Protein AF-A0AA38FDC4-F1 (afdb_monomer)

Radius of gyration: 71.06 Å; Cα contacts (8 Å, |Δi|>4): 362; chains: 1; bounding box: 141×96×243 Å

Nearest PDB structures (foldseek):
  4frz-assembly1_B  TM=9.409E-01  e=1.340E-15  Arabidopsis thaliana
  4frz-assembly1_A  TM=9.567E-01  e=6.946E-15  Arabidopsis thaliana
  1sdm-assembly1_A  TM=9.622E-01  e=1.491E-14  Solanum tuberosum
  3cob-assembly1_A  TM=9.645E-01  e=2.121E-14  unclassified
  3h4s-assembly1_A  TM=9.433E-01  e=2.250E-14  Arabidopsis thaliana

pLDDT: mean 81.5, std 18.33, range [23.8, 96.81]

Secondary structure (DSSP, 8-state):
-HHHHHHHHS-HHHHTTS-HHHHHHHHHHHHHHTTTS-HHHHHHHHHHHHHHSTTTT-EEEEEEEEE-TT--S-SEEEEEE-SSEEEEE-TTT--EEEEEETTTEEEEEE-SSEEEEEEEETTEEEEEEEE-S-HHHHHHHHHHHHHHHHHHHHHHHHHHHTSSS----------TTHHHHHHHHHHHHHHHHHHHHHHHHHHHHHHHHHHHHHHHHHHHHHHHHHHHHHHHHHHHHHHHHHHHHHHHHHHHHHHHHHHHHHHHTTSS--------------------------------------S--TTTHHHHHHHHHHHHHHHHHHHHHHHHHHHHHHHHHHHHHHHHHHHHHHHHHHHHHHHHHHHHHHHHHHHHHHHHHHHHHHHHHHHHHHHHHHHHHHHHHHHHHHHHHHHHHHHHHHHHHHHHHHHHHHHHHHHHHHHHHHHHHHHHHHHHHHHHT-SS--EEE-PPPPHHHHHTT-----B-SSSSEEEEE-GGG-EEEEE-SEEE-TT--HHHHHHHHHHHHHHHHTT---------STTSSHHHHHTB-SSSB-HHHHHHHHHHHHHHHTTTT------

Mean predicted aligned error: 22.99 Å

Solvent-accessible surface area (backbone atoms only — not comparable to full-atom values): 34532 Å² total; per-residue (Å²): 112,69,70,63,51,48,66,72,76,39,59,71,82,62,56,71,75,51,58,71,68,58,54,49,54,54,51,52,52,56,48,60,76,46,63,89,52,51,75,64,54,53,51,50,51,54,52,49,56,42,61,69,41,89,69,32,85,39,54,76,45,77,36,30,58,73,40,59,90,82,67,82,72,61,63,55,32,29,42,30,41,38,85,60,23,43,29,39,24,35,71,78,89,60,44,79,74,52,70,49,43,58,86,36,51,77,45,70,52,56,46,78,55,27,29,37,40,33,29,52,55,98,89,43,84,44,63,36,32,30,38,27,76,56,15,59,60,54,50,50,57,50,50,52,32,51,48,53,55,48,52,57,48,52,53,55,52,50,64,61,68,73,70,77,84,83,90,82,89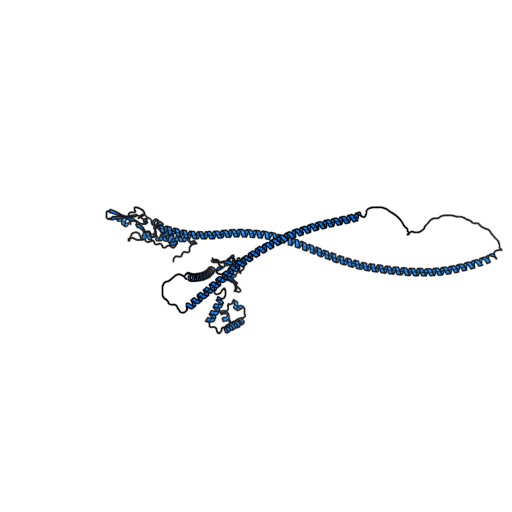,82,81,93,80,83,68,95,60,56,69,61,51,50,53,50,48,54,53,49,51,51,51,49,52,54,50,51,51,50,50,52,52,52,51,52,53,47,53,55,47,53,52,51,50,51,54,52,49,54,52,50,50,54,52,49,54,51,51,52,52,51,52,50,53,50,51,51,54,51,53,51,50,52,51,52,51,51,53,47,54,52,51,51,52,51,49,54,51,51,51,52,49,55,62,58,66,71,73,71,89,86,81,90,80,86,82,89,80,84,88,90,88,79,80,88,78,89,80,86,82,88,84,86,89,84,83,86,78,86,86,85,89,85,82,89,84,91,90,82,75,83,70,64,66,64,59,56,60,55,55,57,53,54,53,50,52,56,51,53,53,50,52,52,52,52,50,54,50,49,54,53,48,52,54,51,49,54,51,50,52,53,49,52,52,54,51,50,54,52,50,51,56,49,52,51,51,51,51,51,55,49,50,54,50,50,56,51,50,53,52,54,48,53,54,48,54,53,52,48,54,53,50,52,54,51,48,56,52,51,51,56,53,48,55,52,51,51,52,53,50,50,54,52,50,55,54,48,55,54,47,53,54,49,50,53,52,50,52,53,52,52,51,51,52,51,52,52,53,52,51,50,55,51,50,51,51,51,50,53,53,48,53,53,49,51,55,50,50,53,48,50,55,53,47,72,74,40,87,75,75,52,69,46,68,48,60,57,85,48,75,67,42,54,74,69,66,61,74,89,64,72,46,64,92,48,60,34,35,41,33,30,84,41,83,91,87,40,69,45,75,48,81,40,78,31,47,40,54,56,83,62,51,55,64,65,64,32,60,75,53,49,60,51,49,56,38,39,74,75,71,45,94,74,88,87,84,76,86,81,64,91,92,48,42,53,65,44,53,43,50,36,43,96,90,53,49,9,43,52,59,49,48,52,53,50,44,55,51,52,50,60,76,42,47,95,77,52,90,85,82,91,131

Organism: Taxus chinensis (NCBI:txid29808)

Structure (mmCIF, N/CA/C/O backbone):
data_AF-A0AA38FDC4-F1
#
_entry.id   AF-A0AA38FDC4-F1
#
loop_
_atom_site.group_PDB
_atom_site.id
_atom_site.type_symbol
_atom_site.label_atom_id
_atom_site.label_alt_id
_atom_site.label_comp_id
_atom_site.label_asym_id
_atom_site.label_entity_id
_atom_site.label_seq_id
_atom_site.pdbx_PDB_ins_code
_atom_site.Cartn_x
_atom_site.Cartn_y
_atom_site.Cartn_z
_atom_site.occupancy
_atom_site.B_iso_or_equiv
_atom_site.auth_seq_id
_atom_site.auth_comp_id
_atom_site.auth_asym_id
_atom_site.auth_atom_id
_atom_site.pdbx_PDB_model_num
ATOM 1 N N . GLU A 1 1 ? -4.555 -54.595 0.081 1.00 75.00 1 GLU A N 1
ATOM 2 C CA . GLU A 1 1 ? -5.034 -54.228 1.429 1.00 75.00 1 GLU A CA 1
ATOM 3 C C . GLU A 1 1 ? -5.756 -52.889 1.379 1.00 75.00 1 GLU A C 1
ATOM 5 O O . GLU A 1 1 ? -5.245 -51.954 0.767 1.00 75.00 1 GLU A O 1
ATOM 10 N N . TRP A 1 2 ? -6.944 -52.796 1.978 1.00 75.88 2 TRP A N 1
ATOM 11 C CA . TRP A 1 2 ? -7.767 -51.579 1.972 1.00 75.88 2 TRP A CA 1
ATOM 12 C C . TRP A 1 2 ? -7.068 -50.376 2.630 1.00 75.88 2 TRP A C 1
ATOM 14 O O . TRP A 1 2 ? -7.179 -49.240 2.174 1.00 75.88 2 TRP A O 1
ATOM 24 N N . THR A 1 3 ? -6.241 -50.648 3.637 1.00 73.12 3 THR A N 1
ATOM 25 C CA . THR A 1 3 ? -5.343 -49.693 4.302 1.00 73.12 3 THR A CA 1
ATOM 26 C C . THR A 1 3 ? -4.456 -48.923 3.323 1.00 73.12 3 THR A C 1
ATOM 28 O O . THR A 1 3 ? -4.389 -47.699 3.405 1.00 73.12 3 THR A O 1
ATOM 31 N N . ALA A 1 4 ? -3.839 -49.607 2.357 1.00 80.38 4 ALA A N 1
ATOM 32 C CA . ALA A 1 4 ? -2.974 -48.978 1.359 1.00 80.38 4 ALA A CA 1
ATOM 33 C C . ALA A 1 4 ? -3.758 -48.123 0.343 1.00 80.38 4 ALA A C 1
ATOM 35 O O . ALA A 1 4 ? -3.251 -47.118 -0.155 1.00 80.38 4 ALA A O 1
ATOM 36 N N . LEU A 1 5 ? -5.008 -48.495 0.037 1.00 82.38 5 LEU A N 1
ATOM 37 C CA . LEU A 1 5 ? -5.879 -47.721 -0.854 1.00 82.38 5 LEU A CA 1
ATOM 38 C C . LEU A 1 5 ? -6.382 -46.444 -0.173 1.00 82.38 5 LEU A C 1
ATOM 40 O O . LEU A 1 5 ? -6.359 -45.379 -0.790 1.00 82.38 5 LEU A O 1
ATOM 44 N N . LEU A 1 6 ? -6.760 -46.522 1.106 1.00 83.56 6 LEU A N 1
ATOM 45 C CA . LEU A 1 6 ? -7.146 -45.349 1.892 1.00 83.56 6 LEU A CA 1
ATOM 46 C C . LEU A 1 6 ? -6.014 -44.319 1.961 1.00 83.56 6 LEU A C 1
ATOM 48 O O . LEU A 1 6 ? -6.251 -43.137 1.736 1.00 83.56 6 LEU A O 1
ATOM 52 N N . GLU A 1 7 ? -4.776 -44.756 2.197 1.00 82.00 7 GLU A N 1
ATOM 53 C CA . GLU A 1 7 ? -3.614 -43.856 2.244 1.00 82.00 7 GLU A CA 1
ATOM 54 C C . GLU A 1 7 ? -3.258 -43.246 0.881 1.00 82.00 7 GLU A C 1
ATOM 56 O O . GLU A 1 7 ? -2.661 -42.169 0.825 1.00 82.00 7 GLU A O 1
ATOM 61 N N . ARG A 1 8 ? -3.636 -43.909 -0.220 1.00 86.06 8 ARG A N 1
ATOM 62 C CA . ARG A 1 8 ? -3.400 -43.426 -1.586 1.00 86.06 8 ARG A CA 1
ATOM 63 C C . ARG A 1 8 ? -4.414 -42.373 -2.031 1.00 86.06 8 ARG A C 1
ATOM 65 O O . ARG A 1 8 ? -4.034 -41.444 -2.740 1.00 86.06 8 ARG A O 1
ATOM 72 N N . TYR A 1 9 ? -5.690 -42.544 -1.686 1.00 86.25 9 TYR A N 1
ATOM 73 C CA . TYR A 1 9 ? -6.778 -41.708 -2.210 1.00 86.25 9 TYR A CA 1
ATOM 74 C C . TYR A 1 9 ? -7.301 -40.671 -1.214 1.00 86.25 9 TYR A C 1
ATOM 76 O O . TYR A 1 9 ? -7.862 -39.662 -1.642 1.00 86.25 9 TYR A O 1
ATOM 84 N N . LEU A 1 10 ? -7.103 -40.878 0.090 1.00 86.94 10 LEU A N 1
ATOM 85 C CA . LEU A 1 10 ? -7.534 -39.942 1.121 1.00 86.94 10 LEU A CA 1
ATOM 86 C C . LEU A 1 10 ? -6.348 -39.118 1.647 1.00 86.94 10 LEU A C 1
ATOM 88 O O . LEU A 1 10 ? -5.310 -39.680 2.005 1.00 86.94 10 LEU A O 1
ATOM 92 N N . PRO A 1 11 ? -6.483 -37.787 1.779 1.00 86.19 11 PRO A N 1
ATOM 93 C CA . PRO A 1 11 ? -5.473 -36.980 2.451 1.00 86.19 11 PRO A CA 1
ATOM 94 C C . PRO A 1 11 ? -5.250 -37.460 3.889 1.00 86.19 11 PRO A C 1
ATOM 96 O O . PRO A 1 11 ? -6.212 -37.646 4.637 1.00 86.19 11 PRO A O 1
ATOM 99 N N . ARG A 1 12 ? -3.982 -37.589 4.305 1.00 82.62 12 ARG A N 1
ATOM 100 C CA . ARG A 1 12 ? -3.609 -38.095 5.641 1.00 82.62 12 ARG A CA 1
ATOM 101 C C . ARG A 1 12 ? -4.363 -37.405 6.777 1.00 82.62 12 ARG A C 1
ATOM 103 O O . ARG A 1 12 ? -4.824 -38.084 7.679 1.00 82.62 12 ARG A O 1
ATOM 110 N N . GLN A 1 13 ? -4.536 -36.082 6.717 1.00 79.75 13 GLN A N 1
ATOM 111 C CA . GLN A 1 13 ? -5.240 -35.317 7.754 1.00 79.75 13 GLN A CA 1
ATOM 112 C C . GLN A 1 13 ? -6.730 -35.673 7.870 1.00 79.75 13 GLN A C 1
ATOM 114 O O . GLN A 1 13 ? -7.289 -35.563 8.953 1.00 79.75 13 GLN A O 1
ATOM 119 N N . ILE A 1 14 ? -7.363 -36.107 6.777 1.00 83.12 14 ILE A N 1
ATOM 120 C CA . ILE A 1 14 ? -8.768 -36.536 6.756 1.00 83.12 14 ILE A CA 1
ATOM 121 C C . ILE A 1 14 ? -8.872 -38.004 7.178 1.00 83.12 14 ILE A C 1
ATOM 123 O O . ILE A 1 14 ? -9.783 -38.370 7.916 1.00 83.12 14 ILE A O 1
ATOM 127 N N . ALA A 1 15 ? -7.905 -38.836 6.782 1.00 84.19 15 ALA A N 1
ATOM 128 C CA . ALA A 1 15 ? -7.897 -40.263 7.097 1.00 84.19 15 ALA A CA 1
ATOM 129 C C . ALA A 1 15 ? -7.945 -40.548 8.608 1.00 84.19 15 ALA A C 1
ATOM 131 O O . ALA A 1 15 ? -8.563 -41.526 9.014 1.00 84.19 15 ALA A O 1
ATOM 132 N N . VAL A 1 16 ? -7.358 -39.678 9.440 1.00 84.44 16 VAL A N 1
ATOM 133 C CA . VAL A 1 16 ? -7.347 -39.823 10.911 1.00 84.44 16 VAL A CA 1
ATOM 134 C C . VAL A 1 16 ? -8.643 -39.383 11.603 1.00 84.44 16 VAL A C 1
ATOM 136 O O . VAL A 1 16 ? -8.800 -39.632 12.792 1.00 84.44 16 VAL A O 1
ATOM 139 N N . THR A 1 17 ? -9.570 -38.729 10.896 1.00 85.25 17 THR A N 1
ATOM 140 C CA . THR A 1 17 ? -10.792 -38.164 11.511 1.00 85.25 17 THR A CA 1
ATOM 141 C C . THR A 1 17 ? -11.862 -39.203 11.847 1.00 85.25 17 THR A C 1
ATOM 143 O O . THR A 1 17 ? -12.771 -38.909 12.619 1.00 85.25 17 THR A O 1
ATOM 146 N N . ARG A 1 18 ? -11.781 -40.405 11.264 1.00 88.00 18 ARG A N 1
ATOM 147 C CA . ARG A 1 18 ? -12.740 -41.507 11.441 1.00 88.00 18 ARG A CA 1
ATOM 148 C C . ARG A 1 18 ? -12.000 -42.842 11.463 1.00 88.00 18 ARG A C 1
ATOM 150 O O . ARG A 1 18 ? -10.860 -42.924 10.998 1.00 88.00 18 ARG A O 1
ATOM 157 N N . ALA A 1 19 ? -12.637 -43.900 11.964 1.00 89.12 19 ALA A N 1
ATOM 158 C CA . ALA A 1 19 ? -12.038 -45.228 11.915 1.00 89.12 19 ALA A CA 1
ATOM 159 C C . ALA A 1 19 ? -11.904 -45.710 10.459 1.00 89.12 19 ALA A C 1
ATOM 161 O O . ALA A 1 19 ? -12.734 -45.409 9.600 1.00 89.12 19 ALA A O 1
ATOM 162 N N . LYS A 1 20 ? -10.865 -46.506 10.170 1.00 86.75 20 LYS A N 1
ATOM 163 C CA . LYS A 1 20 ? -10.601 -47.012 8.807 1.00 86.75 20 LYS A CA 1
ATOM 164 C C . LYS A 1 20 ? -11.785 -47.802 8.223 1.00 86.75 20 LYS A C 1
ATOM 166 O O . LYS A 1 20 ? -12.030 -47.706 7.025 1.00 86.75 20 LYS A O 1
ATOM 171 N N . ARG A 1 21 ? -12.525 -48.534 9.069 1.00 87.38 21 ARG A N 1
ATOM 172 C CA . ARG A 1 21 ? -13.735 -49.284 8.679 1.00 87.38 21 ARG A CA 1
ATOM 173 C C . ARG A 1 21 ? -14.899 -48.373 8.277 1.00 87.38 21 ARG A C 1
ATOM 175 O O . ARG A 1 21 ? -15.638 -48.715 7.363 1.00 87.38 21 ARG A O 1
ATOM 182 N N . ASP A 1 22 ? -15.034 -47.206 8.899 1.00 90.12 22 ASP A N 1
ATOM 183 C CA . ASP A 1 22 ? -16.101 -46.261 8.551 1.00 90.12 22 ASP A CA 1
ATOM 184 C C . ASP A 1 22 ? -15.827 -45.642 7.179 1.00 90.12 22 ASP A C 1
ATOM 186 O O . ASP A 1 22 ? -16.714 -45.584 6.330 1.00 90.12 22 ASP A O 1
ATOM 190 N N . TRP A 1 23 ? -14.567 -45.261 6.924 1.00 90.69 23 TRP A N 1
ATOM 191 C CA . TRP A 1 23 ? -14.130 -44.822 5.596 1.00 90.69 23 TRP A CA 1
ATOM 192 C C . TRP A 1 23 ? -14.341 -45.900 4.532 1.00 90.69 23 TRP A C 1
ATOM 194 O O . TRP A 1 23 ? -14.750 -45.583 3.419 1.00 90.69 23 TRP A O 1
ATOM 204 N N . GLU A 1 24 ? -14.077 -47.165 4.865 1.00 88.19 24 GLU A N 1
ATOM 205 C CA . GLU A 1 24 ? -14.340 -48.300 3.978 1.00 88.19 24 GLU A CA 1
ATOM 206 C C . GLU A 1 24 ? -15.797 -48.372 3.542 1.00 88.19 24 GLU A C 1
ATOM 208 O O . GLU A 1 24 ? -16.090 -48.385 2.345 1.00 88.19 24 GLU A O 1
ATOM 213 N N . MET A 1 25 ? -16.705 -48.368 4.516 1.00 89.31 25 MET A N 1
ATOM 214 C CA . MET A 1 25 ? -18.131 -48.504 4.261 1.00 89.31 25 MET A CA 1
ATOM 215 C C . MET A 1 25 ? -18.677 -47.332 3.437 1.00 89.31 25 MET A C 1
ATOM 217 O O . MET A 1 25 ? -19.417 -47.551 2.477 1.00 89.31 25 MET A O 1
ATOM 221 N N . ASP A 1 26 ? -18.271 -46.102 3.757 1.00 90.75 26 ASP A N 1
ATOM 222 C CA . ASP A 1 26 ? -18.752 -44.884 3.093 1.00 90.75 26 ASP A CA 1
ATOM 223 C C . ASP A 1 26 ? -18.254 -44.798 1.635 1.00 90.75 26 ASP A C 1
ATOM 225 O O . ASP A 1 26 ? -19.033 -44.579 0.702 1.00 90.75 26 ASP A O 1
ATOM 229 N N . ILE A 1 27 ? -16.963 -45.084 1.406 1.00 91.00 27 ILE A N 1
ATOM 230 C CA . ILE A 1 27 ? -16.361 -45.077 0.063 1.00 91.00 27 ILE A CA 1
ATOM 231 C C . ILE A 1 27 ? -16.978 -46.164 -0.814 1.00 91.00 27 ILE A C 1
ATOM 233 O O . ILE A 1 27 ? -17.307 -45.890 -1.966 1.00 91.00 27 ILE A O 1
ATOM 237 N N . LEU A 1 28 ? -17.155 -47.385 -0.298 1.00 90.12 28 LEU A N 1
ATOM 238 C CA . LEU A 1 28 ? -17.769 -48.473 -1.065 1.00 90.12 28 LEU A CA 1
ATOM 239 C C . LEU A 1 28 ? -19.232 -48.175 -1.397 1.00 90.12 28 LEU A C 1
ATOM 241 O O . LEU A 1 28 ? -19.682 -48.486 -2.500 1.00 90.12 28 LEU A O 1
ATOM 245 N N . THR A 1 29 ? -19.959 -47.536 -0.481 1.00 93.62 29 THR A N 1
ATOM 246 C CA . THR A 1 29 ? -21.345 -47.111 -0.715 1.00 93.62 29 THR A CA 1
ATOM 247 C C . THR A 1 29 ? -21.417 -46.060 -1.824 1.00 93.62 29 THR A C 1
ATOM 249 O O . THR A 1 29 ? -22.187 -46.221 -2.771 1.00 93.62 29 THR A O 1
ATOM 252 N N . CYS A 1 30 ? -20.558 -45.036 -1.775 1.00 90.62 30 CYS A N 1
ATOM 253 C CA . CYS A 1 30 ? -20.460 -44.017 -2.825 1.00 90.62 30 CYS A CA 1
ATOM 254 C C . CYS A 1 30 ? -19.977 -44.592 -4.163 1.00 90.62 30 CYS A C 1
ATOM 256 O O . CYS A 1 30 ? -20.426 -44.177 -5.226 1.00 90.62 30 CYS A O 1
ATOM 258 N N . TYR A 1 31 ? -19.060 -45.556 -4.133 1.00 89.88 31 TYR A N 1
ATOM 259 C CA . TYR A 1 31 ? -18.564 -46.201 -5.343 1.00 89.88 31 TYR A CA 1
ATOM 260 C C . TYR A 1 31 ? -19.672 -46.992 -6.048 1.00 89.88 31 TYR A C 1
ATOM 262 O O . TYR A 1 31 ? -19.861 -46.834 -7.251 1.00 89.88 31 TYR A O 1
ATOM 270 N N . ARG A 1 32 ? -20.454 -47.779 -5.294 1.00 92.31 32 ARG A N 1
ATOM 271 C CA . ARG A 1 32 ? -21.593 -48.544 -5.828 1.00 92.31 32 ARG A CA 1
ATOM 272 C C . ARG A 1 32 ? -22.686 -47.642 -6.397 1.00 92.31 32 ARG A C 1
ATOM 274 O O . ARG A 1 32 ? -23.240 -47.948 -7.446 1.00 92.31 32 ARG A O 1
ATOM 281 N N . SER A 1 33 ? -22.978 -46.504 -5.762 1.00 91.00 33 SER A N 1
ATOM 282 C CA . SER A 1 33 ? -23.973 -45.564 -6.305 1.00 91.00 33 SER A CA 1
ATOM 283 C C . SER A 1 33 ? -23.536 -44.930 -7.634 1.00 91.00 33 SER A C 1
ATOM 285 O O . SER A 1 33 ? -24.382 -44.519 -8.427 1.00 91.00 33 SER A O 1
ATOM 287 N N . MET A 1 34 ? -22.230 -44.908 -7.914 1.00 91.25 34 MET A N 1
ATOM 288 C CA . MET A 1 34 ? -21.624 -44.380 -9.140 1.00 91.25 34 MET A CA 1
ATOM 289 C C . MET A 1 34 ? -21.213 -45.468 -10.147 1.00 91.25 34 MET A C 1
ATOM 291 O O . MET A 1 34 ? -20.559 -45.156 -11.140 1.00 91.25 34 MET A O 1
ATOM 295 N N . GLU A 1 35 ? -21.601 -46.730 -9.940 1.00 89.81 35 GLU A N 1
ATOM 296 C CA . GLU A 1 35 ? -21.161 -47.871 -10.766 1.00 89.81 35 GLU A CA 1
ATOM 297 C C . GLU A 1 35 ? -21.597 -47.768 -12.241 1.00 89.81 35 GLU A C 1
ATOM 299 O O . GLU A 1 35 ? -20.929 -48.280 -13.136 1.00 89.81 35 GLU A O 1
ATOM 304 N N . HIS A 1 36 ? -22.678 -47.035 -12.512 1.00 90.44 36 HIS A N 1
ATOM 305 C CA . HIS A 1 36 ? -23.196 -46.777 -13.857 1.00 90.44 36 HIS A CA 1
ATOM 306 C C . HIS A 1 36 ? -22.415 -45.701 -14.638 1.00 90.44 36 HIS A C 1
ATOM 308 O O . HIS A 1 36 ? -22.678 -45.500 -15.823 1.00 90.44 36 HIS A O 1
ATOM 314 N N . LEU A 1 37 ? -21.484 -44.979 -14.000 1.00 92.31 37 LEU A N 1
ATOM 315 C CA . LEU A 1 37 ? -20.721 -43.902 -14.634 1.00 92.31 37 LEU A CA 1
ATOM 316 C C . LEU A 1 37 ? -19.441 -44.430 -15.280 1.00 92.31 37 LEU A C 1
ATOM 318 O O . LEU A 1 37 ? -18.683 -45.198 -14.683 1.00 92.31 37 LEU A O 1
ATOM 322 N N . SER A 1 38 ? -19.133 -43.947 -16.486 1.00 94.12 38 SER A N 1
ATOM 323 C CA . SER A 1 38 ? -17.839 -44.235 -17.098 1.00 94.12 38 SER A CA 1
ATOM 324 C C . SER A 1 38 ? -16.699 -43.549 -16.333 1.00 94.12 38 SER A C 1
ATOM 326 O O . SER A 1 38 ? -16.879 -42.571 -15.602 1.00 94.12 38 SER A O 1
ATOM 328 N N . LYS A 1 39 ? -15.464 -44.021 -16.540 1.00 92.56 39 LYS A N 1
ATOM 329 C CA . LYS A 1 39 ? -14.271 -43.386 -15.957 1.00 92.56 39 LYS A CA 1
ATOM 330 C C . LYS A 1 39 ? -14.123 -41.921 -16.383 1.00 92.56 39 LYS A C 1
ATOM 332 O O . LYS A 1 39 ? -13.616 -41.117 -15.598 1.00 92.56 39 LYS A O 1
ATOM 337 N N . ASP A 1 40 ? -14.519 -41.581 -17.612 1.00 93.06 40 ASP A N 1
ATOM 338 C CA . ASP A 1 40 ? -14.453 -40.195 -18.071 1.00 93.06 40 ASP A CA 1
ATOM 339 C C . ASP A 1 40 ? -15.543 -39.337 -17.427 1.00 93.06 40 ASP A C 1
ATOM 341 O O . ASP A 1 40 ? -15.239 -38.249 -16.942 1.00 93.06 40 ASP A O 1
ATOM 345 N N . ASP A 1 41 ? -16.760 -39.868 -17.281 1.00 92.62 41 ASP A N 1
ATOM 346 C CA . ASP A 1 41 ? -17.851 -39.172 -16.591 1.00 92.62 41 ASP A CA 1
ATOM 347 C C . ASP A 1 41 ? -17.493 -38.875 -15.134 1.00 92.62 41 ASP A C 1
ATOM 349 O O . ASP A 1 41 ? -17.630 -37.737 -14.682 1.00 92.62 41 ASP A O 1
ATOM 353 N N . SER A 1 42 ? -16.939 -39.857 -14.419 1.00 92.06 42 SER A N 1
ATOM 354 C CA . SER A 1 42 ? -16.472 -39.689 -13.038 1.00 92.06 42 SER A CA 1
ATOM 355 C C . SER A 1 42 ? -15.351 -38.649 -12.930 1.00 92.06 42 SER A C 1
ATOM 357 O O . SER A 1 42 ? -15.344 -37.819 -12.016 1.00 92.06 42 SER A O 1
ATOM 359 N N . ARG A 1 43 ? -14.424 -38.612 -13.901 1.00 92.62 43 ARG A N 1
ATOM 360 C CA . ARG A 1 43 ? -13.385 -37.570 -13.972 1.00 92.62 43 ARG A CA 1
ATOM 361 C C . ARG A 1 43 ? -14.001 -36.191 -14.205 1.00 92.62 43 ARG A C 1
ATOM 363 O O . ARG A 1 43 ? -13.602 -35.224 -13.555 1.00 92.62 43 ARG A O 1
ATOM 370 N N . GLN A 1 44 ? -14.963 -36.081 -15.118 1.00 91.88 44 GLN A N 1
ATOM 371 C CA . GLN A 1 44 ? -15.640 -34.820 -15.397 1.00 91.88 44 GLN A CA 1
ATOM 372 C C . GLN A 1 44 ? -16.446 -34.332 -14.193 1.00 91.88 44 GLN A C 1
ATOM 374 O O . GLN A 1 44 ? -16.393 -33.140 -13.893 1.00 91.88 44 GLN A O 1
ATOM 379 N N . GLN A 1 45 ? -17.149 -35.219 -13.483 1.00 91.81 45 GLN A N 1
ATOM 380 C CA . GLN A 1 45 ? -17.867 -34.871 -12.257 1.00 91.81 45 GLN A CA 1
ATOM 381 C C . GLN A 1 45 ? -16.915 -34.340 -11.183 1.00 91.81 45 GLN A C 1
ATOM 383 O O . GLN A 1 45 ? -17.157 -33.258 -10.650 1.00 91.81 45 GLN A O 1
ATOM 388 N N . LEU A 1 46 ? -15.781 -35.009 -10.945 1.00 90.88 46 LEU A N 1
ATOM 389 C CA . LEU A 1 46 ? -14.761 -34.516 -10.016 1.00 90.88 46 LEU A CA 1
ATOM 390 C C . LEU A 1 46 ? -14.258 -33.120 -10.415 1.00 90.88 46 LEU A C 1
ATOM 392 O O . LEU A 1 46 ? -14.184 -32.217 -9.584 1.00 90.88 46 LEU A O 1
ATOM 396 N N . LEU A 1 47 ? -13.962 -32.905 -11.700 1.00 91.25 47 LEU A N 1
ATOM 397 C CA . LEU A 1 47 ? -13.536 -31.594 -12.195 1.00 91.25 47 LEU A CA 1
ATOM 398 C C . LEU A 1 47 ? -14.634 -30.527 -12.069 1.00 91.25 47 LEU A C 1
ATOM 400 O O . LEU A 1 47 ? -14.308 -29.358 -11.865 1.00 91.25 47 LEU A O 1
ATOM 404 N N . ARG A 1 48 ? -15.920 -30.887 -12.183 1.00 91.75 48 ARG A N 1
ATOM 405 C CA . ARG A 1 48 ? -17.043 -29.961 -11.943 1.00 91.75 48 ARG A CA 1
ATOM 406 C C . ARG A 1 48 ? -17.104 -29.549 -10.473 1.00 91.75 48 ARG A C 1
ATOM 408 O O . ARG A 1 48 ? -17.184 -28.350 -10.221 1.00 91.75 48 ARG A O 1
ATOM 415 N N . ILE A 1 49 ? -16.972 -30.500 -9.544 1.00 90.81 49 ILE A N 1
ATOM 416 C CA . ILE A 1 49 ? -16.915 -30.228 -8.096 1.00 90.81 49 ILE A CA 1
ATOM 417 C C . ILE A 1 49 ? -15.727 -29.310 -7.777 1.00 90.81 49 ILE A C 1
ATOM 419 O O . ILE A 1 49 ? -15.876 -28.296 -7.102 1.00 90.81 49 ILE A O 1
ATOM 423 N N . LEU A 1 50 ? -14.541 -29.601 -8.318 1.00 89.25 50 LEU A N 1
ATOM 424 C CA . LEU A 1 50 ? -13.369 -28.750 -8.094 1.00 89.25 50 LEU A CA 1
ATOM 425 C C . LEU A 1 50 ? -13.563 -27.336 -8.656 1.00 89.25 50 LEU A C 1
ATOM 427 O O . LEU A 1 50 ? -13.152 -26.371 -8.023 1.00 89.25 50 LEU A O 1
ATOM 431 N N . ARG A 1 51 ? -14.212 -27.184 -9.818 1.00 87.44 51 ARG A N 1
ATOM 432 C CA . ARG A 1 51 ? -14.478 -25.874 -10.445 1.00 87.44 51 ARG A CA 1
ATOM 433 C C . ARG A 1 51 ? -15.591 -25.074 -9.762 1.00 87.44 51 ARG A C 1
ATOM 435 O O . ARG A 1 51 ? -15.616 -23.850 -9.931 1.00 87.44 51 ARG A O 1
ATOM 442 N N . SER A 1 52 ? -16.510 -25.728 -9.046 1.00 89.75 52 SER A N 1
ATOM 443 C CA . SER A 1 52 ? -17.571 -25.046 -8.297 1.00 89.75 52 SER A CA 1
ATOM 444 C C . SER A 1 52 ? -17.054 -24.405 -7.011 1.00 89.75 52 SER A C 1
ATOM 446 O O . SER A 1 52 ? -17.618 -23.406 -6.571 1.00 89.75 52 SER A O 1
ATOM 448 N N . LEU A 1 53 ? -15.961 -24.922 -6.440 1.00 89.12 53 LEU A N 1
ATOM 449 C CA . LEU A 1 53 ? -15.323 -24.319 -5.271 1.00 89.12 53 LEU A CA 1
ATOM 450 C C . LEU A 1 53 ? -14.735 -22.933 -5.615 1.00 89.12 53 LEU A C 1
ATOM 452 O O . LEU A 1 53 ? -14.122 -22.775 -6.677 1.00 89.12 53 LEU A O 1
ATOM 456 N N . PRO A 1 54 ? -14.850 -21.927 -4.722 1.00 87.56 54 PRO A N 1
ATOM 457 C CA . PRO A 1 54 ? -14.262 -20.601 -4.939 1.00 87.56 54 PRO A CA 1
ATOM 458 C C . PRO A 1 54 ? -12.751 -20.652 -5.196 1.00 87.56 54 PRO A C 1
ATOM 460 O O . PRO A 1 54 ? -12.241 -19.954 -6.064 1.00 87.56 54 PRO A O 1
ATOM 463 N N . TYR A 1 55 ? -12.057 -21.547 -4.498 1.00 91.00 55 TYR A N 1
ATOM 464 C CA . TYR A 1 55 ? -10.617 -21.799 -4.588 1.00 91.00 55 TYR A CA 1
ATOM 465 C C . TYR A 1 55 ? -10.269 -22.984 -5.506 1.00 91.00 55 TYR A C 1
ATOM 467 O O . TYR A 1 55 ? -9.195 -23.580 -5.414 1.00 91.00 55 TYR A O 1
ATOM 475 N N . GLY A 1 56 ? -11.194 -23.367 -6.386 1.00 90.88 56 GLY A N 1
ATOM 476 C CA . GLY A 1 56 ? -10.952 -24.383 -7.398 1.00 90.88 56 GLY A CA 1
ATOM 477 C C . GLY A 1 56 ? -9.768 -24.024 -8.290 1.00 90.88 56 GLY A C 1
ATOM 478 O O . GLY A 1 56 ? -9.639 -22.875 -8.717 1.00 90.88 56 GLY A O 1
ATOM 479 N N . ASN A 1 57 ? -8.928 -25.013 -8.605 1.00 90.06 57 ASN A N 1
ATOM 480 C CA . ASN A 1 57 ? -7.715 -24.851 -9.418 1.00 90.06 57 ASN A CA 1
ATOM 481 C C . ASN A 1 57 ? -6.727 -23.799 -8.881 1.00 90.06 57 ASN A C 1
ATOM 483 O O . ASN A 1 57 ? -5.991 -23.205 -9.667 1.00 90.06 57 ASN A O 1
ATOM 487 N N . SER A 1 58 ? -6.726 -23.549 -7.570 1.00 94.12 58 SER A N 1
ATOM 488 C CA . SER A 1 58 ? -5.758 -22.646 -6.954 1.00 94.12 58 SER A CA 1
ATOM 489 C C . SER A 1 58 ? -4.377 -23.278 -6.817 1.00 94.12 58 SER A C 1
ATOM 491 O O . SER A 1 58 ? -4.250 -24.469 -6.528 1.00 94.12 58 SER A O 1
ATOM 493 N N . VAL A 1 59 ? -3.346 -22.447 -6.957 1.00 94.81 59 VAL A N 1
ATOM 494 C CA . VAL A 1 59 ? -1.982 -22.753 -6.507 1.00 94.81 59 VAL A CA 1
ATOM 495 C C . VAL A 1 59 ? -1.857 -22.312 -5.053 1.00 94.81 59 VAL A C 1
ATOM 497 O O . VAL A 1 59 ? -2.277 -21.205 -4.716 1.00 94.81 59 VAL A O 1
ATOM 500 N N . PHE A 1 60 ? -1.327 -23.176 -4.186 1.00 95.19 60 PHE A N 1
ATOM 501 C CA . PHE A 1 60 ? -1.295 -22.941 -2.742 1.00 95.19 60 PHE A CA 1
ATOM 502 C C . PHE A 1 60 ? 0.118 -22.664 -2.227 1.00 95.19 60 PHE A C 1
ATOM 504 O O . PHE A 1 60 ? 1.044 -23.411 -2.532 1.00 95.19 60 PHE A O 1
ATOM 511 N N . PHE A 1 61 ? 0.253 -21.650 -1.374 1.00 96.44 61 PHE A N 1
ATOM 512 C CA . PHE A 1 61 ? 1.510 -21.210 -0.772 1.00 96.44 61 PHE A CA 1
ATOM 513 C C . PHE A 1 61 ? 1.352 -21.068 0.739 1.00 96.44 61 PHE A C 1
ATOM 515 O O . PHE A 1 61 ? 0.361 -20.518 1.212 1.00 96.44 61 PHE A O 1
ATOM 522 N N . SER A 1 62 ? 2.322 -21.548 1.517 1.00 95.06 62 SER A N 1
ATOM 523 C CA . SER A 1 62 ? 2.318 -21.356 2.974 1.00 95.06 62 SER A CA 1
ATOM 524 C C . SER A 1 62 ? 3.073 -20.084 3.334 1.00 95.06 62 SER A C 1
ATOM 526 O O . SER A 1 62 ? 4.205 -19.899 2.894 1.00 95.06 62 SER A O 1
ATOM 528 N N . VAL A 1 63 ? 2.466 -19.223 4.148 1.00 96.12 63 VAL A N 1
ATOM 529 C CA . VAL A 1 63 ? 3.033 -17.924 4.530 1.00 96.12 63 VAL A CA 1
ATOM 530 C C . VAL A 1 63 ? 2.831 -17.641 6.020 1.00 96.12 63 VAL A C 1
ATOM 532 O O . VAL A 1 63 ? 1.968 -18.237 6.678 1.00 96.12 63 VAL A O 1
ATOM 535 N N . ARG A 1 64 ? 3.618 -16.715 6.573 1.00 95.12 64 ARG A N 1
ATOM 536 C CA . ARG A 1 64 ? 3.413 -16.190 7.931 1.00 95.12 64 ARG A CA 1
ATOM 537 C C . ARG A 1 64 ? 2.991 -14.727 7.856 1.00 95.12 64 ARG A C 1
ATOM 539 O O . ARG A 1 64 ? 3.545 -13.964 7.083 1.00 95.12 64 ARG A O 1
ATOM 546 N N . LYS A 1 65 ? 1.995 -14.334 8.638 1.00 92.19 65 LYS A N 1
ATOM 547 C CA . LYS A 1 65 ? 1.533 -12.948 8.725 1.00 92.19 65 LYS A CA 1
ATOM 548 C C . LYS A 1 65 ? 2.618 -12.063 9.344 1.00 92.19 65 LYS A C 1
ATOM 550 O O . LYS A 1 65 ? 3.124 -12.405 10.412 1.00 92.19 65 LYS A O 1
ATOM 555 N N . ILE A 1 66 ? 2.935 -10.949 8.686 1.00 88.25 66 ILE A N 1
ATOM 556 C CA . ILE A 1 66 ? 3.737 -9.850 9.244 1.00 88.25 66 ILE A CA 1
ATOM 557 C C . ILE A 1 66 ? 2.787 -8.720 9.636 1.00 88.25 66 ILE A C 1
ATOM 559 O O . ILE A 1 66 ? 2.679 -8.385 10.811 1.00 88.25 66 ILE A O 1
ATOM 563 N N . GLU A 1 67 ? 2.048 -8.196 8.658 1.00 83.88 67 GLU A N 1
ATOM 564 C CA . GLU A 1 67 ? 1.177 -7.035 8.823 1.00 83.88 67 GLU A CA 1
ATOM 565 C C . GLU A 1 67 ? -0.228 -7.347 8.304 1.00 83.88 67 GLU A C 1
ATOM 567 O O . GLU A 1 67 ? -0.412 -7.851 7.194 1.00 83.88 67 GLU A O 1
ATOM 572 N N . ASP A 1 68 ? -1.218 -7.081 9.148 1.00 84.81 68 ASP A N 1
ATOM 573 C CA . ASP A 1 68 ? -2.641 -7.285 8.888 1.00 84.81 68 ASP A CA 1
ATOM 574 C C . ASP A 1 68 ? -3.404 -6.193 9.642 1.00 84.81 68 ASP A C 1
ATOM 576 O O . ASP A 1 68 ? -3.683 -6.358 10.834 1.00 84.81 68 ASP A O 1
ATOM 580 N N . PRO A 1 69 ? -3.704 -5.070 8.970 1.00 76.56 69 PRO A N 1
ATOM 581 C CA . PRO A 1 69 ? -4.259 -3.876 9.606 1.00 76.56 69 PRO A CA 1
ATOM 582 C C . PRO A 1 69 ? -5.631 -4.097 10.250 1.00 76.56 69 PRO A C 1
ATOM 584 O O . PRO A 1 69 ? -6.056 -3.298 11.075 1.00 76.56 69 PRO A O 1
ATOM 587 N N . ILE A 1 70 ? -6.334 -5.159 9.851 1.00 77.94 70 ILE A N 1
ATOM 588 C CA . ILE A 1 70 ? -7.699 -5.468 10.295 1.00 77.94 70 ILE A CA 1
ATOM 589 C C . ILE A 1 70 ? -7.679 -6.501 11.435 1.00 77.94 70 ILE A C 1
ATOM 591 O O . ILE A 1 70 ? -8.663 -6.678 12.147 1.00 77.94 70 ILE A O 1
ATOM 595 N N . GLY A 1 71 ? -6.554 -7.197 11.627 1.00 80.56 71 GLY A N 1
ATOM 596 C CA . GLY A 1 71 ? -6.375 -8.181 12.695 1.00 80.56 71 GLY A CA 1
ATOM 597 C C . GLY A 1 71 ? -7.176 -9.475 12.515 1.00 80.56 71 GLY A C 1
ATOM 598 O O . GLY A 1 71 ? -7.292 -10.249 13.463 1.00 80.56 71 GLY A O 1
ATOM 599 N N . LEU A 1 72 ? -7.718 -9.738 11.322 1.00 79.06 72 LEU A N 1
ATOM 600 C CA . LEU A 1 72 ? -8.598 -10.885 11.058 1.00 79.06 72 LEU A CA 1
ATOM 601 C C . LEU A 1 72 ? -7.843 -12.187 10.776 1.00 79.06 72 LEU A C 1
ATOM 603 O O . LEU A 1 72 ? -8.412 -13.277 10.880 1.00 79.06 72 LEU A O 1
ATOM 607 N N . LEU A 1 73 ? -6.572 -12.103 10.381 1.00 85.88 73 LEU A N 1
ATOM 608 C CA . LEU A 1 73 ? -5.822 -13.254 9.900 1.00 85.88 73 LEU A CA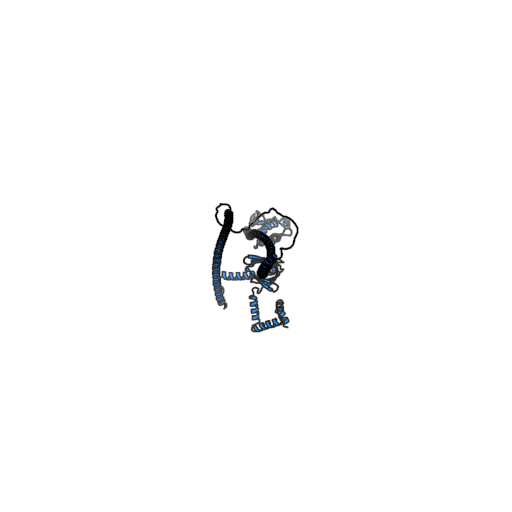 1
ATOM 609 C C . LEU A 1 73 ? -4.927 -13.860 11.003 1.00 85.88 73 LEU A C 1
ATOM 611 O O . LEU A 1 73 ? -4.269 -13.132 11.757 1.00 85.88 73 LEU A O 1
ATOM 615 N N . PRO A 1 74 ? -4.848 -15.203 11.102 1.00 88.62 74 PRO A N 1
ATOM 616 C CA . PRO A 1 74 ? -3.983 -15.883 12.066 1.00 88.62 74 PRO A CA 1
ATOM 617 C C . PRO A 1 74 ? -2.496 -15.735 11.705 1.00 88.62 74 PRO A C 1
ATOM 619 O O . PRO A 1 74 ? -2.142 -15.411 10.577 1.00 88.62 74 PRO A O 1
ATOM 622 N N . GLY A 1 75 ? -1.593 -16.027 12.648 1.00 88.62 75 GLY A N 1
ATOM 623 C CA . GLY A 1 75 ? -0.148 -15.865 12.428 1.00 88.62 75 GLY A CA 1
ATOM 624 C C . GLY A 1 75 ? 0.432 -16.720 11.290 1.00 88.62 75 GLY A C 1
ATOM 625 O O . GLY A 1 75 ? 1.327 -16.272 10.582 1.00 88.62 75 GLY A O 1
ATOM 626 N N . ARG A 1 76 ? -0.074 -17.941 11.073 1.00 92.94 76 ARG A N 1
ATOM 627 C CA . ARG A 1 76 ? 0.301 -18.802 9.933 1.00 92.94 76 ARG A CA 1
ATOM 628 C C . ARG A 1 76 ? -0.906 -19.005 9.031 1.00 92.94 76 ARG A C 1
ATOM 630 O O . ARG A 1 76 ? -1.988 -19.295 9.539 1.00 92.94 76 ARG A O 1
ATOM 637 N N . ILE A 1 77 ? -0.710 -18.882 7.721 1.00 94.56 77 ILE A N 1
ATOM 638 C CA . ILE A 1 77 ? -1.780 -18.857 6.716 1.00 94.56 77 ILE A CA 1
ATOM 639 C C . ILE A 1 77 ? -1.343 -19.667 5.490 1.00 94.56 77 ILE A C 1
ATOM 641 O O . ILE A 1 77 ? -0.153 -19.781 5.198 1.00 94.56 77 ILE A O 1
ATOM 645 N N . ILE A 1 78 ? -2.303 -20.232 4.764 1.00 95.38 78 ILE A N 1
ATOM 646 C CA . ILE A 1 78 ? -2.101 -20.731 3.402 1.00 95.38 78 ILE A CA 1
ATOM 647 C C . ILE A 1 78 ? -2.840 -19.798 2.438 1.00 95.38 78 ILE A C 1
ATOM 649 O O . ILE A 1 78 ? -4.022 -19.519 2.632 1.00 95.38 78 ILE A O 1
ATOM 653 N N . LEU A 1 79 ? -2.143 -19.324 1.409 1.00 96.12 79 LEU A N 1
ATOM 654 C CA . LEU A 1 79 ? -2.693 -18.529 0.316 1.00 96.12 79 LEU A CA 1
ATOM 655 C C . LEU A 1 79 ? -3.006 -19.442 -0.866 1.00 96.12 79 LEU A C 1
ATOM 657 O O . LEU A 1 79 ? -2.128 -20.167 -1.315 1.00 96.12 79 LEU A O 1
ATOM 661 N N . GLY A 1 80 ? -4.230 -19.404 -1.382 1.00 96.19 80 GLY A N 1
ATOM 662 C CA . GLY A 1 80 ? -4.616 -20.034 -2.642 1.00 96.19 80 GLY A CA 1
ATOM 663 C C . GLY A 1 80 ? -4.824 -18.976 -3.720 1.00 96.19 80 GLY A C 1
ATOM 664 O O . GLY A 1 80 ? -5.644 -18.089 -3.528 1.00 96.19 80 GLY A O 1
ATOM 665 N N . ILE A 1 81 ? -4.130 -19.063 -4.851 1.00 95.75 81 ILE A N 1
ATOM 666 C CA . ILE A 1 81 ? -4.243 -18.091 -5.947 1.00 95.75 81 ILE A CA 1
ATOM 667 C C . ILE A 1 81 ? -4.876 -18.755 -7.163 1.00 95.75 81 ILE A C 1
ATOM 669 O O . ILE A 1 81 ? -4.397 -19.797 -7.611 1.00 95.75 81 ILE A O 1
ATOM 673 N N . ASN A 1 82 ? -5.928 -18.146 -7.712 1.00 93.75 82 ASN A N 1
ATOM 674 C CA . ASN A 1 82 ? -6.538 -18.570 -8.971 1.00 93.75 82 ASN A CA 1
ATOM 675 C C . ASN A 1 82 ? -7.086 -17.377 -9.780 1.00 93.75 82 ASN A C 1
ATOM 677 O O . ASN A 1 82 ? -6.912 -16.210 -9.438 1.00 93.75 82 ASN A O 1
ATOM 681 N N . LYS A 1 83 ? -7.820 -17.680 -10.858 1.00 90.25 83 LYS A N 1
ATOM 682 C CA . LYS A 1 83 ? -8.476 -16.683 -11.724 1.00 90.25 83 LYS A CA 1
ATOM 683 C C . LYS A 1 83 ? -9.562 -15.824 -11.052 1.00 90.25 83 LYS A C 1
ATOM 685 O O . LYS A 1 83 ? -10.027 -14.875 -11.676 1.00 90.25 83 LYS A O 1
ATOM 690 N N . ARG A 1 84 ? -10.054 -16.204 -9.869 1.00 91.25 84 ARG A N 1
ATOM 691 C CA . ARG A 1 84 ? -11.057 -15.448 -9.102 1.00 91.25 84 ARG A CA 1
ATOM 692 C C . ARG A 1 84 ? -10.385 -14.488 -8.123 1.00 91.25 84 ARG A C 1
ATOM 694 O O . ARG A 1 84 ? -10.887 -13.382 -7.946 1.00 91.25 84 ARG A O 1
ATOM 701 N N . GLY A 1 85 ? -9.253 -14.874 -7.538 1.00 93.31 85 GLY A N 1
ATOM 702 C CA . GLY A 1 85 ? -8.560 -14.024 -6.582 1.00 93.31 85 GLY A CA 1
ATOM 703 C C . GLY A 1 85 ? -7.536 -14.744 -5.718 1.00 93.31 85 GLY A C 1
ATOM 704 O O . GLY A 1 85 ? -6.983 -15.781 -6.095 1.00 93.31 85 GLY A O 1
ATOM 705 N N . VAL A 1 86 ? -7.305 -14.154 -4.547 1.00 94.88 86 VAL A N 1
ATOM 706 C CA . VAL A 1 86 ? -6.459 -14.690 -3.480 1.00 94.88 86 VAL A CA 1
ATOM 707 C C . VAL A 1 86 ? -7.359 -15.190 -2.355 1.00 94.88 86 VAL A C 1
ATOM 709 O O . VAL A 1 86 ? -8.226 -14.473 -1.865 1.00 94.88 86 VAL A O 1
ATOM 712 N N . HIS A 1 87 ? -7.153 -16.431 -1.945 1.00 95.00 87 HIS A N 1
ATOM 713 C CA . HIS A 1 87 ? -7.953 -17.149 -0.963 1.00 95.00 87 HIS A CA 1
ATOM 714 C C . HIS A 1 87 ? -7.113 -17.430 0.281 1.00 95.00 87 HIS A C 1
ATOM 716 O O . HIS A 1 87 ? -5.985 -17.905 0.169 1.00 95.00 87 HIS A O 1
ATOM 722 N N . PHE A 1 88 ? -7.660 -17.183 1.464 1.00 94.00 88 PHE A N 1
ATOM 723 C CA . PHE A 1 88 ? -6.954 -17.325 2.734 1.00 94.00 88 PHE A CA 1
ATOM 724 C C . PHE A 1 88 ? -7.456 -18.552 3.490 1.00 94.00 88 PHE A C 1
ATOM 726 O O . PHE A 1 88 ? -8.664 -18.742 3.639 1.00 94.00 88 PHE A O 1
ATOM 733 N N . PHE A 1 89 ? -6.531 -19.362 4.003 1.00 94.25 89 PHE A N 1
ATOM 734 C CA . PHE A 1 89 ? -6.844 -20.561 4.776 1.00 94.25 89 PHE A CA 1
ATOM 735 C C . PHE A 1 89 ? -6.017 -20.643 6.054 1.00 94.25 89 PHE A C 1
ATOM 737 O O . PHE A 1 89 ? -4.834 -20.293 6.080 1.00 94.25 89 PHE A O 1
ATOM 744 N N . ARG A 1 90 ? -6.609 -21.208 7.104 1.00 91.31 90 ARG A N 1
ATOM 745 C CA . ARG A 1 90 ? -5.878 -21.602 8.309 1.00 91.31 90 ARG A CA 1
ATOM 746 C C . ARG A 1 90 ? -5.133 -22.921 8.041 1.00 91.31 90 ARG A C 1
ATOM 748 O O . ARG A 1 90 ? -5.781 -23.873 7.631 1.00 91.31 90 ARG A O 1
ATOM 755 N N . PRO A 1 91 ? -3.822 -23.062 8.314 1.00 87.81 91 PRO A N 1
ATOM 756 C CA . PRO A 1 91 ? -3.066 -24.279 7.985 1.00 87.81 91 PRO A CA 1
ATOM 757 C C . PRO A 1 91 ? -3.585 -25.547 8.671 1.00 87.81 91 PRO A C 1
ATOM 759 O O . PRO A 1 91 ? -3.526 -26.637 8.105 1.00 87.81 91 PRO A O 1
ATOM 762 N N . VAL A 1 92 ? -4.115 -25.395 9.886 1.00 84.50 92 VAL A N 1
ATOM 763 C CA . VAL A 1 92 ? -4.729 -26.459 10.682 1.00 84.50 92 VAL A CA 1
ATOM 764 C C . VAL A 1 92 ? -6.004 -25.875 11.298 1.00 84.50 92 VAL A C 1
ATOM 766 O O . VAL A 1 92 ? -5.879 -24.917 12.059 1.00 84.50 92 VAL A O 1
ATOM 769 N N . PRO A 1 93 ? -7.213 -26.361 10.959 1.00 83.50 93 PRO A N 1
ATOM 770 C CA . PRO A 1 93 ? -7.531 -27.591 10.218 1.00 83.50 93 PRO A CA 1
ATOM 771 C C . PRO A 1 93 ? -7.752 -27.428 8.689 1.00 83.50 93 PRO A C 1
ATOM 773 O O . PRO A 1 93 ? -8.579 -28.135 8.127 1.00 83.50 93 PRO A O 1
ATOM 776 N N . LYS A 1 94 ? -7.020 -26.552 7.977 1.00 86.06 94 LYS A N 1
ATOM 777 C CA . LYS A 1 94 ? -7.274 -26.217 6.546 1.00 86.06 94 LYS A CA 1
ATOM 778 C C . LYS A 1 94 ? -8.630 -25.546 6.304 1.00 86.06 94 LYS A C 1
ATOM 780 O O . LYS A 1 94 ? -9.265 -25.735 5.272 1.00 86.06 94 LYS A O 1
ATOM 785 N N . GLU A 1 95 ? -9.053 -24.747 7.272 1.00 88.06 95 GLU A N 1
ATOM 786 C CA . GLU A 1 95 ? -10.296 -23.985 7.234 1.00 88.06 95 GLU A CA 1
ATOM 787 C C . GLU A 1 95 ? -10.193 -22.822 6.239 1.00 88.06 95 GLU A C 1
ATOM 789 O O . GLU A 1 95 ? -9.205 -22.085 6.245 1.00 88.06 95 GLU A O 1
ATOM 794 N N . PHE A 1 96 ? -11.204 -22.666 5.385 1.00 90.75 96 PHE A N 1
ATOM 795 C CA . PHE A 1 96 ? -11.325 -21.533 4.471 1.00 90.75 96 PHE A CA 1
ATOM 796 C C . PHE A 1 96 ? -11.798 -20.297 5.239 1.00 90.75 96 PHE A C 1
ATOM 798 O O . PHE A 1 96 ? -12.833 -20.347 5.894 1.00 90.75 96 PHE A O 1
ATOM 805 N N . LEU A 1 97 ? -11.042 -19.202 5.150 1.00 90.19 97 LEU A N 1
ATOM 806 C CA . LEU A 1 97 ? -11.316 -17.973 5.895 1.00 90.19 97 LEU A CA 1
ATOM 807 C C . LEU A 1 97 ? -12.035 -16.948 5.019 1.00 90.19 97 LEU A C 1
ATOM 809 O O . LEU A 1 97 ? -13.160 -16.550 5.299 1.00 90.19 97 LEU A O 1
ATOM 813 N N . HIS A 1 98 ? -11.367 -16.496 3.957 1.00 88.00 98 HIS A N 1
ATOM 814 C CA . HIS A 1 98 ? -11.841 -15.377 3.149 1.00 88.00 98 HIS A CA 1
ATOM 815 C C . HIS A 1 98 ? -11.239 -15.392 1.739 1.00 88.00 98 HIS A C 1
ATOM 817 O O . HIS A 1 98 ? -10.296 -16.135 1.463 1.00 88.00 98 HIS A O 1
ATOM 823 N N . SER A 1 99 ? -11.781 -14.581 0.826 1.00 90.75 99 SER A N 1
ATOM 824 C CA . SER A 1 99 ? -11.256 -14.392 -0.532 1.00 90.75 99 SER A CA 1
ATOM 825 C C . SER A 1 99 ? -11.251 -12.923 -0.920 1.00 90.75 99 SER A C 1
ATOM 827 O O . SER A 1 99 ? -12.294 -12.288 -0.869 1.00 90.75 99 SER A O 1
ATOM 829 N N . ALA A 1 100 ? -10.105 -12.427 -1.372 1.00 91.44 100 ALA A N 1
ATOM 830 C CA . ALA A 1 100 ? -9.995 -11.132 -2.027 1.00 91.44 100 ALA A CA 1
ATOM 831 C C . ALA A 1 100 ? -10.094 -11.332 -3.542 1.00 91.44 100 ALA A C 1
ATOM 833 O O . ALA A 1 100 ? -9.316 -12.102 -4.115 1.00 91.44 100 ALA A O 1
ATOM 834 N N . GLU A 1 101 ? -11.045 -10.669 -4.200 1.00 91.88 101 GLU A N 1
ATOM 835 C CA . GLU A 1 101 ? -11.176 -10.759 -5.654 1.00 91.88 101 GLU A CA 1
ATOM 836 C C . GLU A 1 101 ? -10.013 -10.054 -6.361 1.00 91.88 101 GLU A C 1
ATOM 838 O O . GLU A 1 101 ? -9.473 -9.064 -5.871 1.00 91.88 101 GLU A O 1
ATOM 843 N N . LEU A 1 102 ? -9.666 -10.501 -7.575 1.00 91.00 102 LEU A N 1
ATOM 844 C CA . LEU A 1 102 ? -8.599 -9.858 -8.363 1.00 91.00 102 LEU A CA 1
ATOM 845 C C . LEU A 1 102 ? -8.832 -8.357 -8.601 1.00 91.00 102 LEU A C 1
ATOM 847 O O . LEU A 1 102 ? -7.870 -7.618 -8.770 1.00 91.00 102 LEU A O 1
ATOM 851 N N . ARG A 1 103 ? -10.093 -7.903 -8.634 1.00 88.25 103 ARG A N 1
ATOM 852 C CA . ARG A 1 103 ? -10.431 -6.482 -8.826 1.00 88.25 103 ARG A CA 1
ATOM 853 C C . ARG A 1 103 ? -10.123 -5.620 -7.601 1.00 88.25 103 ARG A C 1
ATOM 855 O O . ARG A 1 103 ? -9.943 -4.418 -7.753 1.00 88.25 103 ARG A O 1
ATOM 862 N N . ASP A 1 104 ? -10.094 -6.229 -6.418 1.00 90.62 104 ASP A N 1
ATOM 863 C CA . ASP A 1 104 ? -9.870 -5.530 -5.155 1.00 90.62 104 ASP A CA 1
ATOM 864 C C . ASP A 1 104 ? -8.379 -5.408 -4.847 1.00 90.62 104 ASP A C 1
ATOM 866 O O . ASP A 1 104 ? -7.986 -4.583 -4.025 1.00 90.62 104 ASP A O 1
ATOM 870 N N . ILE A 1 105 ? -7.533 -6.183 -5.530 1.00 91.12 105 ILE A N 1
ATOM 871 C CA . ILE A 1 105 ? -6.076 -6.117 -5.422 1.00 91.12 105 ILE A CA 1
ATOM 872 C C . ILE A 1 105 ? -5.572 -4.986 -6.324 1.00 91.12 105 ILE A C 1
ATOM 874 O O . ILE A 1 105 ? -5.555 -5.099 -7.546 1.00 91.12 105 ILE A O 1
ATOM 878 N N . MET A 1 106 ? -5.154 -3.881 -5.709 1.00 89.75 106 MET A N 1
ATOM 879 C CA . MET A 1 106 ? -4.710 -2.671 -6.411 1.00 89.75 106 MET A CA 1
ATOM 880 C C . MET A 1 106 ? -3.225 -2.689 -6.732 1.00 89.75 106 MET A C 1
ATOM 882 O O . MET A 1 106 ? -2.800 -2.178 -7.764 1.00 89.75 106 MET A O 1
ATOM 886 N N . GLN A 1 107 ? -2.432 -3.265 -5.838 1.00 92.62 107 GLN A N 1
ATOM 887 C CA . GLN A 1 107 ? -0.995 -3.386 -6.009 1.00 92.62 107 GLN A CA 1
ATOM 888 C C . GLN A 1 107 ? -0.527 -4.625 -5.264 1.00 92.62 107 GLN A C 1
ATOM 890 O O . GLN A 1 107 ? -1.051 -4.962 -4.205 1.00 92.62 107 GLN A O 1
ATOM 895 N N . PHE A 1 108 ? 0.470 -5.304 -5.799 1.00 95.19 108 PHE A N 1
ATOM 896 C CA . PHE A 1 108 ? 1.134 -6.401 -5.119 1.00 95.19 108 PHE A CA 1
ATOM 897 C C . PHE A 1 108 ? 2.604 -6.392 -5.508 1.00 95.19 108 PHE A C 1
ATOM 899 O O . PHE A 1 108 ? 2.980 -5.852 -6.549 1.00 95.19 108 PHE A O 1
ATOM 906 N N . GLY A 1 109 ? 3.434 -6.970 -4.658 1.00 94.06 109 GLY A N 1
ATOM 907 C CA . GLY A 1 109 ? 4.860 -7.070 -4.902 1.00 94.06 109 GLY A CA 1
ATOM 908 C C . GLY A 1 109 ? 5.508 -8.018 -3.913 1.00 94.06 109 GLY A C 1
ATOM 909 O O . GLY A 1 109 ? 4.925 -8.377 -2.889 1.00 94.06 109 GLY A O 1
ATOM 910 N N . SER A 1 110 ? 6.723 -8.432 -4.232 1.00 96.19 110 SER A N 1
ATOM 911 C CA . SER A 1 110 ? 7.484 -9.372 -3.424 1.00 96.19 110 SER A CA 1
ATOM 912 C C . SER A 1 110 ? 8.921 -8.914 -3.245 1.00 96.19 110 SER A C 1
ATOM 914 O O . SER A 1 110 ? 9.482 -8.224 -4.092 1.00 96.19 110 SER A O 1
ATOM 916 N N . SER A 1 111 ? 9.519 -9.357 -2.149 1.00 93.00 111 SER A N 1
ATOM 917 C CA . SER A 1 111 ? 10.951 -9.366 -1.887 1.00 93.00 111 SER A CA 1
ATOM 918 C C . SER A 1 111 ? 11.408 -10.810 -1.637 1.00 93.00 111 SER A C 1
ATOM 920 O O . SER A 1 111 ? 10.604 -11.743 -1.645 1.00 93.00 111 SER A O 1
ATOM 922 N N . ASN A 1 112 ? 12.698 -11.003 -1.359 1.00 89.81 112 ASN A N 1
ATOM 923 C CA . ASN A 1 112 ? 13.264 -12.327 -1.075 1.00 89.81 112 ASN A CA 1
ATOM 924 C C . ASN A 1 112 ? 12.693 -12.985 0.198 1.00 89.81 112 ASN A C 1
ATOM 926 O O . ASN A 1 112 ? 12.856 -14.189 0.394 1.00 89.81 112 ASN A O 1
ATOM 930 N N . THR A 1 113 ? 12.077 -12.202 1.088 1.00 93.69 113 THR A N 1
ATOM 931 C CA . THR A 1 113 ? 11.588 -12.674 2.394 1.00 93.69 113 THR A CA 1
ATOM 932 C C . THR A 1 113 ? 10.128 -12.342 2.667 1.00 93.69 113 THR A C 1
ATOM 934 O O . THR A 1 113 ? 9.582 -12.810 3.668 1.00 93.69 113 THR A O 1
ATOM 937 N N . ALA A 1 114 ? 9.472 -11.562 1.807 1.00 95.06 114 ALA A N 1
ATOM 938 C CA . ALA A 1 114 ? 8.090 -11.171 2.012 1.00 95.06 114 ALA A CA 1
ATOM 939 C C . ALA A 1 114 ? 7.321 -10.988 0.702 1.00 95.06 114 ALA A C 1
ATOM 941 O O . ALA A 1 114 ? 7.883 -10.719 -0.355 1.00 95.06 114 ALA A O 1
ATOM 942 N N . VAL A 1 115 ? 6.002 -11.074 0.797 1.00 96.69 115 VAL A N 1
ATOM 943 C CA . VAL A 1 115 ? 5.058 -10.656 -0.237 1.00 96.69 115 VAL A CA 1
ATOM 944 C C . VAL A 1 115 ? 4.051 -9.703 0.385 1.00 96.69 115 VAL A C 1
ATOM 946 O O . VAL A 1 115 ? 3.645 -9.893 1.534 1.00 96.69 115 VAL A O 1
ATOM 949 N N . PHE A 1 116 ? 3.652 -8.674 -0.354 1.00 95.94 116 PHE A N 1
ATOM 950 C CA . PHE A 1 116 ? 2.627 -7.740 0.083 1.00 95.94 116 PHE A CA 1
ATOM 951 C C . PHE A 1 116 ? 1.505 -7.617 -0.943 1.00 95.94 116 PHE A C 1
ATOM 953 O O . PHE A 1 116 ? 1.717 -7.715 -2.155 1.00 95.94 116 PHE A O 1
ATOM 960 N N . PHE A 1 117 ? 0.308 -7.346 -0.437 1.00 94.81 117 PHE A N 1
ATOM 961 C CA . PHE A 1 117 ? -0.875 -7.060 -1.230 1.00 94.81 117 PHE A CA 1
ATOM 962 C C . PHE A 1 117 ? -1.546 -5.803 -0.691 1.00 94.81 117 PHE A C 1
ATOM 964 O O . PHE A 1 117 ? -1.991 -5.757 0.454 1.00 94.81 117 PHE A O 1
ATOM 971 N N . LYS A 1 118 ? -1.655 -4.788 -1.538 1.00 93.19 118 LYS A N 1
ATOM 972 C CA . LYS A 1 118 ? -2.483 -3.613 -1.312 1.00 93.19 118 LYS A CA 1
ATOM 973 C C . LYS A 1 118 ? -3.861 -3.898 -1.890 1.00 93.19 118 LYS A C 1
ATOM 975 O O . LYS A 1 118 ? -4.020 -3.930 -3.113 1.00 93.19 118 LYS A O 1
ATOM 980 N N . MET A 1 119 ? -4.843 -4.132 -1.031 1.00 90.69 119 MET A N 1
ATOM 981 C CA . MET A 1 119 ? -6.192 -4.502 -1.453 1.00 90.69 119 MET A CA 1
ATOM 982 C C . MET A 1 119 ? -7.268 -3.677 -0.757 1.00 90.69 119 MET A C 1
ATOM 984 O O . MET A 1 119 ? -7.065 -3.157 0.340 1.00 90.69 119 MET A O 1
ATOM 988 N N . ARG A 1 120 ? -8.415 -3.542 -1.421 1.00 87.69 120 ARG A N 1
ATOM 989 C CA . ARG A 1 120 ? -9.593 -2.873 -0.880 1.00 87.69 120 ARG A CA 1
ATOM 990 C C . ARG A 1 120 ? -10.390 -3.851 -0.019 1.00 87.69 120 ARG A C 1
ATOM 992 O O . ARG A 1 120 ? -10.789 -4.904 -0.500 1.00 87.69 120 ARG A O 1
ATOM 999 N N . VAL A 1 121 ? -10.658 -3.484 1.229 1.00 85.50 121 VAL A N 1
ATOM 1000 C CA . VAL A 1 121 ? -11.546 -4.216 2.140 1.00 85.50 121 VAL A CA 1
ATOM 1001 C C . VAL A 1 121 ? -12.586 -3.233 2.660 1.00 85.50 121 VAL A C 1
ATOM 1003 O O . VAL A 1 121 ? -12.229 -2.164 3.145 1.00 85.50 121 VAL A O 1
ATOM 1006 N N . ALA A 1 122 ? -13.873 -3.552 2.491 1.00 81.06 122 ALA A N 1
ATOM 1007 C CA . ALA A 1 122 ? -14.988 -2.674 2.874 1.00 81.06 122 ALA A CA 1
ATOM 1008 C C . ALA A 1 122 ? -14.854 -1.224 2.348 1.00 81.06 122 ALA A C 1
ATOM 1010 O O . ALA A 1 122 ? -15.151 -0.258 3.040 1.00 81.06 122 ALA A O 1
ATOM 1011 N N . GLY A 1 123 ? -14.357 -1.056 1.117 1.00 77.25 123 GLY A N 1
ATOM 1012 C CA . GLY A 1 123 ? -14.171 0.263 0.501 1.00 77.25 123 GLY A CA 1
ATOM 1013 C C . GLY A 1 123 ? -12.838 0.949 0.821 1.00 77.25 123 GLY A C 1
ATOM 1014 O O . GLY A 1 123 ? -12.407 1.794 0.031 1.00 77.25 123 GLY A O 1
ATOM 1015 N N . VAL A 1 124 ? -12.141 0.534 1.883 1.00 83.12 124 VAL A N 1
ATOM 1016 C CA . VAL A 1 124 ? -10.889 1.133 2.373 1.00 83.12 124 VAL A CA 1
ATOM 1017 C C . VAL A 1 124 ? -9.674 0.339 1.896 1.00 83.12 124 VAL A C 1
ATOM 1019 O O . VAL A 1 124 ? -9.725 -0.877 1.729 1.00 83.12 124 VAL A O 1
ATOM 1022 N N . LEU A 1 125 ? -8.571 1.031 1.617 1.00 87.44 125 LEU A N 1
ATOM 1023 C CA . LEU A 1 125 ? -7.349 0.427 1.095 1.00 87.44 125 LEU A CA 1
ATOM 1024 C C . LEU A 1 125 ? -6.423 0.005 2.242 1.00 87.44 125 LEU A C 1
ATOM 1026 O O . LEU A 1 125 ? -5.976 0.850 3.012 1.00 87.44 125 LEU A O 1
ATOM 1030 N N . HIS A 1 126 ? -6.082 -1.278 2.303 1.00 89.19 126 HIS A N 1
ATOM 1031 C CA . HIS A 1 126 ? -5.184 -1.842 3.309 1.00 89.19 126 HIS A CA 1
ATOM 1032 C C . HIS A 1 126 ? -3.984 -2.526 2.652 1.00 89.19 126 HIS A C 1
ATOM 1034 O O . HIS A 1 126 ? -4.082 -3.036 1.533 1.00 89.19 126 HIS A O 1
ATOM 1040 N N . ILE A 1 127 ? -2.846 -2.534 3.348 1.00 91.94 127 ILE A N 1
ATOM 1041 C CA . ILE A 1 127 ? -1.637 -3.255 2.940 1.00 91.94 127 ILE A CA 1
ATOM 1042 C C . ILE A 1 127 ? -1.498 -4.471 3.848 1.00 91.94 127 ILE A C 1
ATOM 1044 O O . ILE A 1 127 ? -1.398 -4.337 5.061 1.00 91.94 127 ILE A O 1
ATOM 1048 N N . PHE A 1 128 ? -1.507 -5.655 3.250 1.00 92.94 128 PHE A N 1
ATOM 1049 C CA . PHE A 1 128 ? -1.245 -6.914 3.931 1.00 92.94 128 PHE A CA 1
ATOM 1050 C C . PHE A 1 128 ? 0.158 -7.375 3.575 1.00 92.94 128 PHE A C 1
ATOM 1052 O O . PHE A 1 128 ? 0.491 -7.424 2.390 1.00 92.94 128 PHE A O 1
ATOM 1059 N N . GLN A 1 129 ? 0.953 -7.755 4.571 1.00 95.00 129 GLN A N 1
ATOM 1060 C CA . GLN A 1 129 ? 2.312 -8.246 4.366 1.00 95.00 129 GLN A CA 1
ATOM 1061 C C . GLN A 1 129 ? 2.489 -9.627 4.993 1.00 95.00 129 GLN A C 1
ATOM 1063 O O . GLN A 1 129 ? 2.107 -9.877 6.139 1.00 95.00 129 GLN A O 1
ATOM 1068 N N . PHE A 1 130 ? 3.112 -10.525 4.238 1.00 95.88 130 PHE A N 1
ATOM 1069 C CA . PHE A 1 130 ? 3.350 -11.904 4.631 1.00 95.88 130 PHE A CA 1
ATOM 1070 C C . PHE A 1 130 ? 4.817 -12.277 4.427 1.00 95.88 130 PHE A C 1
ATOM 1072 O O . PHE A 1 130 ? 5.391 -12.010 3.378 1.00 95.88 130 PHE A O 1
ATOM 1079 N N . GLU A 1 131 ? 5.417 -12.932 5.411 1.00 96.81 131 GLU A N 1
ATOM 1080 C CA . GLU A 1 131 ? 6.744 -13.532 5.338 1.00 96.81 131 GLU A CA 1
ATOM 1081 C C . GLU A 1 131 ? 6.680 -14.820 4.508 1.00 96.81 131 GLU A C 1
ATOM 1083 O O . GLU A 1 131 ? 5.888 -15.731 4.792 1.00 96.81 131 GLU A O 1
ATOM 1088 N N . THR A 1 132 ? 7.519 -14.900 3.477 1.00 96.38 132 THR A N 1
ATOM 1089 C CA . THR A 1 132 ? 7.658 -16.075 2.612 1.00 96.38 132 THR A CA 1
ATOM 1090 C C . THR A 1 132 ? 8.919 -15.984 1.757 1.00 96.38 132 THR A C 1
ATOM 1092 O O . THR A 1 132 ? 9.331 -14.902 1.354 1.00 96.38 132 THR A O 1
ATOM 1095 N N . LYS A 1 133 ? 9.508 -17.139 1.430 1.00 95.12 133 LYS A N 1
ATOM 1096 C CA . LYS A 1 133 ? 10.591 -17.245 0.436 1.00 95.12 133 LYS A CA 1
ATOM 1097 C C . LYS A 1 133 ? 10.067 -17.389 -0.997 1.00 95.12 133 LYS A C 1
ATOM 1099 O O . LYS A 1 133 ? 10.832 -17.246 -1.938 1.00 95.12 133 LYS A O 1
ATOM 1104 N N . GLN A 1 134 ? 8.773 -17.672 -1.160 1.00 95.94 134 GLN A N 1
ATOM 1105 C CA . GLN A 1 134 ? 8.117 -17.900 -2.454 1.00 95.94 134 GLN A CA 1
ATOM 1106 C C . GLN A 1 134 ? 7.379 -16.647 -2.952 1.00 95.94 134 GLN A C 1
ATOM 1108 O O . GLN A 1 134 ? 6.384 -16.752 -3.664 1.00 95.94 134 GLN A O 1
ATOM 1113 N N . GLY A 1 135 ? 7.815 -15.451 -2.543 1.00 94.31 135 GLY A N 1
ATOM 1114 C CA . GLY A 1 135 ? 7.129 -14.203 -2.885 1.00 94.31 135 GLY A CA 1
ATOM 1115 C C . GLY A 1 135 ? 7.029 -13.981 -4.397 1.00 94.31 135 GLY A C 1
ATOM 1116 O O . GLY A 1 135 ? 5.961 -13.635 -4.895 1.00 94.31 135 GLY A O 1
ATOM 1117 N N . GLU A 1 136 ? 8.107 -14.264 -5.129 1.00 94.06 136 GLU A N 1
ATOM 1118 C CA . GLU A 1 136 ? 8.147 -14.134 -6.588 1.00 94.06 136 GLU A CA 1
ATOM 1119 C C . GLU A 1 136 ? 7.164 -15.094 -7.280 1.00 94.06 136 GLU A C 1
ATOM 1121 O O . GLU A 1 136 ? 6.380 -14.669 -8.125 1.00 94.06 136 GLU A O 1
ATOM 1126 N N . GLU A 1 137 ? 7.122 -16.365 -6.865 1.00 95.25 137 GLU A N 1
ATOM 1127 C CA . GLU A 1 137 ? 6.189 -17.370 -7.403 1.00 95.25 137 GLU A CA 1
ATOM 1128 C C . GLU A 1 137 ? 4.722 -16.968 -7.187 1.00 95.25 137 GLU A C 1
ATOM 1130 O O . GLU A 1 137 ? 3.886 -17.124 -8.080 1.00 95.25 137 GLU A O 1
ATOM 1135 N N . ILE A 1 138 ? 4.416 -16.402 -6.016 1.00 96.06 138 ILE A N 1
ATOM 1136 C CA . ILE A 1 138 ? 3.091 -15.877 -5.666 1.00 96.06 138 ILE A CA 1
ATOM 1137 C C . ILE A 1 138 ? 2.712 -14.723 -6.606 1.00 96.06 138 ILE A C 1
ATOM 1139 O O . ILE A 1 138 ? 1.614 -14.719 -7.172 1.00 96.06 138 ILE A O 1
ATOM 1143 N N . CYS A 1 139 ? 3.620 -13.765 -6.813 1.00 95.19 139 CYS A N 1
ATOM 1144 C CA . CYS A 1 139 ? 3.406 -12.634 -7.715 1.00 95.19 139 CYS A CA 1
ATOM 1145 C C . CYS A 1 139 ? 3.236 -13.079 -9.173 1.00 95.19 139 CYS A C 1
ATOM 1147 O O . CYS A 1 139 ? 2.334 -12.593 -9.853 1.00 95.19 139 CYS A O 1
ATOM 1149 N N . VAL A 1 140 ? 4.041 -14.034 -9.648 1.00 94.12 140 VAL A N 1
ATOM 1150 C CA . VAL A 1 140 ? 3.940 -14.589 -11.008 1.00 94.12 140 VAL A CA 1
ATOM 1151 C C . VAL A 1 140 ? 2.611 -15.317 -11.212 1.00 94.12 140 VAL A C 1
ATOM 1153 O O . VAL A 1 140 ? 1.941 -15.098 -12.227 1.00 94.12 140 VAL A O 1
ATOM 1156 N N . ALA A 1 141 ? 2.186 -16.141 -10.250 1.00 93.69 141 ALA A N 1
ATOM 1157 C CA . ALA A 1 141 ? 0.899 -16.832 -10.310 1.00 93.69 141 ALA A CA 1
ATOM 1158 C C . ALA A 1 141 ? -0.270 -15.836 -10.400 1.00 93.69 141 ALA A C 1
ATOM 1160 O O . ALA A 1 141 ? -1.173 -15.997 -11.226 1.00 93.69 141 ALA A O 1
ATOM 1161 N N . LEU A 1 142 ? -0.223 -14.764 -9.603 1.00 93.75 142 LEU A N 1
ATOM 1162 C CA . LEU A 1 142 ? -1.245 -13.722 -9.621 1.00 93.75 142 LEU A CA 1
ATOM 1163 C C . LEU A 1 142 ? -1.236 -12.930 -10.938 1.00 93.75 142 LEU A C 1
ATOM 1165 O O . LEU A 1 142 ? -2.284 -12.765 -11.567 1.00 93.75 142 LEU A O 1
ATOM 1169 N N . GLN A 1 143 ? -0.058 -12.499 -11.397 1.00 92.31 143 GLN A N 1
ATOM 1170 C CA . GLN A 1 143 ? 0.109 -11.749 -12.644 1.00 92.31 143 GLN A CA 1
ATOM 1171 C C . GLN A 1 143 ? -0.381 -12.549 -13.857 1.00 92.31 143 GLN A C 1
ATOM 1173 O O . GLN A 1 143 ? -1.038 -11.991 -14.737 1.00 92.31 143 GLN A O 1
ATOM 1178 N N . THR A 1 144 ? -0.118 -13.858 -13.888 1.00 91.81 144 THR A N 1
ATOM 1179 C CA . THR A 1 144 ? -0.572 -14.756 -14.960 1.00 91.81 144 THR A CA 1
ATOM 1180 C C . THR A 1 144 ? -2.096 -14.758 -15.060 1.00 91.81 144 THR A C 1
ATOM 1182 O O . THR A 1 144 ? -2.654 -14.577 -16.142 1.00 91.81 144 THR A O 1
ATOM 1185 N N . HIS A 1 145 ? -2.792 -14.879 -13.928 1.00 89.81 145 HIS A N 1
ATOM 1186 C CA . HIS A 1 145 ? -4.252 -14.851 -13.910 1.00 89.81 145 HIS A CA 1
ATOM 1187 C C . HIS A 1 145 ? -4.841 -13.478 -14.249 1.00 89.81 145 HIS A C 1
ATOM 1189 O O . HIS A 1 145 ? -5.854 -13.418 -14.949 1.00 89.81 145 HIS A O 1
ATOM 1195 N N . ILE A 1 146 ? -4.214 -12.385 -13.806 1.00 87.75 146 ILE A N 1
ATOM 1196 C CA . ILE A 1 146 ? -4.635 -11.023 -14.166 1.00 87.75 146 ILE A CA 1
ATOM 1197 C C . ILE A 1 146 ? -4.505 -10.811 -15.676 1.00 87.75 146 ILE A C 1
ATOM 1199 O O . ILE A 1 146 ? -5.469 -10.385 -16.316 1.00 87.75 146 ILE A O 1
ATOM 1203 N N . ASN A 1 147 ? -3.354 -11.160 -16.255 1.00 85.31 147 ASN A N 1
ATOM 1204 C CA . ASN A 1 147 ? -3.108 -11.039 -17.689 1.00 85.31 147 ASN A CA 1
ATOM 1205 C C . ASN A 1 147 ? -4.114 -11.870 -18.492 1.00 85.31 147 ASN A C 1
ATOM 1207 O O . ASN A 1 147 ? -4.743 -11.337 -19.403 1.00 85.31 147 ASN A O 1
ATOM 1211 N N . ASP A 1 148 ? -4.356 -13.124 -18.110 1.00 83.88 148 ASP A N 1
ATOM 1212 C CA . ASP A 1 148 ? -5.342 -13.991 -18.765 1.00 83.88 148 ASP A CA 1
ATOM 1213 C C . ASP A 1 148 ? -6.763 -13.415 -18.725 1.00 83.88 148 ASP A C 1
ATOM 1215 O O . ASP A 1 148 ? -7.493 -13.453 -19.720 1.00 83.88 148 ASP A O 1
ATOM 1219 N N . VAL A 1 149 ? -7.182 -12.876 -17.576 1.00 80.50 149 VAL A N 1
ATOM 1220 C CA . VAL A 1 149 ? -8.502 -12.251 -17.418 1.00 80.50 149 VAL A CA 1
ATOM 1221 C C . VAL A 1 149 ? -8.603 -10.970 -18.250 1.00 80.50 149 VAL A C 1
ATOM 1223 O O . VAL A 1 149 ? -9.650 -10.719 -18.853 1.00 80.50 149 VAL A O 1
ATOM 1226 N N . MET A 1 150 ? -7.529 -10.181 -18.316 1.00 72.62 150 MET A N 1
ATOM 1227 C CA . MET A 1 150 ? -7.452 -8.958 -19.117 1.00 72.62 150 MET A CA 1
ATOM 1228 C C . MET A 1 150 ? -7.480 -9.267 -20.617 1.00 72.62 150 MET A C 1
ATOM 1230 O O . MET A 1 150 ? -8.343 -8.751 -21.322 1.00 72.62 150 MET A O 1
ATOM 1234 N N . LEU A 1 151 ? -6.627 -10.169 -21.110 1.00 72.38 151 LEU A N 1
ATOM 1235 C CA . LEU A 1 151 ? -6.586 -10.606 -22.513 1.00 72.38 151 LEU A CA 1
ATOM 1236 C C . LEU A 1 151 ? -7.926 -11.195 -22.979 1.00 72.38 151 LEU A C 1
ATOM 1238 O O . LEU A 1 151 ? -8.388 -10.899 -24.084 1.00 72.38 151 LEU A O 1
ATOM 1242 N N . ARG A 1 152 ? -8.611 -11.975 -22.131 1.00 74.00 152 ARG A N 1
ATOM 1243 C CA . ARG A 1 152 ? -9.963 -12.490 -22.425 1.00 74.00 152 ARG A CA 1
ATOM 1244 C C . ARG A 1 152 ? -11.029 -11.393 -22.481 1.00 74.00 152 ARG A C 1
ATOM 1246 O O . ARG A 1 152 ? -11.990 -11.532 -23.235 1.00 74.00 152 ARG A O 1
ATOM 1253 N N . ARG A 1 153 ? -10.887 -10.313 -21.704 1.00 64.88 153 ARG A N 1
ATOM 1254 C CA . ARG A 1 153 ? -11.774 -9.142 -21.801 1.00 64.88 153 ARG A CA 1
ATOM 1255 C C . ARG A 1 153 ? -11.480 -8.331 -23.059 1.00 64.88 153 ARG A C 1
ATOM 1257 O O . ARG A 1 153 ? -12.406 -8.075 -23.814 1.00 64.88 153 ARG A O 1
ATOM 1264 N N . TYR A 1 154 ? -10.215 -8.024 -23.345 1.00 56.44 154 TYR A N 1
ATOM 1265 C CA . TYR A 1 154 ? -9.820 -7.277 -24.545 1.00 56.44 154 TYR A CA 1
ATOM 1266 C C . TYR A 1 154 ? -10.177 -7.996 -25.848 1.00 56.44 154 TYR A C 1
ATOM 1268 O O . TYR A 1 154 ? -10.651 -7.355 -26.782 1.00 56.44 154 TYR A O 1
ATOM 1276 N N . SER A 1 155 ? -10.008 -9.319 -25.917 1.00 63.47 155 SER A N 1
ATOM 1277 C CA . SER A 1 155 ? -10.430 -10.105 -27.087 1.00 63.47 155 SER A CA 1
ATOM 1278 C C . SER A 1 155 ? -11.946 -10.058 -27.300 1.00 63.47 155 SER A C 1
ATOM 1280 O O . SER A 1 155 ? -12.377 -9.871 -28.435 1.00 63.47 155 SER A O 1
ATOM 1282 N N . LYS A 1 156 ? -12.748 -10.118 -26.226 1.00 59.12 156 LYS A N 1
ATOM 1283 C CA . LYS A 1 156 ? -14.207 -9.927 -26.298 1.00 59.12 156 LYS A CA 1
ATOM 1284 C C . LYS A 1 156 ? -14.600 -8.508 -26.721 1.00 59.12 156 LYS A C 1
ATOM 1286 O O . LYS A 1 156 ? -15.483 -8.357 -27.557 1.00 59.12 156 LYS A O 1
ATOM 1291 N N . THR A 1 157 ? -13.940 -7.471 -26.206 1.00 52.41 157 THR A N 1
ATOM 1292 C CA . THR A 1 157 ? -14.246 -6.077 -26.574 1.00 52.41 157 THR A CA 1
ATOM 1293 C C . THR A 1 157 ? -13.831 -5.765 -28.014 1.00 52.41 157 THR A C 1
ATOM 1295 O O . THR A 1 157 ? -14.555 -5.077 -28.726 1.00 52.41 157 THR A O 1
ATOM 1298 N N . ARG A 1 158 ? -12.716 -6.330 -28.497 1.00 47.81 158 ARG A N 1
ATOM 1299 C CA . ARG A 1 158 ? -12.251 -6.165 -29.884 1.00 47.81 158 ARG A CA 1
ATOM 1300 C C . ARG A 1 158 ? -13.135 -6.904 -30.896 1.00 47.81 158 ARG A C 1
ATOM 1302 O O . ARG A 1 158 ? -13.333 -6.392 -31.992 1.00 47.81 158 ARG A O 1
ATOM 1309 N N . SER A 1 159 ? -13.723 -8.047 -30.525 1.00 53.50 159 SER A N 1
ATOM 1310 C CA . SER A 1 159 ? -14.750 -8.703 -31.352 1.00 53.50 159 SER A CA 1
ATOM 1311 C C . SER A 1 159 ? -16.068 -7.921 -31.426 1.00 53.50 159 SER A C 1
ATOM 1313 O O . SER A 1 159 ? -16.796 -8.079 -32.396 1.00 53.50 159 SER A O 1
ATOM 1315 N N . VAL A 1 160 ? -16.360 -7.064 -30.441 1.00 52.91 160 VAL A N 1
ATOM 1316 C CA . VAL A 1 160 ? -17.549 -6.192 -30.439 1.00 52.91 160 VAL A CA 1
ATOM 1317 C C . VAL A 1 160 ? -17.275 -4.870 -31.176 1.00 52.91 160 VAL A C 1
ATOM 1319 O O . VAL A 1 160 ? -18.143 -4.380 -31.887 1.00 52.91 160 VAL A O 1
ATOM 1322 N N . ALA A 1 161 ? -16.058 -4.322 -31.082 1.00 47.25 161 ALA A N 1
ATOM 1323 C CA . ALA A 1 161 ? -15.684 -3.050 -31.711 1.00 47.25 161 ALA A CA 1
ATOM 1324 C C . ALA A 1 161 ? -15.421 -3.137 -33.229 1.00 47.25 161 ALA A C 1
ATOM 1326 O O . ALA A 1 161 ? -15.632 -2.160 -33.938 1.00 47.25 161 ALA A O 1
ATOM 1327 N N . ASN A 1 162 ? -15.009 -4.297 -33.753 1.00 45.28 162 ASN A N 1
ATOM 1328 C CA . ASN A 1 162 ? -14.799 -4.496 -35.197 1.00 45.28 162 ASN A CA 1
ATOM 1329 C C . ASN A 1 162 ? -16.075 -4.931 -35.950 1.00 45.28 162 ASN A C 1
ATOM 1331 O O . ASN A 1 162 ? -16.005 -5.354 -37.102 1.00 45.28 162 ASN A O 1
ATOM 1335 N N . GLY A 1 163 ? -17.239 -4.842 -35.305 1.00 43.44 163 GLY A N 1
ATOM 1336 C CA . GLY A 1 163 ? -18.532 -5.264 -35.835 1.00 43.44 163 GLY A CA 1
ATOM 1337 C C . GLY A 1 163 ? -19.319 -4.188 -36.587 1.00 43.44 163 GLY A C 1
ATOM 1338 O O . GLY A 1 163 ? -20.538 -4.247 -36.553 1.00 43.44 163 GLY A O 1
ATOM 1339 N N . SER A 1 164 ? -18.691 -3.206 -37.241 1.00 43.41 164 SER A N 1
ATOM 1340 C CA . SER A 1 164 ? -19.363 -2.407 -38.282 1.00 43.41 164 SER A CA 1
ATOM 1341 C C . SER A 1 164 ? -18.364 -1.594 -39.111 1.00 43.41 164 SER A C 1
ATOM 1343 O O . SER A 1 164 ? -17.711 -0.712 -38.562 1.00 43.41 164 SER A O 1
ATOM 1345 N N . VAL A 1 165 ? -18.301 -1.892 -40.418 1.00 36.00 165 VAL A N 1
ATOM 1346 C CA . VAL A 1 165 ? -17.986 -1.038 -41.595 1.00 36.00 165 VAL A CA 1
ATOM 1347 C C . VAL A 1 165 ? -17.213 -1.858 -42.656 1.00 36.00 165 VAL A C 1
ATOM 1349 O O . VAL A 1 165 ? -16.021 -2.111 -42.549 1.00 36.00 165 VAL A O 1
ATOM 1352 N N . HIS A 1 166 ? -18.011 -2.311 -43.632 1.00 36.88 166 HIS A N 1
ATOM 1353 C CA . HIS A 1 166 ? -17.800 -2.728 -45.035 1.00 36.88 166 HIS A CA 1
ATOM 1354 C C . HIS A 1 166 ? -16.500 -3.410 -45.536 1.00 36.88 166 HIS A C 1
ATOM 1356 O O . HIS A 1 166 ? -15.460 -2.784 -45.675 1.00 36.88 166 HIS A O 1
ATOM 1362 N N . GLY A 1 167 ? -16.657 -4.677 -45.961 1.00 32.97 167 GLY A N 1
ATOM 1363 C CA . GLY A 1 167 ? -16.744 -5.089 -47.380 1.00 32.97 167 GLY A CA 1
ATOM 1364 C C . GLY A 1 167 ? -15.498 -5.031 -48.278 1.00 32.97 167 GLY A C 1
ATOM 1365 O O . GLY A 1 167 ? -15.230 -3.988 -48.848 1.00 32.97 167 GLY A O 1
ATOM 1366 N N . GLU A 1 168 ? -14.844 -6.179 -48.518 1.00 31.62 168 GLU A N 1
ATOM 1367 C CA . GLU A 1 168 ? -14.855 -6.893 -49.816 1.00 31.62 168 GLU A CA 1
ATOM 1368 C C . GLU A 1 168 ? -14.058 -8.219 -49.760 1.00 31.62 168 GLU A C 1
ATOM 1370 O O . GLU A 1 168 ? -12.918 -8.278 -49.315 1.00 31.62 168 GLU A O 1
ATOM 1375 N N . THR A 1 169 ? -14.718 -9.281 -50.234 1.00 35.47 169 THR A N 1
ATOM 1376 C CA . THR A 1 169 ? -14.204 -10.537 -50.820 1.00 35.47 169 THR A CA 1
ATOM 1377 C C . THR A 1 169 ? -13.049 -11.309 -50.159 1.00 35.47 169 THR A C 1
ATOM 1379 O O . THR A 1 169 ? -11.880 -10.982 -50.314 1.00 35.47 169 THR A O 1
ATOM 1382 N N . THR A 1 170 ? -13.367 -12.489 -49.607 1.00 33.41 170 THR A N 1
ATOM 1383 C CA . THR A 1 170 ? -12.734 -13.771 -50.001 1.00 33.41 170 THR A CA 1
ATOM 1384 C C . THR A 1 170 ? -13.512 -14.980 -49.447 1.00 33.41 170 THR A C 1
ATOM 1386 O O . THR A 1 170 ? -13.711 -15.126 -48.249 1.00 33.41 170 THR A O 1
ATOM 1389 N N . HIS A 1 171 ? -13.966 -15.824 -50.378 1.00 35.44 171 HIS A N 1
ATOM 1390 C CA . HIS A 1 171 ? -14.367 -17.235 -50.286 1.00 35.44 171 HIS A CA 1
ATOM 1391 C C . HIS A 1 171 ? -15.182 -17.765 -49.086 1.00 35.44 171 HIS A C 1
ATOM 1393 O O . HIS A 1 171 ? -14.687 -18.060 -48.002 1.00 35.44 171 HIS A O 1
ATOM 1399 N N . ASN A 1 172 ? -16.449 -18.058 -49.403 1.00 43.75 172 ASN A N 1
ATOM 1400 C CA . ASN A 1 172 ? -17.361 -18.929 -48.668 1.00 43.75 172 ASN A CA 1
ATOM 1401 C C . ASN A 1 172 ? -16.817 -20.358 -48.505 1.00 43.75 172 ASN A C 1
ATOM 1403 O O . ASN A 1 172 ? -16.750 -21.110 -49.473 1.00 43.75 172 ASN A O 1
ATOM 1407 N N . PHE A 1 173 ? -16.606 -20.759 -47.254 1.00 39.03 173 PHE A N 1
ATOM 1408 C CA . PHE A 1 173 ? -16.927 -22.096 -46.751 1.00 39.03 173 PHE A CA 1
ATOM 1409 C C . PHE A 1 173 ? -17.522 -21.920 -45.346 1.00 39.03 173 PHE A C 1
ATOM 1411 O O . PHE A 1 173 ? -16.797 -21.688 -44.382 1.00 39.03 173 PHE A O 1
ATOM 1418 N N . LYS A 1 174 ? -18.857 -21.970 -45.222 1.00 42.88 174 LYS A N 1
ATOM 1419 C CA . LYS A 1 174 ? -19.546 -21.986 -43.919 1.00 42.88 174 LYS A CA 1
ATOM 1420 C C . LYS A 1 174 ? -19.760 -23.445 -43.485 1.00 42.88 174 LYS A C 1
ATOM 1422 O O . LYS A 1 174 ? -20.470 -24.165 -44.187 1.00 42.88 174 LYS A O 1
ATOM 1427 N N . PRO A 1 175 ? -19.185 -23.901 -42.356 1.00 44.84 175 PRO A N 1
ATOM 1428 C CA . PRO A 1 175 ? -19.474 -25.221 -41.803 1.00 44.84 175 PRO A CA 1
ATOM 1429 C C . PRO A 1 175 ? -20.910 -25.272 -41.247 1.00 44.84 175 PRO A C 1
ATOM 1431 O O . PRO A 1 175 ? -21.387 -24.267 -40.702 1.00 44.84 175 PRO A O 1
ATOM 1434 N N . PRO A 1 176 ? -21.600 -26.424 -41.316 1.00 49.03 176 PRO A N 1
ATOM 1435 C CA . PRO A 1 176 ? -22.935 -26.577 -40.753 1.00 49.03 176 PRO A CA 1
ATOM 1436 C C . PRO A 1 176 ? -22.840 -26.520 -39.221 1.00 49.03 176 PRO A C 1
ATOM 1438 O O . PRO A 1 176 ? -22.262 -27.394 -38.582 1.00 49.03 176 PRO A O 1
ATOM 1441 N N . GLY A 1 177 ? -23.354 -25.438 -38.636 1.00 56.78 177 GLY A N 1
ATOM 1442 C CA . GLY A 1 177 ? -23.320 -25.177 -37.193 1.00 56.78 177 GLY A CA 1
ATOM 1443 C C . GLY A 1 177 ? -23.277 -23.690 -36.839 1.00 56.78 177 GLY A C 1
ATOM 1444 O O . GLY A 1 177 ? -23.742 -23.310 -35.767 1.00 56.78 177 GLY A O 1
ATOM 1445 N N . LEU A 1 178 ? -22.791 -22.835 -37.751 1.00 57.84 178 LEU A N 1
ATOM 1446 C CA . LEU A 1 178 ? -22.614 -21.398 -37.501 1.00 57.84 178 LEU A CA 1
ATOM 1447 C C . LEU A 1 178 ? -23.932 -20.668 -37.175 1.00 57.84 178 LEU A C 1
ATOM 1449 O O . LEU A 1 178 ? -23.950 -19.832 -36.280 1.00 57.84 178 LEU A O 1
ATOM 1453 N N . GLU A 1 179 ? -25.044 -21.038 -37.818 1.00 64.50 179 GLU A N 1
ATOM 1454 C CA . GLU A 1 179 ? -26.366 -20.424 -37.584 1.00 64.50 179 GLU A CA 1
ATOM 1455 C C . GLU A 1 179 ? -26.919 -20.693 -36.174 1.00 64.50 179 GLU A C 1
ATOM 1457 O O . GLU A 1 179 ? -27.618 -19.856 -35.602 1.00 64.50 179 GLU A O 1
ATOM 1462 N N . ILE A 1 180 ? -26.582 -21.843 -35.577 1.00 68.94 180 ILE A N 1
ATOM 1463 C CA . ILE A 1 180 ? -26.981 -22.181 -34.201 1.00 68.94 180 ILE A CA 1
ATOM 1464 C C . ILE A 1 180 ? -26.189 -21.323 -33.211 1.00 68.94 180 ILE A C 1
ATOM 1466 O O . ILE A 1 180 ? -26.744 -20.825 -32.229 1.00 68.94 180 ILE A O 1
ATOM 1470 N N . TYR A 1 181 ? -24.897 -21.115 -33.478 1.00 62.44 181 TYR A N 1
ATOM 1471 C CA . TYR A 1 181 ? -24.066 -20.226 -32.671 1.00 62.44 181 TYR A CA 1
ATOM 1472 C C . TYR A 1 181 ? -24.493 -18.766 -32.815 1.00 62.44 181 TYR A C 1
ATOM 1474 O O . TYR A 1 181 ? -24.536 -18.062 -31.814 1.00 62.44 181 TYR A O 1
ATOM 1482 N N . GLU A 1 182 ? -24.873 -18.328 -34.013 1.00 73.56 182 GLU A N 1
ATOM 1483 C CA . GLU A 1 182 ? -25.334 -16.962 -34.273 1.00 73.56 182 GLU A CA 1
ATOM 1484 C C . GLU A 1 182 ? -26.658 -16.663 -33.553 1.00 73.56 182 GLU A C 1
ATOM 1486 O O . GLU A 1 182 ? -26.751 -15.666 -32.836 1.00 73.56 182 GLU A O 1
ATOM 1491 N N . LYS A 1 183 ? -27.630 -17.589 -33.600 1.00 76.81 183 LYS A N 1
ATOM 1492 C CA . LYS A 1 183 ? -28.864 -17.495 -32.798 1.00 76.81 183 LYS A CA 1
ATOM 1493 C C . LYS A 1 183 ? -28.583 -17.461 -31.296 1.00 76.81 183 LYS A C 1
ATOM 1495 O O . LYS A 1 183 ? -29.165 -16.652 -30.579 1.00 76.81 183 LYS A O 1
ATOM 1500 N N . ARG A 1 184 ? -27.658 -18.296 -30.811 1.00 73.31 184 ARG A N 1
ATOM 1501 C CA . ARG A 1 184 ? -27.299 -18.336 -29.385 1.00 73.31 184 ARG A CA 1
ATOM 1502 C C . ARG A 1 184 ? -26.564 -17.074 -28.931 1.00 73.31 184 ARG A C 1
ATOM 1504 O O . ARG A 1 184 ? -26.733 -16.648 -27.793 1.00 73.31 184 ARG A O 1
ATOM 1511 N N . VAL A 1 185 ? -25.756 -16.472 -29.801 1.00 74.81 185 VAL A N 1
ATOM 1512 C CA . VAL A 1 185 ? -25.097 -15.186 -29.535 1.00 74.81 185 VAL A CA 1
ATOM 1513 C C . VAL A 1 185 ? -26.129 -14.062 -29.483 1.00 74.81 185 VAL A C 1
ATOM 1515 O O . VAL A 1 185 ? -26.079 -13.271 -28.549 1.00 74.81 185 VAL A O 1
ATOM 1518 N N . GLN A 1 186 ? -27.100 -14.027 -30.400 1.00 78.06 186 GLN A N 1
ATOM 1519 C CA . GLN A 1 186 ? -28.195 -13.048 -30.365 1.00 78.06 186 GLN A CA 1
ATOM 1520 C C . GLN A 1 186 ? -29.047 -13.175 -29.095 1.00 78.06 186 GLN A C 1
ATOM 1522 O O . GLN A 1 186 ? -29.352 -12.172 -28.453 1.00 78.06 186 GLN A O 1
ATOM 1527 N N . GLU A 1 187 ? -29.373 -14.401 -28.686 1.00 82.25 187 GLU A N 1
ATOM 1528 C CA . GLU A 1 187 ? -30.109 -14.661 -27.447 1.00 82.25 187 GLU A CA 1
ATOM 1529 C C . GLU A 1 187 ? -29.314 -14.220 -26.208 1.00 82.25 187 GLU A C 1
ATOM 1531 O O . GLU A 1 187 ? -29.857 -13.558 -25.325 1.00 82.25 187 GLU A O 1
ATOM 1536 N N . MET A 1 188 ? -28.005 -14.496 -26.163 1.00 77.62 188 MET A N 1
ATOM 1537 C CA . MET A 1 188 ? -27.153 -14.021 -25.070 1.00 77.62 188 MET A CA 1
ATOM 1538 C C . MET A 1 188 ? -27.008 -12.497 -25.050 1.00 77.62 188 MET A C 1
ATOM 1540 O O . MET A 1 188 ? -27.014 -11.921 -23.967 1.00 77.62 188 MET A O 1
ATOM 1544 N N . SER A 1 189 ? -26.899 -11.838 -26.206 1.00 81.75 189 SER A N 1
ATOM 1545 C CA . SER A 1 189 ? -26.856 -10.372 -26.280 1.00 81.75 189 SER A CA 1
ATOM 1546 C C . SER A 1 189 ? -28.150 -9.751 -25.759 1.00 81.75 189 SER A C 1
ATOM 1548 O O . SER A 1 189 ? -28.092 -8.825 -24.956 1.00 81.75 189 SER A O 1
ATOM 1550 N N . LYS A 1 190 ? -29.306 -10.326 -26.113 1.00 89.00 190 LYS A N 1
ATOM 1551 C CA . LYS A 1 190 ? -30.608 -9.895 -25.592 1.00 89.00 190 LYS A CA 1
ATOM 1552 C C . LYS A 1 190 ? -30.695 -10.051 -24.070 1.00 89.00 190 LYS A C 1
ATOM 1554 O O . LYS A 1 190 ? -31.119 -9.130 -23.382 1.00 89.00 190 LYS A O 1
ATOM 1559 N N . ILE A 1 191 ? -30.228 -11.179 -23.528 1.00 87.75 191 ILE A N 1
ATOM 1560 C CA . ILE A 1 191 ? -30.179 -11.395 -22.073 1.00 87.75 191 ILE A CA 1
ATOM 1561 C C . ILE A 1 191 ? -29.241 -10.383 -21.402 1.00 87.75 191 ILE A C 1
ATOM 1563 O O . ILE A 1 191 ? -29.566 -9.865 -20.336 1.00 87.75 191 ILE A O 1
ATOM 1567 N N . ILE A 1 192 ? -28.092 -10.075 -22.012 1.00 85.06 192 ILE A N 1
ATOM 1568 C CA . ILE A 1 192 ? -27.161 -9.068 -21.490 1.00 85.06 192 ILE A CA 1
ATOM 1569 C C . ILE A 1 192 ? -27.839 -7.696 -21.444 1.00 85.06 192 ILE A C 1
ATOM 1571 O O . ILE A 1 192 ? -27.814 -7.063 -20.393 1.00 85.06 192 ILE A O 1
ATOM 1575 N N . GLU A 1 193 ? -28.507 -7.268 -22.513 1.00 86.19 193 GLU A N 1
ATOM 1576 C CA . GLU A 1 193 ? -29.238 -5.994 -22.551 1.00 86.19 193 GLU A CA 1
ATOM 1577 C C . GLU A 1 193 ? -30.367 -5.938 -21.511 1.00 86.19 193 GLU A C 1
ATOM 1579 O O . GLU A 1 193 ? -30.484 -4.954 -20.776 1.00 86.19 193 GLU A O 1
ATOM 1584 N N . GLU A 1 194 ? -31.145 -7.014 -21.368 1.00 87.69 194 GLU A N 1
ATOM 1585 C CA . GLU A 1 194 ? -32.192 -7.120 -20.346 1.00 87.69 194 GLU A CA 1
ATOM 1586 C C . GLU A 1 194 ? -31.612 -7.064 -18.924 1.00 87.69 194 GLU A C 1
ATOM 1588 O O . GLU A 1 194 ? -32.166 -6.399 -18.045 1.00 87.69 194 GLU A O 1
ATOM 1593 N N . THR A 1 195 ? -30.477 -7.727 -18.679 1.00 82.31 195 THR A N 1
ATOM 1594 C CA . THR A 1 195 ? -29.805 -7.674 -17.372 1.00 82.31 195 THR A CA 1
ATOM 1595 C C . THR A 1 195 ? -29.226 -6.295 -17.089 1.00 82.31 195 THR A C 1
ATOM 1597 O O . THR A 1 195 ? -29.376 -5.799 -15.977 1.00 82.31 195 THR A O 1
ATOM 1600 N N . GLN A 1 196 ? -28.650 -5.635 -18.095 1.00 86.25 196 GLN A N 1
ATOM 1601 C CA . GLN A 1 196 ? -28.095 -4.292 -17.978 1.00 86.25 196 GLN A CA 1
ATOM 1602 C C . GLN A 1 196 ? -29.196 -3.262 -17.696 1.00 86.25 196 GLN A C 1
ATOM 1604 O O . GLN A 1 196 ? -29.026 -2.395 -16.840 1.00 86.25 196 GLN A O 1
ATOM 1609 N N . SER A 1 197 ? -30.354 -3.400 -18.348 1.00 88.69 197 SER A N 1
ATOM 1610 C CA . SER A 1 197 ? -31.540 -2.583 -18.077 1.00 88.69 197 SER A CA 1
ATOM 1611 C C . SER A 1 197 ? -32.031 -2.758 -16.635 1.00 88.69 197 SER A C 1
ATOM 1613 O O . SER A 1 197 ? -32.224 -1.766 -15.931 1.00 88.69 197 SER A O 1
ATOM 1615 N N . LYS A 1 198 ? -32.128 -4.003 -16.145 1.00 89.81 198 LYS A N 1
ATOM 1616 C CA . LYS A 1 198 ? -32.487 -4.291 -14.744 1.00 89.81 198 LYS A CA 1
ATOM 1617 C C . LYS A 1 198 ? -31.468 -3.737 -13.750 1.00 89.81 198 LYS A C 1
ATOM 1619 O O . LYS A 1 198 ? -31.856 -3.197 -12.721 1.00 89.81 198 LYS A O 1
ATOM 1624 N N . THR A 1 199 ? -30.171 -3.840 -14.040 1.00 86.81 199 THR A N 1
ATOM 1625 C CA . THR A 1 199 ? -29.125 -3.258 -13.185 1.00 86.81 199 THR A CA 1
ATOM 1626 C C . THR A 1 199 ? -29.257 -1.741 -13.102 1.00 86.81 199 THR A C 1
ATOM 1628 O O . THR A 1 199 ? -29.170 -1.188 -12.010 1.00 86.81 199 THR A O 1
ATOM 1631 N N . ASN A 1 200 ? -29.526 -1.069 -14.222 1.00 86.19 200 ASN A N 1
ATOM 1632 C CA . ASN A 1 200 ? -29.732 0.377 -14.233 1.00 86.19 200 ASN A CA 1
ATOM 1633 C C . ASN A 1 200 ? -30.990 0.787 -13.450 1.00 86.19 200 ASN A C 1
ATOM 1635 O O . ASN A 1 200 ? -30.939 1.761 -12.707 1.00 86.19 200 ASN A O 1
ATOM 1639 N N . GLN A 1 201 ? -32.087 0.026 -13.553 1.00 91.56 201 GLN A N 1
ATOM 1640 C CA . GLN A 1 201 ? -33.292 0.255 -12.743 1.00 91.56 201 GLN A CA 1
ATOM 1641 C C . GLN A 1 201 ? -33.006 0.117 -11.242 1.00 91.56 201 GLN A C 1
ATOM 1643 O O . GLN A 1 201 ? -33.367 0.996 -10.466 1.00 91.56 201 GLN A O 1
ATOM 1648 N N . LEU A 1 202 ? -32.289 -0.936 -10.838 1.00 87.94 202 LEU A N 1
ATOM 1649 C CA . LEU A 1 202 ? -31.915 -1.147 -9.436 1.00 87.94 202 LEU A CA 1
ATOM 1650 C C . LEU A 1 202 ? -30.973 -0.059 -8.901 1.00 87.94 202 LEU A C 1
ATOM 1652 O O . LEU A 1 202 ? -31.068 0.303 -7.732 1.00 87.94 202 LEU A O 1
ATOM 1656 N N . LEU A 1 203 ? -30.077 0.477 -9.735 1.00 88.25 203 LEU A N 1
ATOM 1657 C CA . LEU A 1 203 ? -29.209 1.596 -9.356 1.00 88.25 203 LEU A CA 1
ATOM 1658 C C . LEU A 1 203 ? -30.002 2.886 -9.122 1.00 88.25 203 LEU A C 1
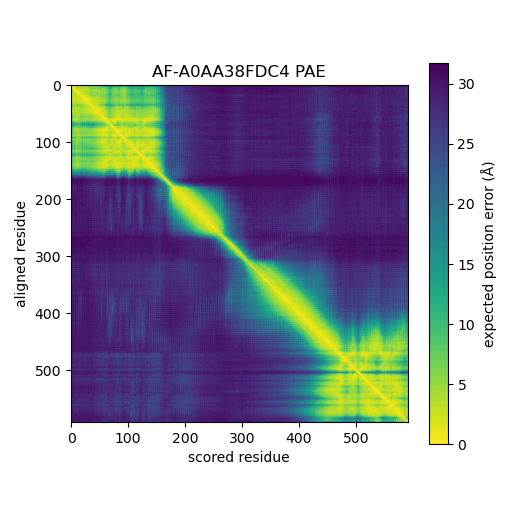ATOM 1660 O O . LEU A 1 203 ? -29.696 3.627 -8.188 1.00 88.25 203 LEU A O 1
ATOM 1664 N N . GLU A 1 204 ? -31.025 3.143 -9.933 1.00 89.81 204 GLU A N 1
ATOM 1665 C CA . GLU A 1 204 ? -31.890 4.311 -9.755 1.00 89.81 204 GLU A CA 1
ATOM 1666 C C . GLU A 1 204 ? -32.780 4.166 -8.509 1.00 89.81 204 GLU A C 1
ATOM 1668 O O . GLU A 1 204 ? -32.922 5.106 -7.727 1.00 89.81 204 GLU A O 1
ATOM 1673 N N . GLU A 1 205 ? -33.302 2.962 -8.249 1.00 89.88 205 GLU A N 1
ATOM 1674 C CA . GLU A 1 205 ? -34.007 2.657 -6.999 1.00 89.88 205 GLU A CA 1
ATOM 1675 C C . GLU A 1 205 ? -33.105 2.812 -5.768 1.00 89.88 205 GLU A C 1
ATOM 1677 O O . GLU A 1 205 ? -33.559 3.321 -4.740 1.00 89.88 205 GLU A O 1
ATOM 1682 N N . LEU A 1 206 ? -31.835 2.402 -5.863 1.00 86.06 206 LEU A N 1
ATOM 1683 C CA . LEU A 1 206 ? -30.856 2.563 -4.789 1.00 86.06 206 LEU A CA 1
ATOM 1684 C C . LEU A 1 206 ? -30.606 4.045 -4.496 1.00 86.06 206 LEU A C 1
ATOM 1686 O O . LEU A 1 206 ? -30.735 4.444 -3.343 1.00 86.06 206 LEU A O 1
ATOM 1690 N N . ARG A 1 207 ? -30.372 4.874 -5.524 1.00 89.88 207 ARG A N 1
ATOM 1691 C CA . ARG A 1 207 ? -30.253 6.336 -5.359 1.00 89.88 207 ARG A CA 1
ATOM 1692 C C . ARG A 1 207 ? -31.493 6.949 -4.721 1.00 89.88 207 ARG A C 1
ATOM 1694 O O . ARG A 1 207 ? -31.385 7.819 -3.861 1.00 89.88 207 ARG A O 1
ATOM 1701 N N . GLY A 1 208 ? -32.679 6.491 -5.123 1.00 90.19 208 GLY A N 1
ATOM 1702 C CA . GLY A 1 208 ? -33.936 6.933 -4.524 1.00 90.19 208 GLY A CA 1
ATOM 1703 C C . GLY A 1 208 ? -34.044 6.573 -3.039 1.00 90.19 208 GLY A C 1
ATOM 1704 O O . GLY A 1 208 ? -34.563 7.364 -2.254 1.00 90.19 208 GLY A O 1
ATOM 1705 N N . LYS A 1 209 ? -33.543 5.400 -2.634 1.00 86.75 209 LYS A N 1
ATOM 1706 C CA . LYS A 1 209 ? -33.499 4.989 -1.223 1.00 86.75 209 LYS A CA 1
ATOM 1707 C C . LYS A 1 209 ? -32.450 5.757 -0.422 1.00 86.75 209 LYS A C 1
ATOM 1709 O O . LYS A 1 209 ? -32.788 6.203 0.665 1.00 86.75 209 LYS A O 1
ATOM 1714 N N . GLU A 1 210 ? -31.254 5.971 -0.966 1.00 87.44 210 GLU A N 1
ATOM 1715 C CA . GLU A 1 210 ? -30.198 6.777 -0.329 1.00 87.44 210 GLU A CA 1
ATOM 1716 C C . GLU A 1 210 ? -30.673 8.212 -0.071 1.00 87.44 210 GLU A C 1
ATOM 1718 O O . GLU A 1 210 ? -30.450 8.762 1.004 1.00 87.44 210 GLU A O 1
ATOM 1723 N N . LYS A 1 211 ? -31.406 8.805 -1.023 1.00 92.19 211 LYS A N 1
ATOM 1724 C CA . LYS A 1 211 ? -31.999 10.132 -0.835 1.00 92.19 211 LYS A CA 1
ATOM 1725 C C . LYS A 1 211 ? -33.032 10.154 0.298 1.00 92.19 211 LYS A C 1
ATOM 1727 O O . LYS A 1 211 ? -32.990 11.054 1.127 1.00 92.19 211 LYS A O 1
ATOM 1732 N N . ARG A 1 212 ? -33.928 9.160 0.365 1.00 90.00 212 ARG A N 1
ATOM 1733 C CA . ARG A 1 212 ? -34.898 9.058 1.474 1.00 90.00 212 ARG A CA 1
ATOM 1734 C C . ARG A 1 212 ? -34.224 8.807 2.819 1.00 90.00 212 ARG A C 1
ATOM 1736 O O . ARG A 1 212 ? -34.714 9.276 3.834 1.00 90.00 212 ARG A O 1
ATOM 1743 N N . GLU A 1 213 ? -33.137 8.042 2.841 1.00 86.38 213 GLU A N 1
ATOM 1744 C CA . GLU A 1 213 ? -32.365 7.815 4.063 1.00 86.38 213 GLU A CA 1
ATOM 1745 C C . GLU A 1 213 ? -31.751 9.120 4.575 1.00 86.38 213 GLU A C 1
ATOM 1747 O O . GLU A 1 213 ? -31.836 9.391 5.767 1.00 86.38 213 GLU A O 1
ATOM 1752 N N . MET A 1 214 ? -31.217 9.952 3.678 1.00 90.19 214 MET A N 1
ATOM 1753 C CA . MET A 1 214 ? -30.717 11.287 4.016 1.00 90.19 214 MET A CA 1
ATOM 1754 C C . MET A 1 214 ? -31.831 12.196 4.556 1.00 90.19 214 MET A C 1
ATOM 1756 O O . MET A 1 214 ? -31.663 12.797 5.608 1.00 90.19 214 MET A O 1
ATOM 1760 N N . GLU A 1 215 ? -32.997 12.228 3.901 1.00 91.12 215 GLU A N 1
ATOM 1761 C CA . GLU A 1 215 ? -34.164 12.995 4.375 1.00 91.12 215 GLU A CA 1
ATOM 1762 C C . GLU A 1 215 ? -34.612 12.547 5.782 1.00 91.12 215 GLU A C 1
ATOM 1764 O O . GLU A 1 215 ? -34.859 13.377 6.653 1.00 91.12 215 GLU A O 1
ATOM 1769 N N . LEU A 1 216 ? -34.648 11.235 6.045 1.00 88.62 216 LEU A N 1
ATOM 1770 C CA . LEU A 1 216 ? -34.989 10.694 7.367 1.00 88.62 216 LEU A CA 1
ATOM 1771 C C . LEU A 1 216 ? -33.914 10.972 8.429 1.00 88.62 216 LEU A C 1
ATOM 1773 O O . LEU A 1 216 ? -34.242 11.083 9.611 1.00 88.62 216 LEU A O 1
ATOM 1777 N N . GLN A 1 217 ? -32.638 11.047 8.043 1.00 88.88 217 GLN A N 1
ATOM 1778 C CA . GLN A 1 217 ? -31.553 11.416 8.955 1.00 88.88 217 GLN A CA 1
ATOM 1779 C C . GLN A 1 217 ? -31.667 12.881 9.385 1.00 88.88 217 GLN A C 1
ATOM 1781 O O . GLN A 1 217 ? -31.568 13.148 10.583 1.00 88.88 217 GLN A O 1
ATOM 1786 N N . ASP A 1 218 ? -31.969 13.786 8.452 1.00 91.19 218 ASP A N 1
ATOM 1787 C CA . ASP A 1 218 ? -32.215 15.203 8.746 1.00 91.19 218 ASP A CA 1
ATOM 1788 C C . ASP A 1 218 ? -33.443 15.378 9.662 1.00 91.19 218 ASP A C 1
ATOM 1790 O O . ASP A 1 218 ? -33.398 16.118 10.647 1.00 91.19 218 ASP A O 1
ATOM 1794 N N . GLU A 1 219 ? -34.537 14.648 9.402 1.00 91.44 219 GLU A N 1
ATOM 1795 C CA . GLU A 1 219 ? -35.716 14.646 10.283 1.00 91.44 219 GLU A CA 1
ATOM 1796 C C . GLU A 1 219 ? -35.378 14.138 11.695 1.00 91.44 219 GLU A C 1
ATOM 1798 O O . GLU A 1 219 ? -35.814 14.717 12.694 1.00 91.44 219 GLU A O 1
ATOM 1803 N N . LEU A 1 220 ? -34.578 13.071 11.801 1.00 87.50 220 LEU A N 1
ATOM 1804 C CA . LEU A 1 220 ? -34.151 12.519 13.086 1.00 87.50 220 LEU A CA 1
ATOM 1805 C C . LEU A 1 220 ? -33.277 13.506 13.870 1.00 87.50 220 LEU A C 1
ATOM 1807 O O . LEU A 1 220 ? -33.387 13.574 15.096 1.00 87.50 220 LEU A O 1
ATOM 1811 N N . GLU A 1 221 ? -32.406 14.249 13.189 1.00 91.62 221 GLU A N 1
ATOM 1812 C CA . GLU A 1 221 ? -31.585 15.295 13.801 1.00 91.62 221 GLU A CA 1
ATOM 1813 C C . GLU A 1 221 ? -32.459 16.439 14.330 1.00 91.62 221 GLU A C 1
ATOM 1815 O O . GLU A 1 221 ? -32.358 16.784 15.508 1.00 91.62 221 GLU A O 1
ATOM 1820 N N . GLY A 1 222 ? -33.443 16.899 13.550 1.00 91.50 222 GLY A N 1
ATOM 1821 C CA . GLY A 1 222 ? -34.408 17.904 14.012 1.00 91.50 222 GLY A CA 1
ATOM 1822 C C . GLY A 1 222 ? -35.228 17.464 15.236 1.00 91.50 222 GLY A C 1
ATOM 1823 O O . GLY A 1 222 ? -35.488 18.257 16.149 1.00 91.50 222 GLY A O 1
ATOM 1824 N N . VAL A 1 223 ? -35.607 16.183 15.311 1.00 89.06 223 VAL A N 1
ATOM 1825 C CA . VAL A 1 223 ? -36.288 15.622 16.493 1.00 89.06 223 VAL A CA 1
ATOM 1826 C C . VAL A 1 223 ? -35.352 15.560 17.704 1.00 89.06 223 VAL A C 1
ATOM 1828 O O . VAL A 1 223 ? -35.791 15.831 18.824 1.00 89.06 223 VAL A O 1
ATOM 1831 N N . LYS A 1 224 ? -34.066 15.233 17.516 1.00 89.19 224 LYS A N 1
ATOM 1832 C CA . LYS A 1 224 ? -33.077 15.239 18.609 1.00 89.19 224 LYS A CA 1
ATOM 1833 C C . LYS A 1 224 ? -32.873 16.638 19.177 1.00 89.19 224 LYS A C 1
ATOM 1835 O O . LYS A 1 224 ? -32.879 16.779 20.400 1.00 89.19 224 LYS A O 1
ATOM 1840 N N . ASP A 1 225 ? -32.759 17.643 18.318 1.00 92.38 225 ASP A N 1
ATOM 1841 C CA . ASP A 1 225 ? -32.615 19.039 18.736 1.00 92.38 225 ASP A CA 1
ATOM 1842 C C . ASP A 1 225 ? -33.841 19.505 19.527 1.00 92.38 225 ASP A C 1
ATOM 1844 O O . ASP A 1 225 ? -33.714 20.095 20.604 1.00 92.38 225 ASP A O 1
ATOM 1848 N N . SER A 1 226 ? -35.040 19.149 19.055 1.00 90.69 226 SER A N 1
ATOM 1849 C CA . SER A 1 226 ? -36.298 19.440 19.754 1.00 90.69 226 SER A CA 1
ATOM 1850 C C . SER A 1 226 ? -36.357 18.764 21.130 1.00 90.69 226 SER A C 1
ATOM 1852 O O . SER A 1 226 ? -36.706 19.399 22.124 1.00 90.69 226 SER A O 1
ATOM 1854 N N . LEU A 1 227 ? -35.949 17.493 21.222 1.00 89.38 227 LEU A N 1
ATOM 1855 C CA . LEU A 1 227 ? -35.885 16.759 22.489 1.00 89.38 227 LEU A CA 1
ATOM 1856 C C . LEU A 1 227 ? -34.860 17.369 23.456 1.00 89.38 227 LEU A C 1
ATOM 1858 O O . LEU A 1 227 ? -35.082 17.398 24.668 1.00 89.38 227 LEU A O 1
ATOM 1862 N N . GLN A 1 228 ? -33.724 17.843 22.944 1.00 92.00 228 GLN A N 1
ATOM 1863 C CA . GLN A 1 228 ? -32.714 18.517 23.751 1.00 92.00 228 GLN A CA 1
ATOM 1864 C C . GLN A 1 228 ? -33.239 19.851 24.295 1.00 92.00 228 GLN A C 1
ATOM 1866 O O . GLN A 1 228 ? -33.049 20.129 25.481 1.00 92.00 228 GLN A O 1
ATOM 1871 N N . ALA A 1 229 ? -33.950 20.625 23.474 1.00 91.69 229 ALA A N 1
ATOM 1872 C CA . ALA A 1 229 ? -34.609 21.854 23.903 1.00 91.69 229 ALA A CA 1
ATOM 1873 C C . ALA A 1 229 ? -35.672 21.584 24.985 1.00 91.69 229 ALA A C 1
ATOM 1875 O O . ALA A 1 229 ? -35.680 22.253 26.019 1.00 91.69 229 ALA A O 1
ATOM 1876 N N . GLU A 1 230 ? -36.511 20.553 24.822 1.00 88.19 230 GLU A N 1
ATOM 1877 C CA . GLU A 1 230 ? -37.483 20.156 25.852 1.00 88.19 230 GLU A CA 1
ATOM 1878 C C . GLU A 1 230 ? -36.809 19.710 27.157 1.00 88.19 230 GLU A C 1
ATOM 1880 O O . GLU A 1 230 ? -37.273 20.056 28.244 1.00 88.19 230 GLU A O 1
ATOM 1885 N N . ARG A 1 231 ? -35.689 18.979 27.085 1.00 90.56 231 ARG A N 1
ATOM 1886 C CA . ARG A 1 231 ? -34.913 18.597 28.278 1.00 90.56 231 ARG A CA 1
ATOM 1887 C C . ARG A 1 231 ? -34.348 19.809 29.013 1.00 90.56 231 ARG A C 1
ATOM 1889 O O . ARG A 1 231 ? -34.353 19.818 30.244 1.00 90.56 231 ARG A O 1
ATOM 1896 N N . GLN A 1 232 ? -33.866 20.811 28.281 1.00 90.81 232 GLN A N 1
ATOM 1897 C CA . GLN A 1 232 ? -33.386 22.062 28.870 1.00 90.81 232 GLN A CA 1
ATOM 1898 C C . GLN A 1 232 ? -34.530 22.824 29.547 1.00 90.81 232 GLN A C 1
ATOM 1900 O O . GLN A 1 232 ? -34.409 23.170 30.721 1.00 90.81 232 GLN A O 1
ATOM 1905 N N . ALA A 1 233 ? -35.673 22.970 28.872 1.00 90.31 233 ALA A N 1
ATOM 1906 C CA . ALA A 1 233 ? -36.864 23.594 29.449 1.00 90.31 233 ALA A CA 1
ATOM 1907 C C . ALA A 1 233 ? -37.360 22.852 30.705 1.00 90.31 233 ALA A C 1
ATOM 1909 O O . ALA A 1 233 ? -37.701 23.473 31.711 1.00 90.31 233 ALA A O 1
ATOM 1910 N N . LEU A 1 234 ? -37.345 21.514 30.698 1.00 87.81 234 LEU A N 1
ATOM 1911 C CA . LEU A 1 234 ? -37.693 20.712 31.872 1.00 87.81 234 LEU A CA 1
ATOM 1912 C C . LEU A 1 234 ? -36.726 20.967 33.038 1.00 87.81 234 LEU A C 1
ATOM 1914 O O . LEU A 1 234 ? -37.162 21.057 34.185 1.00 87.81 234 LEU A O 1
ATOM 1918 N N . SER A 1 235 ? -35.426 21.101 32.758 1.00 90.88 235 SER A N 1
ATOM 1919 C CA . SER A 1 235 ? -34.420 21.426 33.774 1.00 90.88 235 SER A CA 1
ATOM 1920 C C . SER A 1 235 ? -34.692 22.784 34.422 1.00 90.88 235 SER A C 1
ATOM 1922 O O . SER A 1 235 ? -34.592 22.905 35.642 1.00 90.88 235 SER A O 1
ATOM 1924 N N . GLU A 1 236 ? -35.072 23.792 33.637 1.00 91.44 236 GLU A N 1
ATOM 1925 C CA . GLU A 1 236 ? -35.443 25.112 34.161 1.00 91.44 236 GLU A CA 1
ATOM 1926 C C . GLU A 1 236 ? -36.681 25.033 35.062 1.00 91.44 236 GLU A C 1
ATOM 1928 O O . GLU A 1 236 ? -36.664 25.533 36.187 1.00 91.44 236 GLU A O 1
ATOM 1933 N N . VAL A 1 237 ? -37.720 24.310 34.632 1.00 89.69 237 VAL A N 1
ATOM 1934 C CA . VAL A 1 237 ? -38.939 24.106 35.434 1.00 89.69 237 VAL A CA 1
ATOM 1935 C C . VAL A 1 237 ? -38.641 23.370 36.744 1.00 89.69 237 VAL A C 1
ATOM 1937 O O . VAL A 1 237 ? -39.222 23.693 37.782 1.00 89.69 237 VAL A O 1
ATOM 1940 N N . VAL A 1 238 ? -37.733 22.390 36.734 1.00 88.06 238 VAL A N 1
ATOM 1941 C CA . VAL A 1 238 ? -37.304 21.684 37.953 1.00 88.06 238 VAL A CA 1
ATOM 1942 C C . VAL A 1 238 ? -36.575 22.629 38.907 1.00 88.06 238 VAL A C 1
ATOM 1944 O O . VAL A 1 238 ? -36.880 22.625 40.101 1.00 88.06 238 VAL A O 1
ATOM 1947 N N . LEU A 1 239 ? -35.677 23.476 38.396 1.00 91.44 239 LEU A N 1
ATOM 1948 C CA . LEU A 1 239 ? -34.991 24.483 39.208 1.00 91.44 239 LEU A CA 1
ATOM 1949 C C . LEU A 1 239 ? -35.981 25.462 39.841 1.00 91.44 239 LEU A C 1
ATOM 1951 O O . LEU A 1 239 ? -35.876 25.765 41.030 1.00 91.44 239 LEU A O 1
ATOM 1955 N N . ASP A 1 240 ? -36.966 25.929 39.082 1.00 87.81 240 ASP A N 1
ATOM 1956 C CA . ASP A 1 240 ? -37.984 26.837 39.604 1.00 87.81 240 ASP A CA 1
ATOM 1957 C C . ASP A 1 240 ? -38.893 26.155 40.629 1.00 87.81 240 ASP A C 1
ATOM 1959 O O . ASP A 1 240 ? -39.168 26.732 41.682 1.00 87.81 240 ASP A O 1
ATOM 1963 N N . ARG A 1 241 ? -39.284 24.893 40.406 1.00 89.19 241 ARG A N 1
ATOM 1964 C CA . ARG A 1 241 ? -39.998 24.082 41.406 1.00 89.19 241 ARG A CA 1
ATOM 1965 C C . ARG A 1 241 ? -39.211 23.991 42.712 1.00 89.19 241 ARG A C 1
ATOM 1967 O O . ARG A 1 241 ? -39.800 24.119 43.786 1.00 89.19 241 ARG A O 1
ATOM 1974 N N . ASP A 1 242 ? -37.905 23.764 42.636 1.00 88.00 242 ASP A N 1
ATOM 1975 C CA . ASP A 1 242 ? -37.057 23.620 43.817 1.00 88.00 242 ASP A CA 1
ATOM 1976 C C . ASP A 1 242 ? -36.887 24.960 44.553 1.00 88.00 242 ASP A C 1
ATOM 1978 O O . ASP A 1 242 ? -36.973 24.991 45.784 1.00 88.00 242 ASP A O 1
ATOM 1982 N N . LYS A 1 243 ? -36.791 26.085 43.826 1.00 90.94 243 LYS A N 1
ATOM 1983 C CA . LYS A 1 243 ? -36.858 27.437 44.415 1.00 90.94 243 LYS A CA 1
ATOM 1984 C C . LYS A 1 243 ? -38.192 27.685 45.121 1.00 90.94 243 LYS A C 1
ATOM 1986 O O . LYS A 1 243 ? -38.203 28.157 46.256 1.00 90.94 243 LYS A O 1
ATOM 1991 N N . PHE A 1 244 ? -39.319 27.352 44.487 1.00 85.00 244 PHE A N 1
ATOM 1992 C CA . PHE A 1 244 ? -40.640 27.506 45.104 1.00 85.00 244 PHE A CA 1
ATOM 1993 C C . PHE A 1 244 ? -40.806 26.615 46.332 1.00 85.00 244 PHE A C 1
ATOM 1995 O O . PHE A 1 244 ? -41.382 27.055 47.324 1.00 85.00 244 PHE A O 1
ATOM 2002 N N . ARG A 1 245 ? -40.267 25.391 46.307 1.00 86.69 245 ARG A N 1
ATOM 2003 C CA . ARG A 1 245 ? -40.250 24.502 47.473 1.00 86.69 245 ARG A CA 1
ATOM 2004 C C . ARG A 1 245 ? -39.439 25.110 48.617 1.00 86.69 245 ARG A C 1
ATOM 2006 O O . ARG A 1 245 ? -39.923 25.100 49.743 1.00 86.69 245 ARG A O 1
ATOM 2013 N N . ALA A 1 246 ? -38.264 25.673 48.338 1.00 86.75 246 ALA A N 1
ATOM 2014 C CA . ALA A 1 246 ? -37.450 26.348 49.348 1.00 86.75 246 ALA A CA 1
ATOM 2015 C C . ALA A 1 246 ? -38.191 27.547 49.970 1.00 86.75 246 ALA A C 1
ATOM 2017 O O . ALA A 1 246 ? -38.305 27.640 51.193 1.00 86.75 246 ALA A O 1
ATOM 2018 N N . LEU A 1 247 ? -38.794 28.404 49.139 1.00 88.12 247 LEU A N 1
ATOM 2019 C CA . LEU A 1 247 ? -39.620 29.525 49.604 1.00 88.12 247 LEU A CA 1
ATOM 2020 C C . LEU A 1 247 ? -40.825 29.053 50.428 1.00 88.12 247 LEU A C 1
ATOM 2022 O O . LEU A 1 247 ? -41.161 29.666 51.439 1.00 88.12 247 LEU A O 1
ATOM 2026 N N . PHE A 1 248 ? -41.468 27.955 50.027 1.00 83.19 248 PHE A N 1
ATOM 2027 C CA . PHE A 1 248 ? -42.570 27.367 50.783 1.00 83.19 248 PHE A CA 1
ATOM 2028 C C . PHE A 1 248 ? -42.104 26.893 52.162 1.00 83.19 248 PHE A C 1
ATOM 2030 O O . PHE A 1 248 ? -42.721 27.258 53.159 1.00 83.19 248 PHE A O 1
ATOM 2037 N N . THR A 1 249 ? -40.978 26.175 52.243 1.00 85.12 249 THR A N 1
ATOM 2038 C CA . THR A 1 249 ? -40.413 25.726 53.527 1.00 85.12 249 THR A CA 1
ATOM 2039 C C . THR A 1 249 ? -39.992 26.887 54.429 1.00 85.12 249 THR A C 1
ATOM 2041 O O . THR A 1 249 ? -40.163 26.820 55.647 1.00 85.12 249 THR A O 1
ATOM 2044 N N . GLU A 1 250 ? -39.498 27.986 53.853 1.00 87.19 250 GLU A N 1
ATOM 2045 C CA . GLU A 1 250 ? -39.156 29.206 54.590 1.00 87.19 250 GLU A CA 1
ATOM 2046 C C . GLU A 1 250 ? -40.412 29.878 55.165 1.00 87.19 250 GLU A C 1
ATOM 2048 O O . GLU A 1 250 ? -40.445 30.245 56.341 1.00 87.19 250 GLU A O 1
ATOM 2053 N N . LYS A 1 251 ? -41.482 29.997 54.366 1.00 81.38 251 LYS A N 1
ATOM 2054 C CA . LYS A 1 251 ? -42.764 30.559 54.818 1.00 81.38 251 LYS A CA 1
ATOM 2055 C C . LYS A 1 251 ? -43.476 29.666 55.828 1.00 81.38 251 LYS A C 1
ATOM 2057 O O . LYS A 1 251 ? -44.067 30.194 56.765 1.00 81.38 251 LYS A O 1
ATOM 2062 N N . GLU A 1 252 ? -43.399 28.349 55.676 1.00 81.00 252 GLU A N 1
ATOM 2063 C CA . GLU A 1 252 ? -43.926 27.376 56.635 1.00 81.00 252 GLU A CA 1
ATOM 2064 C C . GLU A 1 252 ? -43.184 27.476 57.975 1.00 81.00 252 GLU A C 1
ATOM 2066 O O . GLU A 1 252 ? -43.818 27.602 59.022 1.00 81.00 252 GLU A O 1
ATOM 2071 N N . SER A 1 253 ? -41.851 27.572 57.942 1.00 81.12 253 SER A N 1
ATOM 2072 C CA . SER A 1 253 ? -41.025 27.808 59.134 1.00 81.12 253 SER A CA 1
ATOM 2073 C C . SER A 1 253 ? -41.349 29.151 59.801 1.00 81.12 253 SER A C 1
ATOM 2075 O O . SER A 1 253 ? -41.476 29.226 61.024 1.00 81.12 253 SER A O 1
ATOM 2077 N N . ALA A 1 254 ? -41.547 30.215 59.014 1.00 79.88 254 ALA A N 1
ATOM 2078 C CA . ALA A 1 254 ? -41.952 31.525 59.522 1.00 79.88 254 ALA A CA 1
ATOM 2079 C C . ALA A 1 254 ? -43.360 31.501 60.141 1.00 79.88 254 ALA A C 1
ATOM 2081 O O . ALA A 1 254 ? -43.579 32.095 61.195 1.00 79.88 254 ALA A O 1
ATOM 2082 N N . LEU A 1 255 ? -44.313 30.784 59.538 1.00 76.31 255 LEU A N 1
ATOM 2083 C CA . LEU A 1 255 ? -45.651 30.584 60.101 1.00 76.31 255 LEU A CA 1
ATOM 2084 C C . LEU A 1 255 ? -45.598 29.780 61.400 1.00 76.31 255 LEU A C 1
ATOM 2086 O O . LEU A 1 255 ? -46.277 30.141 62.356 1.00 76.31 255 LEU A O 1
ATOM 2090 N N . GLN A 1 256 ? -44.769 28.741 61.470 1.00 75.25 256 GLN A N 1
ATOM 2091 C CA . GLN A 1 256 ? -44.600 27.930 62.672 1.00 75.25 256 GLN A CA 1
ATOM 2092 C C . GLN A 1 256 ? -43.950 28.724 63.815 1.00 75.25 256 GLN A C 1
ATOM 2094 O O . GLN A 1 256 ? -44.359 28.576 64.966 1.00 75.25 256 GLN A O 1
ATOM 2099 N N . MET A 1 257 ? -43.032 29.640 63.490 1.00 74.19 257 MET A N 1
ATOM 2100 C CA . MET A 1 257 ? -42.491 30.634 64.425 1.00 74.19 257 MET A CA 1
ATOM 2101 C C . MET A 1 257 ? -43.545 31.653 64.878 1.00 74.19 257 MET A C 1
ATOM 2103 O O . MET A 1 257 ? -43.593 32.004 66.049 1.00 74.19 257 MET A O 1
ATOM 2107 N N . VAL A 1 258 ? -44.433 32.108 63.989 1.00 74.25 258 VAL A N 1
ATOM 2108 C CA . VAL A 1 258 ? -45.533 33.020 64.356 1.00 74.25 258 VAL A CA 1
ATOM 2109 C C . VAL A 1 258 ? -46.604 32.314 65.198 1.00 74.25 258 VAL A C 1
ATOM 2111 O O . VAL A 1 258 ? -47.210 32.928 66.074 1.00 74.25 258 VAL A O 1
ATOM 2114 N N . PHE A 1 259 ? -46.854 31.022 64.970 1.00 63.75 259 PHE A N 1
ATOM 2115 C CA . PHE A 1 259 ? -47.747 30.214 65.803 1.00 63.75 259 PHE A CA 1
ATOM 2116 C C . PHE A 1 259 ? -47.147 29.934 67.182 1.00 63.75 259 PHE A C 1
ATOM 2118 O O . PHE A 1 259 ? -47.881 29.990 68.172 1.00 63.75 259 PHE A O 1
ATOM 2125 N N . SER A 1 260 ? -45.836 29.689 67.273 1.00 59.25 260 SER A N 1
ATOM 2126 C CA . SER A 1 260 ? -45.162 29.534 68.563 1.00 59.25 260 SER A CA 1
ATOM 2127 C C . SER A 1 260 ? -45.126 30.858 69.334 1.00 59.25 260 SER A C 1
ATOM 2129 O O . SER A 1 260 ? -45.495 30.862 70.509 1.00 59.25 260 SER A O 1
ATOM 2131 N N . THR A 1 261 ? -44.857 31.998 68.687 1.00 57.50 261 THR A N 1
ATOM 2132 C CA . THR A 1 261 ? -44.934 33.316 69.344 1.00 57.50 261 THR A CA 1
ATOM 2133 C C . THR A 1 261 ? -46.362 33.697 69.739 1.00 57.50 261 THR A C 1
ATOM 2135 O O . THR A 1 261 ? -46.558 34.117 70.872 1.00 57.50 261 THR A O 1
ATOM 2138 N N . LYS A 1 262 ? -47.395 33.430 68.921 1.00 54.88 262 LYS A N 1
ATOM 2139 C CA . LYS A 1 262 ? -48.809 33.615 69.330 1.00 54.88 262 LYS A CA 1
ATOM 2140 C C . LYS A 1 262 ? -49.260 32.681 70.456 1.00 54.88 262 LYS A C 1
ATOM 2142 O O . LYS A 1 262 ? -50.180 33.030 71.195 1.00 54.88 262 LYS A O 1
ATOM 2147 N N . SER A 1 263 ? -48.665 31.493 70.579 1.00 49.53 263 SER A N 1
ATOM 2148 C CA . SER A 1 263 ? -48.926 30.583 71.703 1.00 49.53 263 SER A CA 1
ATOM 2149 C C . SER A 1 263 ? -48.218 31.024 72.989 1.00 49.53 263 SER A C 1
ATOM 2151 O O . SER A 1 263 ? -48.742 30.796 74.077 1.00 49.53 263 SER A O 1
ATOM 2153 N N . SER A 1 264 ? -47.089 31.730 72.869 1.00 46.50 264 SER A N 1
ATOM 2154 C CA . SER A 1 264 ? -46.367 32.341 73.991 1.00 46.50 264 SER A CA 1
ATOM 2155 C C . SER A 1 264 ? -46.894 33.732 74.377 1.00 46.50 264 SER A C 1
ATOM 2157 O O . SER A 1 264 ? -46.808 34.098 75.542 1.00 46.50 264 SER A O 1
ATOM 2159 N N . GLU A 1 265 ? -47.525 34.473 73.462 1.00 43.06 265 GLU A N 1
ATOM 2160 C CA . GLU A 1 265 ? -48.156 35.782 73.719 1.00 43.06 265 GLU A CA 1
ATOM 2161 C C . GLU A 1 265 ? -49.602 35.683 74.240 1.00 43.06 265 GLU A C 1
ATOM 2163 O O . GLU A 1 265 ? -50.217 36.696 74.559 1.00 43.06 265 GLU A O 1
ATOM 2168 N N . ARG A 1 266 ? -50.161 34.472 74.381 1.00 44.22 266 ARG A N 1
ATOM 2169 C CA . ARG A 1 266 ? -51.468 34.260 75.036 1.00 44.22 266 ARG A CA 1
ATOM 2170 C C . ARG A 1 266 ? -51.402 33.974 76.534 1.00 44.22 266 ARG A C 1
ATOM 2172 O O . ARG A 1 266 ? -52.455 33.831 77.140 1.00 44.22 266 ARG A O 1
ATOM 2179 N N . ASN A 1 267 ? -50.216 33.944 77.139 1.00 45.97 267 ASN A N 1
ATOM 2180 C CA . ASN A 1 267 ? -50.062 33.737 78.580 1.00 45.97 267 ASN A CA 1
ATOM 2181 C C . ASN A 1 267 ? -49.147 34.800 79.206 1.00 45.97 267 ASN A C 1
ATOM 2183 O O . ASN A 1 267 ? -48.113 34.476 79.782 1.00 45.97 267 ASN A O 1
ATOM 2187 N N . ALA A 1 268 ? -49.538 36.072 79.117 1.00 37.78 268 ALA A N 1
ATOM 2188 C CA . ALA A 1 268 ? -49.077 37.102 80.044 1.00 37.78 268 ALA A CA 1
ATOM 2189 C C . ALA A 1 268 ? -50.116 38.236 80.148 1.00 37.78 268 ALA A C 1
ATOM 2191 O O . ALA A 1 268 ? -50.411 38.889 79.154 1.00 37.78 268 ALA A O 1
ATOM 2192 N N . SER A 1 269 ? -50.625 38.409 81.377 1.00 35.19 269 SER A N 1
ATOM 2193 C CA . SER A 1 269 ? -51.400 39.528 81.956 1.00 35.19 269 SER A CA 1
ATOM 2194 C C . SER A 1 269 ? -52.742 39.929 81.321 1.00 35.19 269 SER A C 1
ATOM 2196 O O . SER A 1 269 ? -52.760 40.564 80.276 1.00 35.19 269 SER A O 1
ATOM 2198 N N . ASP A 1 270 ? -53.860 39.658 82.018 1.00 31.27 270 ASP A N 1
ATOM 2199 C CA . ASP A 1 270 ? -54.603 40.729 82.713 1.00 31.27 270 ASP A CA 1
ATOM 2200 C C . ASP A 1 270 ? -55.799 40.245 83.572 1.00 31.27 270 ASP A C 1
ATOM 2202 O O . ASP A 1 270 ? -56.599 39.407 83.165 1.00 31.27 270 ASP A O 1
ATOM 2206 N N . LEU A 1 271 ? -55.866 40.860 84.762 1.00 31.59 271 LEU A N 1
ATOM 2207 C CA . LEU A 1 271 ? -57.017 41.292 85.575 1.00 31.59 271 LEU A CA 1
ATOM 2208 C C . LEU A 1 271 ? -58.091 40.320 86.120 1.00 31.59 271 LEU A C 1
ATOM 2210 O O . LEU A 1 271 ? -58.942 39.784 85.419 1.00 31.59 271 LEU A O 1
ATOM 2214 N N . GLU A 1 272 ? -58.096 40.258 87.458 1.00 32.62 272 GLU A N 1
ATOM 2215 C CA . GLU A 1 272 ? -59.222 40.523 88.376 1.00 32.62 272 GLU A CA 1
ATOM 2216 C C . GLU A 1 272 ? -60.668 40.455 87.837 1.00 32.62 272 GLU A C 1
ATOM 2218 O O . GLU A 1 272 ? -61.130 41.354 87.138 1.00 32.62 272 GLU A O 1
ATOM 2223 N N . ASN A 1 273 ? -61.452 39.496 88.350 1.00 30.28 273 ASN A N 1
ATOM 2224 C CA . ASN A 1 273 ? -62.599 39.805 89.219 1.00 30.28 273 ASN A CA 1
ATOM 2225 C C . ASN A 1 273 ? -63.180 38.537 89.884 1.00 30.28 273 ASN A C 1
ATOM 2227 O O . ASN A 1 273 ? -63.386 37.502 89.255 1.00 30.28 273 ASN A O 1
ATOM 2231 N N . THR A 1 274 ? -63.455 38.663 91.181 1.00 31.91 274 THR A N 1
ATOM 2232 C CA . THR A 1 274 ? -64.328 37.847 92.058 1.00 31.91 274 THR A CA 1
ATOM 2233 C C . THR A 1 274 ? -65.768 37.718 91.489 1.00 31.91 274 THR A C 1
ATOM 2235 O O . THR A 1 274 ? -66.055 38.435 90.531 1.00 31.91 274 THR A O 1
ATOM 2238 N N . PRO A 1 275 ? -66.729 36.902 92.025 1.00 38.97 275 PRO A N 1
ATOM 2239 C CA . PRO A 1 275 ? -66.868 36.392 93.409 1.00 38.97 275 PRO A CA 1
ATOM 2240 C C . PRO A 1 275 ? -67.451 34.953 93.589 1.00 38.97 275 PRO A C 1
ATOM 2242 O O . PRO A 1 275 ? -67.958 34.358 92.648 1.00 38.97 275 PRO A O 1
ATOM 2245 N N . ARG A 1 276 ? -67.524 34.498 94.863 1.00 27.44 276 ARG A N 1
ATOM 2246 C CA . ARG A 1 276 ? -68.446 33.468 95.436 1.00 27.44 276 ARG A CA 1
ATOM 2247 C C . ARG A 1 276 ? -68.275 32.015 94.923 1.00 27.44 276 ARG A C 1
ATOM 2249 O O . ARG A 1 276 ? -68.057 31.787 93.753 1.00 27.44 276 ARG A O 1
ATOM 2256 N N . ASN A 1 277 ? -68.409 30.943 95.701 1.00 28.08 277 ASN A N 1
ATOM 2257 C CA . ASN A 1 277 ? -68.945 30.727 97.038 1.00 28.08 277 ASN A CA 1
ATOM 2258 C C . ASN A 1 277 ? -68.405 29.376 97.564 1.00 28.08 277 ASN A C 1
ATOM 2260 O O . ASN A 1 277 ? -68.303 28.428 96.791 1.00 28.08 277 ASN A O 1
ATOM 2264 N N . ASP A 1 278 ? -68.121 29.343 98.867 1.00 29.19 278 ASP A N 1
ATOM 2265 C CA . ASP A 1 278 ? -68.208 28.248 99.856 1.00 29.19 278 ASP A CA 1
ATOM 2266 C C . ASP A 1 278 ? -67.631 26.848 99.529 1.00 29.19 278 ASP A C 1
ATOM 2268 O O . ASP A 1 278 ? -68.116 26.124 98.671 1.00 29.19 278 ASP A O 1
ATOM 2272 N N . SER A 1 279 ? -66.524 26.416 100.148 1.00 26.83 279 SER A N 1
ATOM 2273 C CA . SER A 1 279 ? -66.348 26.004 101.562 1.00 26.83 279 SER A CA 1
ATOM 2274 C C . SER A 1 279 ? -66.982 24.646 101.905 1.00 26.83 279 SER A C 1
ATOM 2276 O O . SER A 1 279 ? -68.193 24.539 102.022 1.00 26.83 279 SER A O 1
ATOM 2278 N N . TRP A 1 280 ? -66.152 23.624 102.158 1.00 26.59 280 TRP A N 1
ATOM 2279 C CA . TRP A 1 280 ? -65.928 23.075 103.510 1.00 26.59 280 TRP A CA 1
ATOM 2280 C C . TRP A 1 280 ? -64.961 21.879 103.482 1.00 26.59 280 TRP A C 1
ATOM 2282 O O . TRP A 1 280 ? -65.344 20.728 103.295 1.00 26.59 280 TRP A O 1
ATOM 2292 N N . ALA A 1 281 ? -63.696 22.160 103.782 1.00 38.22 281 ALA A N 1
ATOM 2293 C CA . ALA A 1 281 ? -62.830 21.261 104.531 1.00 38.22 281 ALA A CA 1
ATOM 2294 C C . ALA A 1 281 ? -62.217 22.103 105.653 1.00 38.22 281 ALA A C 1
ATOM 2296 O O . ALA A 1 281 ? -61.508 23.058 105.363 1.00 38.22 281 ALA A O 1
ATOM 2297 N N . LEU A 1 282 ? -62.574 21.808 106.905 1.00 28.14 282 LEU A N 1
ATOM 2298 C CA . LEU A 1 282 ? -61.932 22.221 108.166 1.00 28.14 282 LEU A CA 1
ATOM 2299 C C . LEU A 1 282 ? -62.789 21.590 109.282 1.00 28.14 282 LEU A C 1
ATOM 2301 O O . LEU A 1 282 ? -64.004 21.736 109.301 1.00 28.14 282 LEU A O 1
ATOM 2305 N N . SER A 1 283 ? -62.216 20.692 110.079 1.00 26.62 283 SER A N 1
ATOM 2306 C CA . SER A 1 283 ? -61.446 21.021 111.286 1.00 26.62 283 SER A CA 1
ATOM 2307 C C . SER A 1 283 ? -62.342 21.264 112.491 1.00 26.62 283 SER A C 1
ATOM 2309 O O . SER A 1 283 ? -63.106 22.220 112.523 1.00 26.62 283 SER A O 1
ATOM 2311 N N . GLY A 1 284 ? -62.157 20.395 113.485 1.00 28.12 284 GLY A N 1
ATOM 2312 C CA . GLY A 1 284 ? -61.558 20.789 114.755 1.00 28.12 284 GLY A CA 1
ATOM 2313 C C . GLY A 1 284 ? -62.360 21.700 115.678 1.00 28.12 284 GLY A C 1
ATOM 2314 O O . GLY A 1 284 ? -63.074 22.608 115.272 1.00 28.12 284 GLY A O 1
ATOM 2315 N N . LYS A 1 285 ? -62.098 21.523 116.968 1.00 25.25 285 LYS A N 1
ATOM 2316 C CA . LYS A 1 285 ? -61.770 22.589 117.926 1.00 25.25 285 LYS A CA 1
ATOM 2317 C C . LYS A 1 285 ? -61.309 21.881 119.211 1.00 25.25 285 LYS A C 1
ATOM 2319 O O . LYS A 1 285 ? -61.931 20.902 119.601 1.00 25.25 285 LYS A O 1
ATOM 2324 N N . ARG A 1 286 ? -60.084 22.139 119.695 1.00 25.59 286 ARG A N 1
ATOM 2325 C CA . ARG A 1 286 ? -59.642 23.352 120.430 1.00 25.59 286 ARG A CA 1
ATOM 2326 C C . ARG A 1 286 ? -60.369 23.435 121.777 1.00 25.59 286 ARG A C 1
ATOM 2328 O O . ARG A 1 286 ? -61.559 23.181 121.821 1.00 25.59 286 ARG A O 1
ATOM 2335 N N . ASP A 1 287 ? -59.779 23.841 122.886 1.00 25.89 287 ASP A N 1
ATOM 2336 C CA . ASP A 1 287 ? -58.460 24.387 123.198 1.00 25.89 287 ASP A CA 1
ATOM 2337 C C . ASP A 1 287 ? -58.411 24.508 124.740 1.00 25.89 287 ASP A C 1
ATOM 2339 O O . ASP A 1 287 ? -59.455 24.709 125.357 1.00 25.89 287 ASP A O 1
ATOM 2343 N N . LYS A 1 288 ? -57.191 24.510 125.287 1.00 27.02 288 LYS A N 1
ATOM 2344 C CA . LYS A 1 288 ? -56.699 25.431 126.333 1.00 27.02 288 LYS A CA 1
ATOM 2345 C C . LYS A 1 288 ? -57.108 25.308 127.817 1.00 27.02 288 LYS A C 1
ATOM 2347 O O . LYS A 1 288 ? -58.248 25.500 128.212 1.00 27.02 288 LYS A O 1
ATOM 2352 N N . ASP A 1 289 ? -56.021 25.168 128.584 1.00 24.55 289 ASP A N 1
ATOM 2353 C CA . ASP A 1 289 ? -55.600 25.946 129.760 1.00 24.55 289 ASP A CA 1
ATOM 2354 C C . ASP A 1 289 ? -56.130 25.598 131.175 1.00 24.55 289 ASP A C 1
ATOM 2356 O O . ASP A 1 289 ? -57.314 25.655 131.491 1.00 24.55 289 ASP A O 1
ATOM 2360 N N . LEU A 1 290 ? -55.152 25.272 132.041 1.00 29.80 290 LEU A N 1
ATOM 2361 C CA . LEU A 1 290 ? -55.128 25.317 133.522 1.00 29.80 290 LEU A CA 1
ATOM 2362 C C . LEU A 1 290 ? -55.367 26.773 134.041 1.00 29.80 290 LEU A C 1
ATOM 2364 O O . LEU A 1 290 ? -55.356 27.657 133.185 1.00 29.80 290 LEU A O 1
ATOM 2368 N N . PRO A 1 291 ? -55.455 27.130 135.362 1.00 37.78 291 PRO A N 1
ATOM 2369 C CA . PRO A 1 291 ? -55.116 26.389 136.599 1.00 37.78 291 PRO A CA 1
ATOM 2370 C C . PRO A 1 291 ? -55.980 26.682 137.886 1.00 37.78 291 PRO A C 1
ATOM 2372 O O . PRO A 1 291 ? -56.831 27.559 137.918 1.00 37.78 291 PRO A O 1
ATOM 2375 N N . PHE A 1 292 ? -55.618 25.989 138.982 1.00 23.80 292 PHE A N 1
ATOM 2376 C CA . PHE A 1 292 ? -55.490 26.432 140.400 1.00 23.80 292 PHE A CA 1
ATOM 2377 C C . PHE A 1 292 ? -56.685 26.667 141.375 1.00 23.80 292 PHE A C 1
ATOM 2379 O O . PHE A 1 292 ? -57.490 27.578 141.214 1.00 23.80 292 PHE A O 1
ATOM 2386 N N . THR A 1 293 ? -56.561 25.975 142.532 1.00 27.23 293 THR A N 1
ATOM 2387 C CA . THR A 1 293 ? -56.946 26.308 143.941 1.00 27.23 293 THR A CA 1
ATOM 2388 C C . THR A 1 293 ? -58.421 26.365 144.359 1.00 27.23 293 THR A C 1
ATOM 2390 O O . THR A 1 293 ? -59.259 26.772 143.578 1.00 27.23 293 THR A O 1
ATOM 2393 N N . ASP A 1 294 ? -58.847 26.097 145.603 1.00 27.66 294 ASP A N 1
ATOM 2394 C CA . ASP A 1 294 ? -58.296 25.551 146.866 1.00 27.66 294 ASP A CA 1
ATOM 2395 C C . ASP A 1 294 ? -59.430 25.643 147.923 1.00 27.66 294 ASP A C 1
ATOM 2397 O O . ASP A 1 294 ? -60.389 26.394 147.753 1.00 27.66 294 ASP A O 1
ATOM 2401 N N . LYS A 1 295 ? -59.215 24.969 149.056 1.00 26.70 295 LYS A N 1
ATOM 2402 C CA . LYS A 1 295 ? -59.728 25.222 150.416 1.00 26.70 295 LYS A CA 1
ATOM 2403 C C . LYS A 1 295 ? -60.989 24.508 150.897 1.00 26.70 295 LYS A C 1
ATOM 2405 O O . LYS A 1 295 ? -62.103 24.997 150.775 1.00 26.70 295 LYS A O 1
ATOM 2410 N N . GLY A 1 296 ? -60.696 23.521 151.748 1.00 24.88 296 GLY A N 1
ATOM 2411 C CA . GLY A 1 296 ? -60.961 23.634 153.190 1.00 24.88 296 GLY A CA 1
ATOM 2412 C C . GLY A 1 296 ? -62.241 22.940 153.661 1.00 24.88 296 GLY A C 1
ATOM 2413 O O . GLY A 1 296 ? -63.230 22.914 152.954 1.00 24.88 296 GLY A O 1
ATOM 2414 N N . ARG A 1 297 ? -62.329 22.382 154.869 1.00 26.94 297 ARG A N 1
ATOM 2415 C CA . ARG A 1 297 ? -61.434 22.376 156.034 1.00 26.94 297 ARG A CA 1
ATOM 2416 C C . ARG A 1 297 ? -61.982 21.321 157.017 1.00 26.94 297 ARG A C 1
ATOM 2418 O O . ARG A 1 297 ? -63.177 21.053 157.028 1.00 26.94 297 ARG A O 1
ATOM 2425 N N . ALA A 1 298 ? -61.093 20.773 157.842 1.00 27.11 298 ALA A N 1
ATOM 2426 C CA . ALA A 1 298 ? -61.343 20.014 159.084 1.00 27.11 298 ALA A CA 1
ATOM 2427 C C . ALA A 1 298 ? -62.276 20.790 160.075 1.00 27.11 298 ALA A C 1
ATOM 2429 O O . ALA A 1 298 ? -62.463 21.983 159.811 1.00 27.11 298 ALA A O 1
ATOM 2430 N N . PRO A 1 299 ? -62.785 20.257 161.229 1.00 39.09 299 PRO A N 1
ATOM 2431 C CA . PRO A 1 299 ? -61.957 19.607 162.270 1.00 39.09 299 PRO A CA 1
ATOM 2432 C C . PRO A 1 299 ? -62.593 18.546 163.234 1.00 39.09 299 PRO A C 1
ATOM 2434 O O . PRO A 1 299 ? -63.779 18.532 163.524 1.00 39.09 299 PRO A O 1
ATOM 2437 N N . GLN A 1 300 ? -61.711 17.664 163.730 1.00 28.67 300 GLN A N 1
ATOM 2438 C CA . GLN A 1 300 ? -61.428 17.207 165.117 1.00 28.67 300 GLN A CA 1
ATOM 2439 C C . GLN A 1 300 ? -62.507 16.837 166.177 1.00 28.67 300 GLN A C 1
ATOM 2441 O O . GLN A 1 300 ? -63.268 17.674 166.639 1.00 28.67 300 GLN A O 1
ATOM 2446 N N . ASN A 1 301 ? -62.317 15.607 166.703 1.00 29.70 301 ASN A N 1
ATOM 2447 C CA . ASN A 1 301 ? -62.157 15.168 168.113 1.00 29.70 301 ASN A CA 1
ATOM 2448 C C . ASN A 1 301 ? -63.222 15.486 169.191 1.00 29.70 301 ASN A C 1
ATOM 2450 O O . ASN A 1 301 ? -63.312 16.627 169.619 1.00 29.70 301 ASN A O 1
ATOM 2454 N N . GLN A 1 302 ? -63.830 14.452 169.810 1.00 30.39 302 GLN A N 1
ATOM 2455 C CA . GLN A 1 302 ? -63.464 13.861 171.131 1.00 30.39 302 GLN A CA 1
ATOM 2456 C C . GLN A 1 302 ? -64.565 12.924 171.707 1.00 30.39 302 GLN A C 1
ATOM 2458 O O . GLN A 1 302 ? -65.729 13.290 171.745 1.00 30.39 302 GLN A O 1
ATOM 2463 N N . ASN A 1 303 ? -64.122 11.744 172.172 1.00 31.30 303 ASN A N 1
ATOM 2464 C CA . ASN A 1 303 ? -64.558 10.872 173.291 1.00 31.30 303 ASN A CA 1
ATOM 2465 C C . ASN A 1 303 ? -66.041 10.608 173.673 1.00 31.30 303 ASN A C 1
ATOM 2467 O O . ASN A 1 303 ? -66.744 11.538 174.030 1.00 31.30 303 ASN A O 1
ATOM 2471 N N . PHE A 1 304 ? -66.350 9.291 173.794 1.00 36.47 304 PHE A N 1
ATOM 2472 C CA . PHE A 1 304 ? -67.239 8.548 174.742 1.00 36.47 304 PHE A CA 1
ATOM 2473 C C . PHE A 1 304 ? -68.696 9.056 174.938 1.00 36.47 304 PHE A C 1
ATOM 2475 O O . PHE A 1 304 ? -68.922 10.235 175.134 1.00 36.47 304 PHE A O 1
ATOM 2482 N N . ASP A 1 305 ? -69.778 8.266 174.948 1.00 39.66 305 ASP A N 1
ATOM 2483 C CA . ASP A 1 305 ? -70.018 6.937 175.527 1.00 39.66 305 ASP A CA 1
ATOM 2484 C C . ASP A 1 305 ? -71.332 6.312 174.962 1.00 39.66 305 ASP A C 1
ATOM 2486 O O . ASP A 1 305 ? -72.123 6.956 174.272 1.00 39.66 305 ASP A O 1
ATOM 2490 N N . LEU A 1 306 ? -71.519 5.030 175.267 1.00 46.62 306 LEU A N 1
ATOM 2491 C CA . LEU A 1 306 ? -72.529 4.041 174.878 1.00 46.62 306 LEU A CA 1
ATOM 2492 C C . LEU A 1 306 ? -74.021 4.455 174.986 1.00 46.62 306 LEU A C 1
ATOM 2494 O O . LEU A 1 306 ? -74.427 5.064 175.966 1.00 46.62 306 LEU A O 1
ATOM 2498 N N . GLN A 1 307 ? -74.835 3.946 174.030 1.00 49.00 307 GLN A N 1
ATOM 2499 C CA . GLN A 1 307 ? -76.257 3.495 174.138 1.00 49.00 307 GLN A CA 1
ATOM 2500 C C . GLN A 1 307 ? -77.301 3.961 173.081 1.00 49.00 307 GLN A C 1
ATOM 2502 O O . GLN A 1 307 ? -78.485 3.693 173.271 1.00 49.00 307 GLN A O 1
ATOM 2507 N N . ALA A 1 308 ? -76.938 4.522 171.912 1.00 50.12 308 ALA A N 1
ATOM 2508 C CA . ALA A 1 308 ? -77.951 4.947 170.908 1.00 50.12 308 ALA A CA 1
ATOM 2509 C C . ALA A 1 308 ? -77.777 4.461 169.440 1.00 50.12 308 ALA A C 1
ATOM 2511 O O . ALA A 1 308 ? -78.482 4.940 168.560 1.00 50.12 308 ALA A O 1
ATOM 2512 N N . GLN A 1 309 ? -76.898 3.489 169.140 1.00 47.25 309 GLN A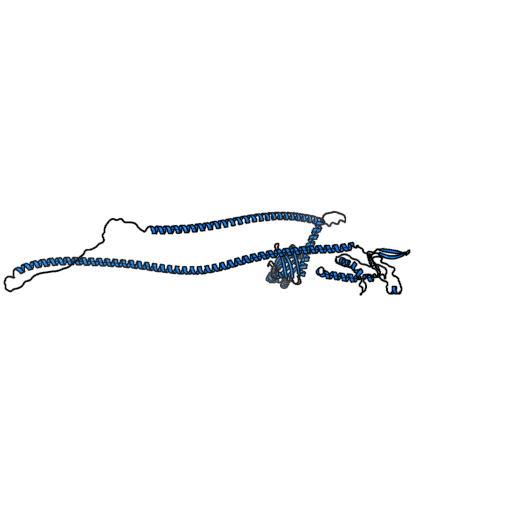 N 1
ATOM 2513 C CA . GLN A 1 309 ? -76.519 3.115 167.752 1.00 47.25 309 GLN A CA 1
ATOM 2514 C C . GLN A 1 309 ? -77.279 1.934 167.090 1.00 47.25 309 GLN A C 1
ATOM 2516 O O . GLN A 1 309 ? -76.991 1.590 165.949 1.00 47.25 309 GLN A O 1
ATOM 2521 N N . MET A 1 310 ? -78.267 1.286 167.721 1.00 49.34 310 MET A N 1
ATOM 2522 C CA . MET A 1 310 ? -78.854 0.042 167.161 1.00 49.34 310 MET A CA 1
ATOM 2523 C C . MET A 1 310 ? -80.083 0.207 166.242 1.00 49.34 310 MET A C 1
ATOM 2525 O O . MET A 1 310 ? -80.531 -0.789 165.668 1.00 49.34 310 MET A O 1
ATOM 2529 N N . LYS A 1 311 ? -80.653 1.410 166.077 1.00 58.59 311 LYS A N 1
ATOM 2530 C CA . LYS A 1 311 ? -81.912 1.585 165.315 1.00 58.59 311 LYS A CA 1
ATOM 2531 C C . LYS A 1 311 ? -81.735 2.180 163.910 1.00 58.59 311 LYS A C 1
ATOM 2533 O O . LYS A 1 311 ? -82.501 1.822 163.023 1.00 58.59 311 LYS A O 1
ATOM 2538 N N . GLU A 1 312 ? -80.708 3.000 163.693 1.00 55.62 312 GLU A N 1
ATOM 2539 C CA . GLU A 1 312 ? -80.463 3.716 162.427 1.00 55.62 312 GLU A CA 1
ATOM 2540 C C . GLU A 1 312 ? -79.752 2.829 161.378 1.00 55.62 312 GLU A C 1
ATOM 2542 O O . GLU A 1 312 ? -80.171 2.764 160.223 1.00 55.62 312 GLU A O 1
ATOM 2547 N N . LEU A 1 313 ? -78.818 1.970 161.815 1.00 56.53 313 LEU A N 1
ATOM 2548 C CA . LEU A 1 313 ? -78.085 1.006 160.970 1.00 56.53 313 LEU A CA 1
ATOM 2549 C C . LEU A 1 313 ? -78.963 -0.041 160.251 1.00 56.53 313 LEU A C 1
ATOM 2551 O O . LEU A 1 313 ? -78.501 -0.697 159.319 1.00 56.53 313 LEU A O 1
ATOM 2555 N N . ARG A 1 314 ? -80.228 -0.233 160.655 1.00 60.44 314 ARG A N 1
ATOM 2556 C CA . ARG A 1 314 ? -81.141 -1.181 159.984 1.00 60.44 314 ARG A CA 1
ATOM 2557 C C . ARG A 1 314 ? -81.865 -0.588 158.774 1.00 60.44 314 ARG A C 1
ATOM 2559 O O . ARG A 1 314 ? -82.293 -1.359 157.919 1.00 60.44 314 ARG A O 1
ATOM 2566 N N . GLN A 1 315 ? -82.021 0.734 158.690 1.00 60.31 315 GLN A N 1
ATOM 2567 C CA . GLN A 1 315 ? -82.666 1.380 157.538 1.00 60.31 315 GLN A CA 1
ATOM 2568 C C . GLN A 1 315 ? -81.683 1.602 156.383 1.00 60.31 315 GLN A C 1
ATOM 2570 O O . GLN A 1 315 ? -82.051 1.416 155.226 1.00 60.31 315 GLN A O 1
ATOM 2575 N N . GLU A 1 316 ? -80.419 1.884 156.689 1.00 62.69 316 GLU A N 1
ATOM 2576 C CA . GLU A 1 316 ? -79.379 2.163 155.691 1.00 62.69 316 GLU A CA 1
ATOM 2577 C C . GLU A 1 316 ? -78.939 0.906 154.910 1.00 62.69 316 GLU A C 1
ATOM 2579 O O . GLU A 1 316 ? -78.670 0.959 153.711 1.00 62.69 316 GLU A O 1
ATOM 2584 N N . LEU A 1 317 ? -79.005 -0.268 155.550 1.00 60.59 317 LEU A N 1
ATOM 2585 C CA . LEU A 1 317 ? -78.686 -1.568 154.940 1.00 60.59 317 LEU A CA 1
ATOM 2586 C C . LEU A 1 317 ? -79.691 -1.994 153.846 1.00 60.59 317 LEU A C 1
ATOM 2588 O O . LEU A 1 317 ? -79.364 -2.792 152.965 1.00 60.59 317 LEU A O 1
ATOM 2592 N N . LYS A 1 318 ? -80.918 -1.456 153.880 1.00 66.75 318 LYS A N 1
ATOM 2593 C CA . LYS A 1 318 ? -81.969 -1.766 152.897 1.00 66.75 318 LYS A CA 1
ATOM 2594 C C . LYS A 1 318 ? -81.843 -0.934 151.615 1.00 66.75 318 LYS A C 1
ATOM 2596 O O . LYS A 1 318 ? -82.064 -1.461 150.536 1.00 66.75 318 LYS A O 1
ATOM 2601 N N . ALA A 1 319 ? -81.416 0.323 151.724 1.00 67.75 319 ALA A N 1
ATOM 2602 C CA . ALA A 1 319 ? -81.158 1.173 150.560 1.00 67.75 319 ALA A CA 1
ATOM 2603 C C . ALA A 1 319 ? -79.922 0.696 149.770 1.00 67.75 319 ALA A C 1
ATOM 2605 O O . ALA A 1 319 ? -79.962 0.586 148.549 1.00 67.75 319 ALA A O 1
ATOM 2606 N N . GLN A 1 320 ? -78.851 0.295 150.469 1.00 64.19 320 GLN A N 1
ATOM 2607 C CA . GLN A 1 320 ? -77.628 -0.200 149.820 1.00 64.19 320 GLN A CA 1
ATOM 2608 C C . GLN A 1 320 ? -77.814 -1.526 149.064 1.00 64.19 320 GLN A C 1
ATOM 2610 O O . GLN A 1 320 ? -77.056 -1.819 148.141 1.00 64.19 320 GLN A O 1
ATOM 2615 N N . THR A 1 321 ? -78.812 -2.337 149.429 1.00 65.56 321 THR A N 1
ATOM 2616 C CA . THR A 1 321 ? -79.098 -3.602 148.733 1.00 65.56 321 THR A CA 1
ATOM 2617 C C . THR A 1 321 ? -79.885 -3.395 147.435 1.00 65.56 321 THR A C 1
ATOM 2619 O O . THR A 1 321 ? -79.652 -4.125 146.471 1.00 65.56 321 THR A O 1
ATOM 2622 N N . GLU A 1 322 ? -80.742 -2.375 147.358 1.00 68.50 322 GLU A N 1
ATOM 2623 C CA . GLU A 1 322 ? -81.446 -1.994 146.123 1.00 68.50 322 GLU A CA 1
ATOM 2624 C C . GLU A 1 322 ? -80.501 -1.310 145.114 1.00 68.50 322 GLU A C 1
ATOM 2626 O O . GLU A 1 322 ? -80.515 -1.650 143.925 1.00 68.50 322 GLU A O 1
ATOM 2631 N N . ASP A 1 323 ? -79.591 -0.449 145.582 1.00 69.88 323 ASP A N 1
ATOM 2632 C CA . ASP A 1 323 ? -78.564 0.173 144.733 1.00 69.88 323 ASP A CA 1
ATOM 2633 C C . ASP A 1 323 ? -77.586 -0.860 144.147 1.00 69.88 323 ASP A C 1
ATOM 2635 O O . ASP A 1 323 ? -77.245 -0.792 142.961 1.00 69.88 323 ASP A O 1
ATOM 2639 N N . LEU A 1 324 ? -77.188 -1.873 144.930 1.00 68.88 324 LEU A N 1
ATOM 2640 C CA . LEU A 1 324 ? -76.331 -2.962 144.449 1.00 68.88 324 LEU A CA 1
ATOM 2641 C C . LEU A 1 324 ? -77.006 -3.754 143.318 1.00 68.88 324 LEU A C 1
ATOM 2643 O O . LEU A 1 324 ? -76.366 -4.057 142.311 1.00 68.88 324 LEU A O 1
ATOM 2647 N N . HIS A 1 325 ? -78.307 -4.035 143.443 1.00 72.56 325 HIS A N 1
ATOM 2648 C CA . HIS A 1 325 ? -79.047 -4.786 142.430 1.00 72.56 325 HIS A CA 1
ATOM 2649 C C . HIS A 1 325 ? -79.193 -4.005 141.114 1.00 72.56 325 HIS A C 1
ATOM 2651 O O . HIS A 1 325 ? -79.004 -4.564 140.030 1.00 72.56 325 HIS A O 1
ATOM 2657 N N . SER A 1 326 ? -79.446 -2.695 141.196 1.00 70.31 326 SER A N 1
ATOM 2658 C CA . SER A 1 326 ? -79.516 -1.827 140.011 1.00 70.31 326 SER A CA 1
ATOM 2659 C C . SER A 1 326 ? -78.164 -1.709 139.285 1.00 70.31 326 SER A C 1
ATOM 2661 O O . SER A 1 326 ? -78.106 -1.729 138.051 1.00 70.31 326 SER A O 1
ATOM 2663 N N . SER A 1 327 ? -77.062 -1.674 140.041 1.00 68.00 327 SER A N 1
ATOM 2664 C CA . SER A 1 327 ? -75.694 -1.648 139.512 1.00 68.00 327 SER A CA 1
ATOM 2665 C C . SER A 1 327 ? -75.301 -2.975 138.843 1.00 68.00 327 SER A C 1
ATOM 2667 O O . SER A 1 327 ? -74.695 -2.981 137.767 1.00 68.00 327 SER A O 1
ATOM 2669 N N . GLU A 1 328 ? -75.714 -4.118 139.403 1.00 73.88 328 GLU A N 1
ATOM 2670 C CA . GLU A 1 328 ? -75.512 -5.439 138.789 1.00 73.88 328 GLU A CA 1
ATOM 2671 C C . GLU A 1 328 ? -76.265 -5.601 137.458 1.00 73.88 328 GLU A C 1
ATOM 2673 O O . GLU A 1 328 ? -75.726 -6.167 136.498 1.00 73.88 328 GLU A O 1
ATOM 2678 N N . GLU A 1 329 ? -77.491 -5.082 137.358 1.00 74.62 329 GLU A N 1
ATOM 2679 C CA . GLU A 1 329 ? -78.241 -5.061 136.097 1.00 74.62 329 GLU A CA 1
ATOM 2680 C C . GLU A 1 329 ? -77.577 -4.175 135.036 1.00 74.62 329 GLU A C 1
ATOM 2682 O O . GLU A 1 329 ? -77.525 -4.548 133.857 1.00 74.62 329 GLU A O 1
ATOM 2687 N N . LEU A 1 330 ? -77.026 -3.027 135.438 1.00 77.62 330 LEU A N 1
ATOM 2688 C CA . LEU A 1 330 ? -76.295 -2.132 134.542 1.00 77.62 330 LEU A CA 1
ATOM 2689 C C . LEU A 1 330 ? -75.003 -2.790 134.025 1.00 77.62 330 LEU A C 1
ATOM 2691 O O . LEU A 1 330 ? -74.726 -2.752 132.825 1.00 77.62 330 LEU A O 1
ATOM 2695 N N . CYS A 1 331 ? -74.262 -3.480 134.898 1.00 74.31 331 CYS A N 1
ATOM 2696 C CA . CYS A 1 331 ? -73.073 -4.255 134.533 1.00 74.31 331 CYS A CA 1
ATOM 2697 C C . CYS A 1 331 ? -73.385 -5.385 133.540 1.00 74.31 331 CYS A C 1
ATOM 2699 O O . CYS A 1 331 ? -72.617 -5.609 132.603 1.00 74.31 331 CYS A O 1
ATOM 2701 N N . LYS A 1 332 ? -74.523 -6.077 133.682 1.00 75.62 332 LYS A N 1
ATOM 2702 C CA . LYS A 1 332 ? -74.950 -7.103 132.711 1.00 75.62 332 LYS A CA 1
ATOM 2703 C C . LYS A 1 332 ? -75.281 -6.503 131.343 1.00 75.62 332 LYS A C 1
ATOM 2705 O O . LYS A 1 332 ? -74.882 -7.068 130.325 1.00 75.62 332 LYS A O 1
ATOM 2710 N N . LYS A 1 333 ? -75.959 -5.350 131.302 1.00 78.19 333 LYS A N 1
ATOM 2711 C CA . LYS A 1 333 ? -76.250 -4.633 130.045 1.00 78.19 333 LYS A CA 1
ATOM 2712 C C . LYS A 1 333 ? -74.965 -4.180 129.348 1.00 78.19 333 LYS A C 1
ATOM 2714 O O . LYS A 1 333 ? -74.787 -4.482 128.170 1.00 78.19 333 LYS A O 1
ATOM 2719 N N . LEU A 1 334 ? -74.042 -3.562 130.088 1.00 77.31 334 LEU A N 1
ATOM 2720 C CA . LEU A 1 334 ? -72.742 -3.125 129.567 1.00 77.31 334 LEU A CA 1
ATOM 2721 C C . LEU A 1 334 ? -71.861 -4.301 129.114 1.00 77.31 334 LEU A C 1
ATOM 2723 O O . LEU A 1 334 ? -71.156 -4.189 128.115 1.00 77.31 334 LEU A O 1
ATOM 2727 N N . SER A 1 335 ? -71.922 -5.449 129.797 1.00 77.69 335 SER A N 1
ATOM 2728 C CA . SER A 1 335 ? -71.204 -6.666 129.393 1.00 77.69 335 SER A CA 1
ATOM 2729 C C . SER A 1 335 ? -71.707 -7.209 128.051 1.00 77.69 335 SER A C 1
ATOM 2731 O O . SER A 1 335 ? -70.910 -7.496 127.155 1.00 77.69 335 SER A O 1
ATOM 2733 N N . ASN A 1 336 ? -73.029 -7.268 127.870 1.00 80.56 336 ASN A N 1
ATOM 2734 C CA . ASN A 1 336 ? -73.632 -7.691 126.607 1.00 80.56 336 ASN A CA 1
ATOM 2735 C C . ASN A 1 336 ? -73.312 -6.710 125.469 1.00 80.56 336 ASN A C 1
ATOM 2737 O O . ASN A 1 336 ? -73.009 -7.136 124.356 1.00 80.56 336 ASN A O 1
ATOM 2741 N N . GLU A 1 337 ? -73.330 -5.404 125.744 1.00 81.75 337 GLU A N 1
ATOM 2742 C CA . GLU A 1 337 ? -72.978 -4.367 124.770 1.00 81.75 337 GLU A CA 1
ATOM 2743 C C . GLU A 1 337 ? -71.498 -4.436 124.365 1.00 81.75 337 GLU A C 1
ATOM 2745 O O . GLU A 1 337 ? -71.181 -4.405 123.174 1.00 81.75 337 GLU A O 1
ATOM 2750 N N . LYS A 1 338 ? -70.595 -4.645 125.332 1.00 80.38 338 LYS A N 1
ATOM 2751 C CA . LYS A 1 338 ? -69.171 -4.894 125.076 1.00 80.38 338 LYS A CA 1
ATOM 2752 C C . LYS A 1 338 ? -68.969 -6.125 124.193 1.00 80.38 338 LYS A C 1
ATOM 2754 O O . LYS A 1 338 ? -68.241 -6.055 123.208 1.00 80.38 338 LYS A O 1
ATOM 2759 N N . GLN A 1 339 ? -69.651 -7.230 124.488 1.00 81.12 339 GLN A N 1
ATOM 2760 C CA . GLN A 1 339 ? -69.532 -8.463 123.709 1.00 81.12 339 GLN A CA 1
ATOM 2761 C C . GLN A 1 339 ? -70.029 -8.283 122.262 1.00 81.12 339 GLN A C 1
ATOM 2763 O O . GLN A 1 339 ? -69.456 -8.842 121.323 1.00 81.12 339 GLN A O 1
ATOM 2768 N N . LEU A 1 340 ? -71.064 -7.463 122.063 1.00 81.69 340 LEU A N 1
ATOM 2769 C CA . LEU A 1 340 ? -71.590 -7.122 120.741 1.00 81.69 340 LEU A CA 1
ATOM 2770 C C . LEU A 1 340 ? -70.632 -6.209 119.958 1.00 81.69 340 LEU A C 1
ATOM 2772 O O . LEU A 1 340 ? -70.438 -6.399 118.752 1.00 81.69 340 LEU A O 1
ATOM 2776 N N . LEU A 1 341 ? -70.008 -5.244 120.640 1.00 79.25 341 LEU A N 1
ATOM 2777 C CA . LEU A 1 341 ? -68.980 -4.374 120.070 1.00 79.25 341 LEU A CA 1
ATOM 2778 C C . LEU A 1 341 ? -67.724 -5.162 119.688 1.00 79.25 341 LEU A C 1
ATOM 2780 O O . LEU A 1 341 ? -67.257 -5.006 118.562 1.00 79.25 341 LEU A O 1
ATOM 2784 N N . ASP A 1 342 ? -67.246 -6.077 120.532 1.00 80.19 342 ASP A N 1
ATOM 2785 C CA . ASP A 1 342 ? -66.089 -6.934 120.235 1.00 80.19 342 ASP A CA 1
ATOM 2786 C C . ASP A 1 342 ? -66.345 -7.830 119.010 1.00 80.19 342 ASP A C 1
ATOM 2788 O O . ASP A 1 342 ? -65.497 -7.961 118.121 1.00 80.19 342 ASP A O 1
ATOM 2792 N N . GLN A 1 343 ? -67.555 -8.386 118.875 1.00 82.94 343 GLN A N 1
ATOM 2793 C CA . GLN A 1 343 ? -67.943 -9.127 117.669 1.00 82.94 343 GLN A CA 1
ATOM 2794 C C . GLN A 1 343 ? -67.983 -8.236 116.419 1.00 82.94 343 GLN A C 1
ATOM 2796 O O . GLN A 1 343 ? -67.621 -8.681 115.323 1.00 82.94 343 GLN A O 1
ATOM 2801 N N . LYS A 1 344 ? -68.415 -6.977 116.553 1.00 84.88 344 LYS A N 1
ATOM 2802 C CA . LYS A 1 344 ? -68.459 -6.012 115.446 1.00 84.88 344 LYS A CA 1
ATOM 2803 C C . LYS A 1 344 ? -67.054 -5.573 115.027 1.00 84.88 344 LYS A C 1
ATOM 2805 O O . LYS A 1 344 ? -66.786 -5.531 113.826 1.00 84.88 344 LYS A O 1
ATOM 2810 N N . VAL A 1 345 ? -66.160 -5.329 115.985 1.00 80.38 345 VAL A N 1
ATOM 2811 C CA . VAL A 1 345 ? -64.740 -5.026 115.751 1.00 80.38 345 VAL A CA 1
ATOM 2812 C C . VAL A 1 345 ? -64.064 -6.199 115.045 1.00 80.38 345 VAL A C 1
ATOM 2814 O O . VAL A 1 345 ? -63.516 -6.009 113.965 1.00 80.38 345 VAL A O 1
ATOM 2817 N N . SER A 1 346 ? -64.236 -7.430 115.536 1.00 82.75 346 SER A N 1
ATOM 2818 C CA . SER A 1 346 ? -63.665 -8.623 114.893 1.00 82.75 346 SER A CA 1
ATOM 2819 C C . SER A 1 346 ? -64.152 -8.819 113.448 1.00 82.75 346 SER A C 1
ATOM 2821 O O . SER A 1 346 ? -63.385 -9.198 112.560 1.00 82.75 346 SER A O 1
ATOM 2823 N N . ARG A 1 347 ? -65.431 -8.528 113.163 1.00 84.00 347 ARG A N 1
ATOM 2824 C CA . ARG A 1 347 ? -65.969 -8.570 111.790 1.00 84.00 347 ARG A CA 1
ATOM 2825 C C . ARG A 1 347 ? -65.359 -7.491 110.895 1.00 84.00 347 ARG A C 1
ATOM 2827 O O . ARG A 1 347 ? -65.089 -7.770 109.727 1.00 84.00 347 ARG A O 1
ATOM 2834 N N . LEU A 1 348 ? -65.157 -6.281 111.414 1.00 82.06 348 LEU A N 1
ATOM 2835 C CA . LEU A 1 348 ? -64.538 -5.181 110.672 1.00 82.06 348 LEU A CA 1
ATOM 2836 C C . LEU A 1 348 ? -63.051 -5.437 110.411 1.00 82.06 348 LEU A C 1
ATOM 2838 O O . LEU A 1 348 ? -62.595 -5.212 109.294 1.00 82.06 348 LEU A O 1
ATOM 2842 N N . GLU A 1 349 ? -62.319 -5.977 111.382 1.00 82.25 349 GLU A N 1
ATOM 2843 C CA . GLU A 1 349 ? -60.911 -6.353 111.220 1.00 82.25 349 GLU A CA 1
ATOM 2844 C C . GLU A 1 349 ? -60.736 -7.447 110.166 1.00 82.25 349 GLU A C 1
ATOM 2846 O O . GLU A 1 349 ? -59.892 -7.316 109.282 1.00 82.25 349 GLU A O 1
ATOM 2851 N N . LYS A 1 350 ? -61.592 -8.478 110.176 1.00 85.06 350 LYS A N 1
ATOM 2852 C CA . LYS A 1 350 ? -61.584 -9.523 109.138 1.00 85.06 350 LYS A CA 1
ATOM 2853 C C . LYS A 1 350 ? -61.905 -8.967 107.750 1.00 85.06 350 LYS A C 1
ATOM 2855 O O . LYS A 1 350 ? -61.247 -9.349 106.785 1.00 85.06 350 LYS A O 1
ATOM 2860 N N . LYS A 1 351 ? -62.874 -8.047 107.639 1.00 84.19 351 LYS A N 1
ATOM 2861 C CA . LYS A 1 351 ? -63.179 -7.366 106.368 1.00 84.19 351 LYS A CA 1
ATOM 2862 C C . LYS A 1 351 ? -61.995 -6.533 105.880 1.00 84.19 351 LYS A C 1
ATOM 2864 O O . LYS A 1 351 ? -61.560 -6.726 104.749 1.00 84.19 351 LYS A O 1
ATOM 2869 N N . LYS A 1 352 ? -61.415 -5.696 106.742 1.00 86.44 352 LYS A N 1
ATOM 2870 C CA . LYS A 1 352 ? -60.259 -4.854 106.406 1.00 86.44 352 LYS A CA 1
ATOM 2871 C C . LYS A 1 352 ? -59.040 -5.688 105.999 1.00 86.44 352 LYS A C 1
ATOM 2873 O O . LYS A 1 352 ? -58.383 -5.357 105.018 1.00 86.44 352 LYS A O 1
ATOM 2878 N N . ALA A 1 353 ? -58.769 -6.793 106.695 1.00 85.69 353 ALA A N 1
ATOM 2879 C CA . ALA A 1 353 ? -57.699 -7.723 106.337 1.00 85.69 353 ALA A CA 1
ATOM 2880 C C . ALA A 1 353 ? -57.945 -8.384 104.970 1.00 85.69 353 ALA A C 1
ATOM 2882 O O . ALA A 1 353 ? -57.025 -8.488 104.161 1.00 85.69 353 ALA A O 1
ATOM 2883 N N . SER A 1 354 ? -59.191 -8.778 104.676 1.00 85.56 354 SER A N 1
ATOM 2884 C CA . SER A 1 354 ? -59.544 -9.341 103.367 1.00 85.56 354 SER A CA 1
ATOM 2885 C C . SER A 1 354 ? -59.428 -8.318 102.231 1.00 85.56 354 SER A C 1
ATOM 2887 O O . SER A 1 354 ? -58.922 -8.649 101.161 1.00 85.56 354 SER A O 1
ATOM 2889 N N . GLU A 1 355 ? -59.824 -7.065 102.463 1.00 86.75 355 GLU A N 1
ATOM 2890 C CA . GLU A 1 355 ? -59.695 -5.976 101.490 1.00 86.75 355 GLU A CA 1
ATOM 2891 C C . GLU A 1 355 ? -58.227 -5.622 101.228 1.00 86.75 355 GLU A C 1
ATOM 2893 O O . GLU A 1 355 ? -57.835 -5.497 100.068 1.00 86.75 355 GLU A O 1
ATOM 2898 N N . ALA A 1 356 ? -57.400 -5.543 102.277 1.00 84.00 356 ALA A N 1
ATOM 2899 C CA . ALA A 1 356 ? -55.960 -5.318 102.156 1.00 84.00 356 ALA A CA 1
ATOM 2900 C C . ALA A 1 356 ? -55.281 -6.429 101.340 1.00 84.00 356 ALA A C 1
ATOM 2902 O O . ALA A 1 356 ? -54.543 -6.139 100.401 1.00 84.00 356 ALA A O 1
ATOM 2903 N N . GLN A 1 357 ? -55.615 -7.695 101.611 1.00 89.94 357 GLN A N 1
ATOM 2904 C CA . GLN A 1 357 ? -55.064 -8.836 100.875 1.00 89.94 357 GLN A CA 1
ATOM 2905 C C . GLN A 1 357 ? -55.491 -8.846 99.396 1.00 89.94 357 GLN A C 1
ATOM 2907 O O . GLN A 1 357 ? -54.726 -9.253 98.517 1.00 89.94 357 GLN A O 1
ATOM 2912 N N . ILE A 1 358 ? -56.715 -8.406 99.089 1.00 88.56 358 ILE A N 1
ATOM 2913 C CA . ILE A 1 358 ? -57.179 -8.253 97.703 1.00 88.56 358 ILE A CA 1
ATOM 2914 C C . ILE A 1 358 ? -56.411 -7.128 96.999 1.00 88.56 358 ILE A C 1
ATOM 2916 O O . ILE A 1 358 ? -56.039 -7.296 95.837 1.00 88.56 358 ILE A O 1
ATOM 2920 N N . LEU A 1 359 ? -56.167 -6.003 97.677 1.00 86.94 359 LEU A N 1
ATOM 2921 C CA . LEU A 1 359 ? -55.415 -4.876 97.122 1.00 86.94 359 LEU A CA 1
ATOM 2922 C C . LEU A 1 359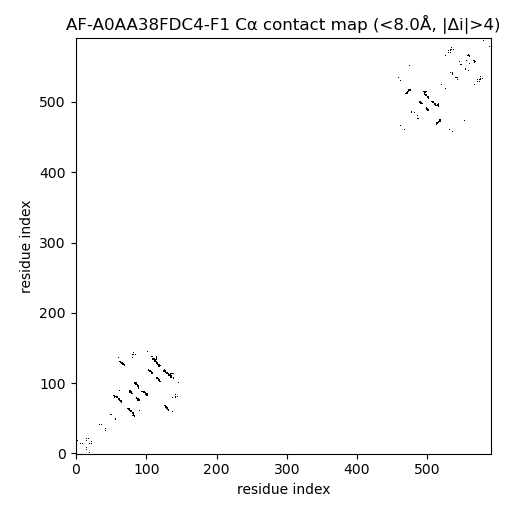 ? -53.950 -5.243 96.857 1.00 86.94 359 LEU A C 1
ATOM 2924 O O . LEU A 1 359 ? -53.457 -4.982 95.764 1.00 86.94 359 LEU A O 1
ATOM 2928 N N . GLU A 1 360 ? -53.285 -5.913 97.800 1.00 86.88 360 GLU A N 1
ATOM 2929 C CA . GLU A 1 360 ? -51.911 -6.406 97.627 1.00 86.88 360 GLU A CA 1
ATOM 2930 C C . GLU A 1 360 ? -51.803 -7.337 96.419 1.00 86.88 360 GLU A C 1
ATOM 2932 O O . GLU A 1 360 ? -50.956 -7.134 95.552 1.00 86.88 360 GLU A O 1
ATOM 2937 N N . ARG A 1 361 ? -52.733 -8.293 96.278 1.00 89.81 361 ARG A N 1
ATOM 2938 C CA . ARG A 1 361 ? -52.771 -9.183 95.107 1.00 89.81 361 ARG A CA 1
ATOM 2939 C C . ARG A 1 361 ? -53.012 -8.438 93.794 1.00 89.81 361 ARG A C 1
ATOM 2941 O O . ARG A 1 361 ? -52.550 -8.904 92.757 1.00 89.81 361 ARG A O 1
ATOM 2948 N N . LYS A 1 362 ? -53.756 -7.327 93.799 1.00 90.44 362 LYS A N 1
ATOM 2949 C CA . LYS A 1 362 ? -53.949 -6.494 92.599 1.00 90.44 362 LYS A CA 1
ATOM 2950 C C . LYS A 1 362 ? -52.664 -5.758 92.226 1.00 90.44 362 LYS A C 1
ATOM 2952 O O . LYS A 1 362 ? -52.242 -5.864 91.079 1.00 90.44 362 LYS A O 1
ATOM 2957 N N . PHE A 1 363 ? -52.017 -5.098 93.186 1.00 90.50 363 PHE A N 1
ATOM 2958 C CA . PHE A 1 363 ? -50.756 -4.393 92.944 1.00 90.50 363 PHE A CA 1
ATOM 2959 C C . PHE A 1 363 ? -49.627 -5.335 92.534 1.00 90.50 363 PHE A C 1
ATOM 2961 O O . PHE A 1 363 ? -48.824 -4.993 91.670 1.00 90.50 363 PHE A O 1
ATOM 2968 N N . GLU A 1 364 ? -49.571 -6.535 93.109 1.00 90.69 364 GLU A N 1
ATOM 2969 C CA . GLU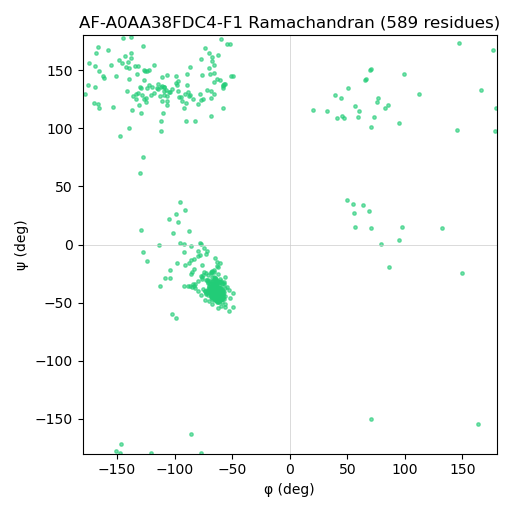 A 1 364 ? -48.553 -7.517 92.747 1.00 90.69 364 GLU A CA 1
ATOM 2970 C C . GLU A 1 364 ? -48.728 -8.007 91.306 1.00 90.69 364 GLU A C 1
ATOM 2972 O O . GLU A 1 364 ? -47.759 -8.030 90.549 1.00 90.69 364 GLU A O 1
ATOM 2977 N N . ARG A 1 365 ? -49.974 -8.264 90.879 1.00 90.81 365 ARG A N 1
ATOM 2978 C CA . ARG A 1 365 ? -50.283 -8.575 89.474 1.00 90.81 365 ARG A CA 1
ATOM 2979 C C . ARG A 1 365 ? -49.892 -7.436 88.541 1.00 90.81 365 ARG A C 1
ATOM 2981 O O . ARG A 1 365 ? -49.236 -7.699 87.541 1.00 90.81 365 ARG A O 1
ATOM 2988 N N . GLU A 1 366 ? -50.260 -6.195 88.867 1.00 91.75 366 GLU A N 1
ATOM 2989 C CA . GLU A 1 366 ? -49.906 -5.021 88.058 1.00 91.75 366 GLU A CA 1
ATOM 2990 C C . GLU A 1 366 ? -48.389 -4.862 87.922 1.00 91.75 366 GLU A C 1
ATOM 2992 O O . GLU A 1 366 ? -47.881 -4.673 86.813 1.00 91.75 366 GLU A O 1
ATOM 2997 N N . ARG A 1 367 ? -47.653 -5.021 89.028 1.00 91.69 367 ARG A N 1
ATOM 2998 C CA . ARG A 1 367 ? -46.190 -4.958 89.052 1.00 91.69 367 ARG A CA 1
ATOM 2999 C C . ARG A 1 367 ? -45.557 -6.040 88.178 1.00 91.69 367 ARG A C 1
ATOM 3001 O O . ARG A 1 367 ? -44.591 -5.751 87.475 1.00 91.69 367 ARG A O 1
ATOM 3008 N N . ASP A 1 368 ? -46.096 -7.255 88.191 1.00 91.81 368 ASP A N 1
ATOM 3009 C CA . ASP A 1 368 ? -45.594 -8.343 87.353 1.00 91.81 368 ASP A CA 1
ATOM 3010 C C . ASP A 1 368 ? -45.891 -8.100 85.865 1.00 91.81 368 ASP A C 1
ATOM 3012 O O . ASP A 1 368 ? -44.994 -8.263 85.036 1.00 91.81 368 ASP A O 1
ATOM 3016 N N . THR A 1 369 ? -47.079 -7.595 85.507 1.00 93.06 369 THR A N 1
ATOM 3017 C CA . THR A 1 369 ? -47.357 -7.156 84.123 1.00 93.06 369 THR A CA 1
ATOM 3018 C C . THR A 1 369 ? -46.417 -6.045 83.660 1.00 93.06 369 THR A C 1
ATOM 3020 O O . THR A 1 369 ? -45.906 -6.102 82.540 1.00 93.06 369 THR A O 1
ATOM 3023 N N . LEU A 1 370 ? -46.148 -5.048 84.508 1.00 92.00 370 LEU A N 1
ATOM 3024 C CA . LEU A 1 370 ? -45.225 -3.962 84.179 1.00 92.00 370 LEU A CA 1
ATOM 3025 C C . LEU A 1 370 ? -43.789 -4.468 84.022 1.00 92.00 370 LEU A C 1
ATOM 3027 O O . LEU A 1 370 ? -43.109 -4.055 83.087 1.00 92.00 370 LEU A O 1
ATOM 3031 N N . ARG A 1 371 ? -43.339 -5.404 84.867 1.00 94.38 371 ARG A N 1
ATOM 3032 C CA . ARG A 1 371 ? -42.020 -6.041 84.725 1.00 94.38 371 ARG A CA 1
ATOM 3033 C C . ARG A 1 371 ? -41.862 -6.750 83.388 1.00 94.38 371 ARG A C 1
ATOM 3035 O O . ARG A 1 371 ? -40.848 -6.555 82.725 1.00 94.38 371 ARG A O 1
ATOM 3042 N N . VAL A 1 372 ? -42.859 -7.537 82.981 1.00 94.00 372 VAL A N 1
ATOM 3043 C CA . VAL A 1 372 ? -42.834 -8.221 81.678 1.00 94.00 372 VAL A CA 1
ATOM 3044 C C . VAL A 1 372 ? -42.762 -7.200 80.544 1.00 94.00 372 VAL A C 1
ATOM 3046 O O . VAL A 1 372 ? -41.964 -7.362 79.623 1.00 94.00 372 VAL A O 1
ATOM 3049 N N . ARG A 1 373 ? -43.528 -6.105 80.636 1.00 94.50 373 ARG A N 1
ATOM 3050 C CA . ARG A 1 373 ? -43.520 -5.062 79.608 1.00 94.50 373 ARG A CA 1
ATOM 3051 C C . ARG A 1 373 ? -42.189 -4.314 79.519 1.00 94.50 373 ARG A C 1
ATOM 3053 O O . ARG A 1 373 ? -41.750 -4.010 78.414 1.00 94.50 373 ARG A O 1
ATOM 3060 N N . VAL A 1 374 ? -41.549 -4.029 80.653 1.00 92.31 374 VAL A N 1
ATOM 3061 C CA . VAL A 1 374 ? -40.219 -3.400 80.692 1.00 92.31 374 VAL A CA 1
ATOM 3062 C C . VAL A 1 374 ? -39.177 -4.315 80.054 1.00 92.31 374 VAL A C 1
ATOM 3064 O O . VAL A 1 374 ? -38.467 -3.864 79.163 1.00 92.31 374 VAL A O 1
ATOM 3067 N N . ALA A 1 375 ? -39.150 -5.600 80.416 1.00 92.25 375 ALA A N 1
ATOM 3068 C CA . ALA A 1 375 ? -38.212 -6.561 79.831 1.00 92.25 375 ALA A CA 1
ATOM 3069 C C . ALA A 1 375 ? -38.395 -6.708 78.307 1.00 92.25 375 ALA A C 1
ATOM 3071 O O . ALA A 1 375 ? -37.425 -6.823 77.558 1.00 92.25 375 ALA A O 1
ATOM 3072 N N . GLU A 1 376 ? -39.641 -6.672 77.827 1.00 93.38 376 GLU A N 1
ATOM 3073 C CA . GLU A 1 376 ? -39.938 -6.699 76.395 1.00 93.38 376 GLU A CA 1
ATOM 3074 C C . GLU A 1 376 ? -39.457 -5.425 75.685 1.00 93.38 376 GLU A C 1
ATOM 3076 O O . GLU A 1 376 ? -38.827 -5.506 74.631 1.00 93.38 376 GLU A O 1
ATOM 3081 N N . LEU A 1 377 ? -39.686 -4.249 76.277 1.00 92.06 377 LEU A N 1
ATOM 3082 C CA . LEU A 1 377 ? -39.200 -2.982 75.730 1.00 92.06 377 LEU A CA 1
ATOM 3083 C C . LEU A 1 377 ? -37.670 -2.923 75.702 1.00 92.06 377 LEU A C 1
ATOM 3085 O O . LEU A 1 377 ? -37.112 -2.540 74.676 1.00 92.06 377 LEU A O 1
ATOM 3089 N N . GLU A 1 378 ? -36.994 -3.359 76.765 1.00 93.06 378 GLU A N 1
ATOM 3090 C CA . GLU A 1 378 ? -35.531 -3.452 76.823 1.00 93.06 378 GLU A CA 1
ATOM 3091 C C . GLU A 1 378 ? -34.983 -4.358 75.717 1.00 93.06 378 GLU A C 1
ATOM 3093 O O . GLU A 1 378 ? -34.052 -3.966 75.012 1.00 93.06 378 GLU A O 1
ATOM 3098 N N . LYS A 1 379 ? -35.614 -5.517 75.485 1.00 94.31 379 LYS A N 1
ATOM 3099 C CA . LYS A 1 379 ? -35.260 -6.414 74.378 1.00 94.31 379 LYS A CA 1
ATOM 3100 C C . LYS A 1 379 ? -35.441 -5.745 73.011 1.00 94.31 379 LYS A C 1
ATOM 3102 O O . LYS A 1 379 ? -34.561 -5.826 72.162 1.00 94.31 379 LYS A O 1
ATOM 3107 N N . THR A 1 380 ? -36.554 -5.050 72.783 1.00 94.00 380 THR A N 1
ATOM 3108 C CA . THR A 1 380 ? -36.756 -4.348 71.502 1.00 94.00 380 THR A CA 1
ATOM 3109 C C . THR A 1 380 ? -35.771 -3.194 71.301 1.00 94.00 380 THR A C 1
ATOM 3111 O O . THR A 1 380 ? -35.383 -2.900 70.171 1.00 94.00 380 THR A O 1
ATOM 3114 N N . LEU A 1 381 ? -35.347 -2.540 72.386 1.00 92.81 381 LEU A N 1
ATOM 3115 C CA . LEU A 1 381 ? -34.360 -1.466 72.354 1.00 92.81 381 LEU A CA 1
ATOM 3116 C C . LEU A 1 381 ? -32.985 -1.997 71.953 1.00 92.81 381 LEU A C 1
ATOM 3118 O O . LEU A 1 381 ? -32.350 -1.395 71.091 1.00 92.81 381 LEU A O 1
ATOM 3122 N N . THR A 1 382 ? -32.554 -3.127 72.523 1.00 93.75 382 THR A N 1
ATOM 3123 C CA . THR A 1 382 ? -31.270 -3.758 72.178 1.00 93.75 382 THR A CA 1
ATOM 3124 C C . THR A 1 382 ? -31.251 -4.283 70.744 1.00 93.75 382 THR A C 1
ATOM 3126 O O . THR A 1 382 ? -30.276 -4.071 70.026 1.00 93.75 382 THR A O 1
ATOM 3129 N N . GLU A 1 383 ? -32.345 -4.890 70.279 1.00 93.19 383 GLU A N 1
ATOM 3130 C CA . GLU A 1 383 ? -32.479 -5.321 68.882 1.00 93.19 383 GLU A CA 1
ATOM 3131 C C . GLU A 1 383 ? -32.390 -4.131 67.912 1.00 93.19 383 GLU A C 1
ATOM 3133 O O . GLU A 1 383 ? -31.695 -4.195 66.894 1.00 93.19 383 GLU A O 1
ATOM 3138 N N . ARG A 1 384 ? -33.047 -3.008 68.236 1.00 93.62 384 ARG A N 1
ATOM 3139 C CA . ARG A 1 384 ? -33.002 -1.800 67.400 1.00 93.62 384 ARG A CA 1
ATOM 3140 C C . ARG A 1 384 ? -31.646 -1.105 67.415 1.00 93.62 384 ARG A C 1
ATOM 3142 O O . ARG A 1 384 ? -31.214 -0.656 66.357 1.00 93.62 384 ARG A O 1
ATOM 3149 N N . THR A 1 385 ? -30.967 -1.009 68.557 1.00 92.25 385 THR A N 1
ATOM 3150 C CA . THR A 1 385 ? -29.624 -0.405 68.618 1.00 92.25 385 THR A CA 1
ATOM 3151 C C . THR A 1 385 ? -28.597 -1.243 67.866 1.00 92.25 385 THR A C 1
ATOM 3153 O O . THR A 1 385 ? -27.766 -0.687 67.149 1.00 92.25 385 THR A O 1
ATOM 3156 N N . GLN A 1 386 ? -28.694 -2.572 67.938 1.00 93.25 386 GLN A N 1
ATOM 3157 C CA . GLN A 1 386 ? -27.846 -3.459 67.146 1.00 93.25 386 GLN A CA 1
ATOM 3158 C C . GLN A 1 386 ? -28.129 -3.318 65.641 1.00 93.25 386 GLN A C 1
ATOM 3160 O O . GLN A 1 386 ? -27.193 -3.223 64.848 1.00 93.25 386 GLN A O 1
ATOM 3165 N N . GLY A 1 387 ? -29.405 -3.223 65.246 1.00 94.31 387 GLY A N 1
ATOM 3166 C CA . GLY A 1 387 ? -29.794 -2.955 63.858 1.00 94.31 387 GLY A CA 1
ATOM 3167 C C . GLY A 1 387 ? -29.280 -1.610 63.329 1.00 94.31 387 GLY A C 1
ATOM 3168 O O . GLY A 1 387 ? -28.785 -1.545 62.204 1.00 94.31 387 GLY A O 1
ATOM 3169 N N . LEU A 1 388 ? -29.340 -0.553 64.147 1.00 93.94 388 LEU A N 1
ATOM 3170 C CA . LEU A 1 388 ? -28.817 0.771 63.800 1.00 93.94 388 LEU A CA 1
ATOM 3171 C C . LEU A 1 388 ? -27.299 0.733 63.575 1.00 93.94 388 LEU A C 1
ATOM 3173 O O . LEU A 1 388 ? -26.826 1.219 62.554 1.00 93.94 388 LEU A O 1
ATOM 3177 N N . SER A 1 389 ? -26.552 0.080 64.471 1.00 94.25 389 SER A N 1
ATOM 3178 C CA . SER A 1 389 ? -25.093 -0.047 64.358 1.00 94.25 389 SER A CA 1
ATOM 3179 C C . SER A 1 389 ? -24.662 -0.777 63.078 1.00 94.25 389 SER A C 1
ATOM 3181 O O . SER A 1 389 ? -23.721 -0.358 62.400 1.00 94.25 389 SER A O 1
ATOM 3183 N N . VAL A 1 390 ? -25.379 -1.839 62.694 1.00 94.75 390 VAL A N 1
ATOM 3184 C CA . VAL A 1 390 ? -25.126 -2.545 61.426 1.00 94.75 390 VAL A CA 1
ATOM 3185 C C . VAL A 1 390 ? -25.418 -1.639 60.228 1.00 94.75 390 VAL A C 1
ATOM 3187 O O . VAL A 1 390 ? -24.628 -1.598 59.282 1.00 94.75 390 VAL A O 1
ATOM 3190 N N . ALA A 1 391 ? -26.519 -0.885 60.258 1.00 91.25 391 ALA A N 1
ATOM 3191 C CA . ALA A 1 391 ? -26.865 0.046 59.187 1.00 91.25 391 ALA A CA 1
ATOM 3192 C C . ALA A 1 391 ? -25.821 1.169 59.032 1.00 91.25 391 ALA A C 1
ATOM 3194 O O . ALA A 1 391 ? -25.421 1.467 57.908 1.00 91.25 391 ALA A O 1
ATOM 3195 N N . GLU A 1 392 ? -25.326 1.731 60.138 1.00 93.75 392 GLU A N 1
ATOM 3196 C CA . GLU A 1 392 ? -24.262 2.747 60.152 1.00 93.75 392 GLU A CA 1
ATOM 3197 C C . GLU A 1 392 ? -22.952 2.214 59.560 1.00 93.75 392 GLU A C 1
ATOM 3199 O O . GLU A 1 392 ? -22.349 2.861 58.703 1.00 93.75 392 GLU A O 1
ATOM 3204 N N . SER A 1 393 ? -22.545 0.999 59.944 1.00 93.25 393 SER A N 1
ATOM 3205 C CA . SER A 1 393 ? -21.367 0.344 59.363 1.00 93.25 393 SER A CA 1
ATOM 3206 C C . SER A 1 393 ? -21.530 0.114 57.858 1.00 93.25 393 SER A C 1
ATOM 3208 O O . SER A 1 393 ? -20.608 0.378 57.086 1.00 93.25 393 SER A O 1
ATOM 3210 N N . THR A 1 394 ? -22.716 -0.317 57.425 1.00 94.75 394 THR A N 1
ATOM 3211 C CA . THR A 1 394 ? -23.005 -0.539 56.002 1.00 94.75 394 THR A CA 1
ATOM 3212 C C . THR A 1 394 ? -22.953 0.775 55.218 1.00 94.75 394 THR A C 1
ATOM 3214 O O . THR A 1 394 ? -22.388 0.817 54.126 1.00 94.75 394 THR A O 1
ATOM 3217 N N . LEU A 1 395 ? -23.496 1.862 55.776 1.00 95.00 395 LEU A N 1
ATOM 3218 C CA . LEU A 1 395 ? -23.444 3.199 55.179 1.00 95.00 395 LEU A CA 1
ATOM 3219 C C . LEU A 1 395 ? -22.008 3.702 55.008 1.00 95.00 395 LEU A C 1
ATOM 3221 O O . LEU A 1 395 ? -21.685 4.216 53.942 1.00 95.00 395 LEU A O 1
ATOM 3225 N N . ALA A 1 396 ? -21.145 3.4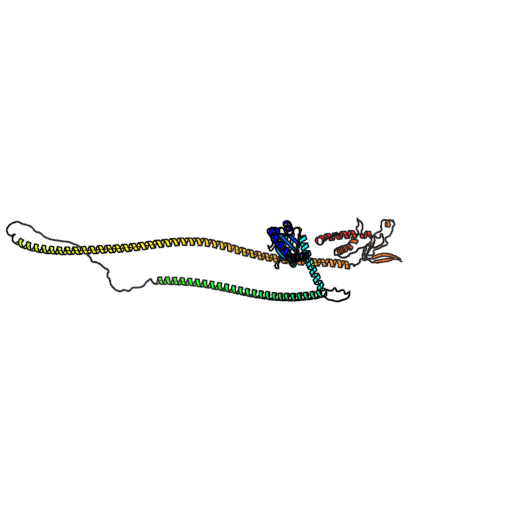99 56.007 1.00 94.62 396 ALA A N 1
ATOM 3226 C CA . ALA A 1 396 ? -19.738 3.897 55.940 1.00 94.62 396 ALA A CA 1
ATOM 3227 C C . ALA A 1 396 ? -18.956 3.146 54.845 1.00 94.62 396 ALA A C 1
ATOM 3229 O O . ALA A 1 396 ? -18.122 3.726 54.150 1.00 94.62 396 ALA A O 1
ATOM 3230 N N . VAL A 1 397 ? -19.244 1.854 54.649 1.00 95.06 397 VAL A N 1
ATOM 3231 C CA . VAL A 1 397 ? -18.655 1.083 53.542 1.00 95.06 397 VAL A CA 1
ATOM 3232 C C . VAL A 1 397 ? -19.143 1.626 52.198 1.00 95.06 397 VAL A C 1
ATOM 3234 O O . VAL A 1 397 ? -18.338 1.876 51.304 1.00 95.06 397 VAL A O 1
ATOM 3237 N N . ARG A 1 398 ? -20.451 1.882 52.062 1.00 93.00 398 ARG A N 1
ATOM 3238 C CA . ARG A 1 398 ? -21.033 2.417 50.821 1.00 93.00 398 ARG A CA 1
ATOM 3239 C C . ARG A 1 398 ? -20.545 3.822 50.478 1.00 93.00 398 ARG A C 1
ATOM 3241 O O . ARG A 1 398 ? -20.359 4.102 49.298 1.00 93.00 398 ARG A O 1
ATOM 3248 N N . SER A 1 399 ? -20.314 4.689 51.464 1.00 94.25 399 SER A N 1
ATOM 3249 C CA . SER A 1 399 ? -19.734 6.013 51.210 1.00 94.25 399 SER A CA 1
ATOM 3250 C C . SER A 1 399 ? -18.307 5.899 50.678 1.00 94.25 399 SER A C 1
ATOM 3252 O O . SER A 1 399 ? -17.985 6.530 49.680 1.00 94.25 399 SER A O 1
ATOM 3254 N N . SER A 1 400 ? -17.489 5.012 51.256 1.00 94.69 400 SER A N 1
ATOM 3255 C CA . SER A 1 400 ? -16.130 4.776 50.756 1.00 94.69 400 SER A CA 1
ATOM 3256 C C . SER A 1 400 ? -16.113 4.187 49.340 1.00 94.69 400 SER A C 1
ATOM 3258 O O . SER A 1 400 ? -15.237 4.533 48.549 1.00 94.69 400 SER A O 1
ATOM 3260 N N . GLU A 1 401 ? -17.057 3.300 49.005 1.00 94.94 401 GLU A N 1
ATOM 3261 C CA . GLU A 1 401 ? -17.210 2.771 47.642 1.00 94.94 401 GLU A CA 1
ATOM 3262 C C . GLU A 1 401 ? -17.610 3.871 46.646 1.00 94.94 401 GLU A C 1
ATOM 3264 O O . GLU A 1 401 ? -17.090 3.908 45.530 1.00 94.94 401 GLU A O 1
ATOM 3269 N N . LEU A 1 402 ? -18.512 4.776 47.039 1.00 94.31 402 LEU A N 1
ATOM 3270 C CA . LEU A 1 402 ? -18.933 5.905 46.206 1.00 94.31 402 LEU A CA 1
ATOM 3271 C C . LEU A 1 402 ? -17.782 6.871 45.922 1.00 94.31 402 LEU A C 1
ATOM 3273 O O . LEU A 1 402 ? -17.608 7.260 44.768 1.00 94.31 402 LEU A O 1
ATOM 3277 N N . ASP A 1 403 ? -16.975 7.202 46.929 1.00 93.88 403 ASP A N 1
ATOM 3278 C CA . ASP A 1 403 ? -15.809 8.075 46.760 1.00 93.88 403 ASP A CA 1
ATOM 3279 C C . ASP A 1 403 ? -14.788 7.457 45.788 1.00 93.88 403 ASP A C 1
ATOM 3281 O O . ASP A 1 403 ? -14.265 8.133 44.898 1.00 93.88 403 ASP A O 1
ATOM 3285 N N . ALA A 1 404 ? -14.553 6.143 45.892 1.00 94.44 404 ALA A N 1
ATOM 3286 C CA . ALA A 1 404 ? -13.676 5.422 44.971 1.00 94.44 404 ALA A CA 1
ATOM 3287 C C . ALA A 1 404 ? -14.222 5.416 43.531 1.00 94.44 404 ALA A C 1
ATOM 3289 O O . ALA A 1 404 ? -13.474 5.632 42.575 1.00 94.44 404 ALA A O 1
ATOM 3290 N N . LEU A 1 405 ? -15.532 5.204 43.358 1.00 92.94 405 LEU A N 1
ATOM 3291 C CA . LEU A 1 405 ? -16.177 5.242 42.044 1.00 92.94 405 LEU A CA 1
ATOM 3292 C C . LEU A 1 405 ? -16.149 6.642 41.420 1.00 92.94 405 LEU A C 1
ATOM 3294 O O . LEU A 1 405 ? -15.941 6.753 40.214 1.00 92.94 405 LEU A O 1
ATOM 3298 N N . GLN A 1 406 ? -16.311 7.699 42.219 1.00 94.19 406 GLN A N 1
ATOM 3299 C CA . GLN A 1 406 ? -16.170 9.081 41.751 1.00 94.19 406 GLN A CA 1
ATOM 3300 C C . GLN A 1 406 ? -14.741 9.384 41.285 1.00 94.19 406 GLN A C 1
ATOM 3302 O O . GLN A 1 406 ? -14.567 10.025 40.249 1.00 94.19 406 GLN A O 1
ATOM 3307 N N . GLY A 1 407 ? -13.725 8.884 41.997 1.00 93.62 407 GLY A N 1
ATOM 3308 C CA . GLY A 1 407 ? -12.327 8.986 41.568 1.00 93.62 407 GLY A CA 1
ATOM 3309 C C . GLY A 1 407 ? -12.085 8.332 40.205 1.00 93.62 407 GLY A C 1
ATOM 3310 O O . GLY A 1 407 ? -11.553 8.972 39.300 1.00 93.62 407 GLY A O 1
ATOM 3311 N N . ASN A 1 408 ? -12.560 7.096 40.030 1.00 93.06 408 ASN A N 1
ATOM 3312 C CA . ASN A 1 408 ? -12.438 6.369 38.762 1.00 93.06 408 ASN A CA 1
ATOM 3313 C C . ASN A 1 408 ? -13.196 7.054 37.615 1.00 93.06 408 ASN A C 1
ATOM 3315 O O . ASN A 1 408 ? -12.729 7.053 36.477 1.00 93.06 408 ASN A O 1
ATOM 3319 N N . LEU A 1 409 ? -14.372 7.631 37.892 1.00 93.38 409 LEU A N 1
ATOM 3320 C CA . LEU A 1 409 ? -15.147 8.358 36.887 1.00 93.38 409 LEU A CA 1
ATOM 3321 C C . LEU A 1 409 ? -14.364 9.564 36.360 1.00 93.38 409 LEU A C 1
ATOM 3323 O O . LEU A 1 409 ? -14.283 9.747 35.149 1.00 93.38 409 LEU A O 1
ATOM 3327 N N . LYS A 1 410 ? -13.736 10.327 37.260 1.00 94.00 410 LYS A N 1
ATOM 3328 C CA . LYS A 1 410 ? -12.915 11.482 36.893 1.00 94.00 410 LYS A CA 1
ATOM 3329 C C . LYS A 1 410 ? -11.708 11.084 36.038 1.00 94.00 410 LYS A C 1
ATOM 3331 O O . LYS A 1 410 ? -11.454 11.702 35.013 1.00 94.00 410 LYS A O 1
ATOM 3336 N N . GLU A 1 411 ? -11.007 10.012 36.407 1.00 94.00 411 GLU A N 1
ATOM 3337 C CA . GLU A 1 411 ? -9.885 9.501 35.606 1.00 94.00 411 GLU A CA 1
ATOM 3338 C C . GLU A 1 411 ? -10.340 9.048 34.206 1.00 94.00 411 GLU A C 1
ATOM 3340 O O . GLU A 1 411 ? -9.666 9.296 33.205 1.00 94.00 411 GLU A O 1
ATOM 3345 N N . HIS A 1 412 ? -11.518 8.425 34.104 1.00 89.88 412 HIS A N 1
ATOM 3346 C CA . HIS A 1 412 ? -12.101 8.061 32.814 1.00 89.88 412 HIS A CA 1
ATOM 3347 C C . HIS A 1 412 ? -12.504 9.270 31.960 1.00 89.88 412 HIS A C 1
ATOM 3349 O O . HIS A 1 412 ? -12.391 9.190 30.734 1.00 89.88 412 HIS A O 1
ATOM 3355 N N . GLU A 1 413 ? -12.961 10.362 32.572 1.00 92.75 413 GLU A N 1
ATOM 3356 C CA . GLU A 1 413 ? -13.246 11.623 31.878 1.00 92.75 413 GLU A CA 1
ATOM 3357 C C . GLU A 1 413 ? -11.959 12.246 31.317 1.00 92.75 413 GLU A C 1
ATOM 3359 O O . GLU A 1 413 ? -11.903 12.524 30.116 1.00 92.75 413 GLU A O 1
ATOM 3364 N N . ASP A 1 414 ? -10.895 12.333 32.122 1.00 93.56 414 ASP A N 1
ATOM 3365 C CA . ASP A 1 414 ? -9.588 12.857 31.694 1.00 93.56 414 ASP A CA 1
ATOM 3366 C C . ASP A 1 414 ? -8.992 12.022 30.537 1.00 93.56 414 ASP A C 1
ATOM 3368 O O . ASP A 1 414 ? -8.488 12.549 29.539 1.00 93.56 414 ASP A O 1
ATOM 3372 N N . LEU A 1 415 ? -9.091 10.688 30.620 1.00 92.19 415 LEU A N 1
ATOM 3373 C CA . LEU A 1 415 ? -8.647 9.784 29.551 1.00 92.19 415 LEU A CA 1
ATOM 3374 C C . LEU A 1 415 ? -9.455 9.954 28.259 1.00 92.19 415 LEU A C 1
ATOM 3376 O O . LEU A 1 415 ? -8.914 9.759 27.165 1.00 92.19 415 LEU A O 1
ATOM 3380 N N . ARG A 1 416 ? -10.744 10.292 28.362 1.00 92.62 416 ARG A N 1
ATOM 3381 C CA . ARG A 1 416 ? -11.597 10.538 27.196 1.00 92.62 416 ARG A CA 1
ATOM 3382 C C . ARG A 1 416 ? -11.174 11.814 26.477 1.00 92.62 416 ARG A C 1
ATOM 3384 O O . ARG A 1 416 ? -11.020 11.776 25.260 1.00 92.62 416 ARG A O 1
ATOM 3391 N N . GLU A 1 417 ? -10.909 12.884 27.221 1.00 93.69 417 GLU A N 1
ATOM 3392 C CA . GLU A 1 417 ? -10.413 14.146 26.662 1.00 93.69 417 GLU A CA 1
ATOM 3393 C C . GLU A 1 417 ? -9.052 13.953 25.972 1.00 93.69 417 GLU A C 1
ATOM 3395 O O . GLU A 1 417 ? -8.866 14.345 24.817 1.00 93.69 417 GLU A O 1
ATOM 3400 N N . MET A 1 418 ? -8.118 13.244 26.619 1.00 92.88 418 MET A N 1
ATOM 3401 C CA . MET A 1 418 ? -6.812 12.946 26.022 1.00 92.88 418 MET A CA 1
ATOM 3402 C C . MET A 1 418 ? -6.936 12.114 24.736 1.00 92.88 418 MET A C 1
ATOM 3404 O O . MET A 1 418 ? -6.187 12.325 23.777 1.00 92.88 418 MET A O 1
ATOM 3408 N N . LYS A 1 419 ? -7.878 11.166 24.696 1.00 91.00 419 LYS A N 1
ATOM 3409 C CA . LYS A 1 419 ? -8.146 10.368 23.498 1.00 91.00 419 LYS A CA 1
ATOM 3410 C C . LYS A 1 419 ? -8.677 11.232 22.354 1.00 91.00 419 LYS A C 1
ATOM 3412 O O . LYS A 1 419 ? -8.183 11.098 21.239 1.00 91.00 419 LYS A O 1
ATOM 3417 N N . GLU A 1 420 ? -9.614 12.136 22.627 1.00 93.25 420 GLU A N 1
ATOM 3418 C CA . GLU A 1 420 ? -10.141 13.071 21.624 1.00 93.25 420 GLU A CA 1
ATOM 3419 C C . GLU A 1 420 ? -9.034 13.977 21.055 1.00 93.25 420 GLU A C 1
ATOM 3421 O O . GLU A 1 420 ? -8.977 14.219 19.849 1.00 93.25 420 GLU A O 1
ATOM 3426 N N . ASP A 1 421 ? -8.089 14.421 21.885 1.00 92.94 421 ASP A N 1
ATOM 3427 C CA . ASP A 1 421 ? -6.906 15.168 21.443 1.00 92.94 421 ASP A CA 1
ATOM 3428 C C . ASP A 1 421 ? -5.977 14.366 20.528 1.00 92.94 421 ASP A C 1
ATOM 3430 O O . ASP A 1 421 ? -5.472 14.883 19.522 1.00 92.94 421 ASP A O 1
ATOM 3434 N N . ILE A 1 422 ? -5.735 13.101 20.873 1.00 91.00 422 ILE A N 1
ATOM 3435 C CA . ILE A 1 422 ? -4.931 12.192 20.054 1.00 91.00 422 ILE A CA 1
ATOM 3436 C C . ILE A 1 422 ? -5.627 11.938 18.717 1.00 91.00 422 ILE A C 1
ATOM 3438 O O . ILE A 1 422 ? -4.974 12.022 17.676 1.00 91.00 422 ILE A O 1
ATOM 3442 N N . ASP A 1 423 ? -6.936 11.691 18.725 1.00 91.31 423 ASP A N 1
ATOM 3443 C CA . ASP A 1 423 ? -7.720 11.450 17.516 1.00 91.31 423 ASP A CA 1
ATOM 3444 C C . ASP A 1 423 ? -7.699 12.687 16.597 1.00 91.31 423 ASP A C 1
ATOM 3446 O O . ASP A 1 423 ? -7.379 12.560 15.412 1.00 91.31 423 ASP A O 1
ATOM 3450 N N . ARG A 1 424 ? -7.850 13.903 17.148 1.00 93.19 424 ARG A N 1
ATOM 3451 C CA . ARG A 1 424 ? -7.692 15.165 16.395 1.00 93.19 424 ARG A CA 1
ATOM 3452 C C . ARG A 1 424 ? -6.309 15.301 15.747 1.00 93.19 424 ARG A C 1
ATOM 3454 O O . ARG A 1 424 ? -6.201 15.671 14.575 1.00 93.19 424 ARG A O 1
ATOM 3461 N N . LYS A 1 425 ? -5.227 14.997 16.475 1.00 91.31 425 LYS A N 1
ATOM 3462 C CA . LYS A 1 425 ? -3.854 15.039 15.925 1.00 91.31 425 LYS A CA 1
ATOM 3463 C C . LYS A 1 425 ? -3.624 13.959 14.865 1.00 91.31 425 LYS A C 1
ATOM 3465 O O . LYS A 1 425 ? -2.958 14.214 13.856 1.00 91.31 425 LYS A O 1
ATOM 3470 N N . ASN A 1 426 ? -4.179 12.769 15.060 1.00 90.12 426 ASN A N 1
ATOM 3471 C CA . ASN A 1 426 ? -4.098 11.674 14.096 1.00 90.12 426 ASN A CA 1
ATOM 3472 C C . ASN A 1 426 ? -4.826 12.023 12.791 1.00 90.12 426 ASN A C 1
ATOM 3474 O O . ASN A 1 426 ? -4.288 11.795 11.710 1.00 90.12 426 ASN A O 1
ATOM 3478 N N . GLU A 1 427 ? -5.996 12.656 12.863 1.00 93.38 427 GLU A N 1
ATOM 3479 C CA . GLU A 1 427 ? -6.712 13.135 11.675 1.00 93.38 427 GLU A CA 1
ATOM 3480 C C . GLU A 1 427 ? -5.921 14.208 10.914 1.00 93.38 427 GLU A C 1
ATOM 3482 O O . GLU A 1 427 ? -5.780 14.129 9.689 1.00 93.38 427 GLU A O 1
ATOM 3487 N N . GLN A 1 428 ? -5.333 15.178 11.625 1.00 92.56 428 GLN A N 1
ATOM 3488 C CA . GLN A 1 428 ? -4.495 16.216 11.012 1.00 92.56 428 GLN A CA 1
ATOM 3489 C C . GLN A 1 428 ? -3.265 15.625 10.310 1.00 92.56 428 GLN A C 1
ATOM 3491 O O . GLN A 1 428 ? -2.964 15.973 9.164 1.00 92.56 428 GLN A O 1
ATOM 3496 N N . THR A 1 429 ? -2.560 14.707 10.971 1.00 89.56 429 THR A N 1
ATOM 3497 C CA . THR A 1 429 ? -1.381 14.044 10.390 1.00 89.56 429 THR A CA 1
ATOM 3498 C C . THR A 1 429 ? -1.756 13.164 9.197 1.00 89.56 429 THR A C 1
ATOM 3500 O O . THR A 1 429 ? -1.078 13.220 8.166 1.00 89.56 429 THR A O 1
ATOM 3503 N N . ALA A 1 430 ? -2.873 12.434 9.265 1.00 90.88 430 ALA A N 1
ATOM 3504 C CA . ALA A 1 430 ? -3.397 11.655 8.145 1.00 90.88 430 ALA A CA 1
ATOM 3505 C C . ALA A 1 430 ? -3.754 12.541 6.936 1.00 90.88 430 ALA A C 1
ATOM 3507 O O . ALA A 1 430 ? -3.450 12.182 5.794 1.00 90.88 430 ALA A O 1
ATOM 3508 N N . ALA A 1 431 ? -4.340 13.721 7.163 1.00 93.25 431 ALA A N 1
ATOM 3509 C CA . ALA A 1 431 ? -4.653 14.675 6.101 1.00 93.25 431 ALA A CA 1
ATOM 3510 C C . ALA A 1 431 ? -3.388 15.215 5.408 1.00 93.25 431 ALA A C 1
ATOM 3512 O O . ALA A 1 431 ? -3.338 15.283 4.174 1.00 93.25 431 ALA A O 1
ATOM 3513 N N . ILE A 1 432 ? -2.342 15.543 6.177 1.00 93.38 432 ILE A N 1
ATOM 3514 C CA . ILE A 1 432 ? -1.047 15.992 5.638 1.00 93.38 432 ILE A CA 1
ATOM 3515 C C . ILE A 1 432 ? -0.397 14.882 4.805 1.00 93.38 432 ILE A C 1
ATOM 3517 O O . ILE A 1 432 ? -0.004 15.128 3.662 1.00 93.38 432 ILE A O 1
ATOM 3521 N N . LEU A 1 433 ? -0.342 13.657 5.335 1.00 89.94 433 LEU A N 1
ATOM 3522 C CA . LEU A 1 433 ? 0.217 12.497 4.633 1.00 89.94 433 LEU A CA 1
ATOM 3523 C C . LEU A 1 433 ? -0.531 12.210 3.328 1.00 89.94 433 LEU A C 1
ATOM 3525 O O . LEU A 1 433 ? 0.093 11.969 2.296 1.00 89.94 433 LEU A O 1
ATOM 3529 N N . LYS A 1 434 ? -1.866 12.305 3.334 1.00 93.44 434 LYS A N 1
ATOM 3530 C CA . LYS A 1 434 ? -2.688 12.147 2.127 1.00 93.44 434 LYS A CA 1
ATOM 3531 C C . LYS A 1 434 ? -2.369 13.214 1.078 1.00 93.44 434 LYS A C 1
ATOM 3533 O O . LYS A 1 434 ? -2.251 12.891 -0.103 1.00 93.44 434 LYS A O 1
ATOM 3538 N N . LYS A 1 435 ? -2.192 14.474 1.490 1.00 93.56 435 LYS A N 1
ATOM 3539 C CA . LYS A 1 435 ? -1.825 15.570 0.580 1.00 93.56 435 LYS A CA 1
ATOM 3540 C C . LYS A 1 435 ? -0.439 15.352 -0.034 1.00 93.56 435 LYS A C 1
ATOM 3542 O O . LYS A 1 435 ? -0.295 15.491 -1.245 1.00 93.56 435 LYS A O 1
ATOM 3547 N N . GLN A 1 436 ? 0.545 14.957 0.773 1.00 91.12 436 GLN A N 1
ATOM 3548 C CA . GLN A 1 436 ? 1.895 14.641 0.295 1.00 91.12 436 GLN A CA 1
ATOM 3549 C C . GLN A 1 436 ? 1.900 13.442 -0.661 1.00 91.12 436 GLN A C 1
ATOM 3551 O O . GLN A 1 436 ? 2.539 13.497 -1.709 1.00 91.12 436 GLN A O 1
ATOM 3556 N N . ALA A 1 437 ? 1.147 12.382 -0.350 1.00 89.50 437 ALA A N 1
ATOM 3557 C CA . ALA A 1 437 ? 1.022 11.216 -1.220 1.00 89.50 437 ALA A CA 1
ATOM 3558 C C . ALA A 1 437 ? 0.425 11.582 -2.588 1.00 89.50 437 ALA A C 1
ATOM 3560 O O . ALA A 1 437 ? 0.945 11.158 -3.618 1.00 89.50 437 ALA A O 1
ATOM 3561 N N . ASN A 1 438 ? -0.622 12.413 -2.612 1.00 91.31 438 ASN A N 1
ATOM 3562 C CA . ASN A 1 438 ? -1.221 12.883 -3.861 1.00 91.31 438 ASN A CA 1
ATOM 3563 C C . ASN A 1 438 ? -0.237 13.724 -4.688 1.00 91.31 438 ASN A C 1
ATOM 3565 O O . ASN A 1 438 ? -0.112 13.499 -5.889 1.00 91.31 438 ASN A O 1
ATOM 3569 N N . GLN A 1 439 ? 0.502 14.637 -4.046 1.00 93.00 439 GLN A N 1
ATOM 3570 C CA . GLN A 1 439 ? 1.530 15.440 -4.716 1.00 93.00 439 GLN A CA 1
ATOM 3571 C C . GLN A 1 439 ? 2.646 14.572 -5.305 1.00 93.00 439 GLN A C 1
ATOM 3573 O O . GLN A 1 439 ? 3.100 14.832 -6.414 1.00 93.00 439 GLN A O 1
ATOM 3578 N N . LEU A 1 440 ? 3.075 13.520 -4.602 1.00 90.75 440 LEU A N 1
ATOM 3579 C CA . LEU A 1 440 ? 4.082 12.591 -5.117 1.00 90.75 440 LEU A CA 1
ATOM 3580 C C . LEU A 1 440 ? 3.590 11.839 -6.357 1.00 90.75 440 LEU A C 1
ATOM 3582 O O . LEU A 1 440 ? 4.334 11.731 -7.329 1.00 90.75 440 LEU A O 1
ATOM 3586 N N . VAL A 1 441 ? 2.341 11.365 -6.350 1.00 92.25 441 VAL A N 1
ATOM 3587 C CA . VAL A 1 441 ? 1.738 10.687 -7.510 1.00 92.25 441 VAL A CA 1
ATOM 3588 C C . VAL A 1 441 ? 1.645 11.630 -8.712 1.00 92.25 441 VAL A C 1
ATOM 3590 O O . VAL A 1 441 ? 1.984 11.241 -9.830 1.00 92.25 441 VAL A O 1
ATOM 3593 N N . GLU A 1 442 ? 1.222 12.874 -8.488 1.00 93.62 442 GLU A N 1
ATOM 3594 C CA . GLU A 1 442 ? 1.147 13.896 -9.534 1.00 93.62 442 GLU A CA 1
ATOM 3595 C C . GLU A 1 442 ? 2.534 14.227 -10.103 1.00 93.62 442 GLU A C 1
ATOM 3597 O O . GLU A 1 442 ? 2.728 14.206 -11.319 1.00 93.62 442 GLU A O 1
ATOM 3602 N N . MET A 1 443 ? 3.526 14.441 -9.237 1.00 89.94 443 MET A N 1
ATOM 3603 C CA . MET A 1 443 ? 4.909 14.698 -9.643 1.00 89.94 443 MET A CA 1
ATOM 3604 C C . MET A 1 443 ? 5.516 13.525 -10.419 1.00 89.94 443 MET A C 1
ATOM 3606 O O . MET A 1 443 ? 6.217 13.748 -11.405 1.00 89.94 443 MET A O 1
ATOM 3610 N N . GLU A 1 444 ? 5.237 12.279 -10.027 1.00 89.38 444 GLU A N 1
ATOM 3611 C CA . GLU A 1 444 ? 5.702 11.098 -10.760 1.00 89.38 444 GLU A CA 1
ATOM 3612 C C . GLU A 1 444 ? 5.065 11.014 -12.157 1.00 89.38 444 GLU A C 1
ATOM 3614 O O . GLU A 1 444 ? 5.749 10.697 -13.135 1.00 89.38 444 GLU A O 1
ATOM 3619 N N . ALA A 1 445 ? 3.771 11.331 -12.275 1.00 90.31 445 ALA A N 1
ATOM 3620 C CA . ALA A 1 445 ? 3.073 11.370 -13.557 1.00 90.31 445 ALA A CA 1
ATOM 3621 C C . ALA A 1 445 ? 3.632 12.470 -14.475 1.00 90.31 445 ALA A C 1
ATOM 3623 O O . ALA A 1 445 ? 3.944 12.200 -15.640 1.00 90.31 445 ALA A O 1
ATOM 3624 N N . LEU A 1 446 ? 3.828 13.680 -13.942 1.00 92.06 446 LEU A N 1
ATOM 3625 C CA . LEU A 1 446 ? 4.434 14.796 -14.669 1.00 92.06 446 LEU A CA 1
ATOM 3626 C C . LEU A 1 446 ? 5.856 14.455 -15.118 1.00 92.06 446 LEU A C 1
ATOM 3628 O O . LEU A 1 446 ? 6.177 14.625 -16.294 1.00 92.06 446 LEU A O 1
ATOM 3632 N N . TYR A 1 447 ? 6.673 13.882 -14.235 1.00 87.69 447 TYR A N 1
ATOM 3633 C CA . TYR A 1 447 ? 8.032 13.451 -14.557 1.00 87.69 447 TYR A CA 1
ATOM 3634 C C . TYR A 1 447 ? 8.064 12.406 -15.681 1.00 87.69 447 TYR A C 1
ATOM 3636 O O . TYR A 1 447 ? 8.846 12.534 -16.620 1.00 87.69 447 TYR A O 1
ATOM 3644 N N . LYS A 1 448 ? 7.179 11.400 -15.650 1.00 86.50 448 LYS A N 1
ATOM 3645 C CA . LYS A 1 448 ? 7.064 10.417 -16.743 1.00 86.50 448 LYS A CA 1
ATOM 3646 C C . LYS A 1 448 ? 6.663 11.077 -18.063 1.00 86.50 448 LYS A C 1
ATOM 3648 O O . LYS A 1 448 ? 7.223 10.738 -19.105 1.00 86.50 448 LYS A O 1
ATOM 3653 N N . SER A 1 449 ? 5.719 12.018 -18.030 1.00 89.25 449 SER A N 1
ATOM 3654 C CA . SER A 1 449 ? 5.287 12.742 -19.233 1.00 89.25 449 SER A CA 1
ATOM 3655 C C . SER A 1 449 ? 6.405 13.615 -19.820 1.00 89.25 449 SER A C 1
ATOM 3657 O O . SER A 1 449 ? 6.622 13.602 -21.033 1.00 89.25 449 SER A O 1
ATOM 3659 N N . GLU A 1 450 ? 7.178 14.291 -18.963 1.00 92.06 450 GLU A N 1
ATOM 3660 C CA . GLU A 1 450 ? 8.350 15.078 -19.352 1.00 92.06 450 GLU A CA 1
ATOM 3661 C C . GLU A 1 450 ? 9.425 14.185 -19.966 1.00 92.06 450 GLU A C 1
ATOM 3663 O O . GLU A 1 450 ? 9.915 14.499 -21.047 1.00 92.06 450 GLU A O 1
ATOM 3668 N N . GLN A 1 451 ? 9.726 13.030 -19.364 1.00 85.12 451 GLN A N 1
ATOM 3669 C CA . GLN A 1 451 ? 10.715 12.098 -19.909 1.00 85.12 451 GLN A CA 1
ATOM 3670 C C . GLN A 1 451 ? 10.360 11.637 -21.327 1.00 85.12 451 GLN A C 1
ATOM 3672 O O . GLN A 1 451 ? 11.236 11.555 -22.192 1.00 85.12 451 GLN A O 1
ATOM 3677 N N . VAL A 1 452 ? 9.083 11.337 -21.583 1.00 87.50 452 VAL A N 1
ATOM 3678 C CA . VAL A 1 452 ? 8.605 10.951 -22.920 1.00 87.50 452 VAL A CA 1
ATOM 3679 C C . VAL A 1 452 ? 8.759 12.111 -23.905 1.00 87.50 452 VAL A C 1
ATOM 3681 O O . VAL A 1 452 ? 9.258 11.912 -25.015 1.00 87.50 452 VAL A O 1
ATOM 3684 N N . LEU A 1 453 ? 8.385 13.328 -23.500 1.00 89.38 453 LEU A N 1
ATOM 3685 C CA . LEU A 1 453 ? 8.550 14.530 -24.321 1.00 89.38 453 LEU A CA 1
ATOM 3686 C C . LEU A 1 453 ? 10.020 14.822 -24.616 1.00 89.38 453 LEU A C 1
ATOM 3688 O O . LEU A 1 453 ? 10.361 15.098 -25.761 1.00 89.38 453 LEU A O 1
ATOM 3692 N N . ARG A 1 454 ? 10.906 14.700 -23.628 1.00 89.25 454 ARG A N 1
ATOM 3693 C CA . ARG A 1 454 ? 12.344 14.915 -23.789 1.00 89.25 454 ARG A CA 1
ATOM 3694 C C . ARG A 1 454 ? 12.950 13.947 -24.797 1.00 89.25 454 ARG A C 1
ATOM 3696 O O . ARG A 1 454 ? 13.686 14.387 -25.675 1.00 89.25 454 ARG A O 1
ATOM 3703 N N . LYS A 1 455 ? 12.602 12.657 -24.719 1.00 87.25 455 LYS A N 1
ATOM 3704 C CA . LYS A 1 455 ? 13.002 11.658 -25.726 1.00 87.25 455 LYS A CA 1
ATOM 3705 C C . LYS A 1 455 ? 12.485 12.028 -27.113 1.00 87.25 455 LYS A C 1
ATOM 3707 O O . LYS A 1 455 ? 13.230 11.972 -28.087 1.00 87.25 455 LYS A O 1
ATOM 3712 N N . ARG A 1 456 ? 11.221 12.444 -27.214 1.00 88.00 456 ARG A N 1
ATOM 3713 C CA . ARG A 1 456 ? 10.624 12.868 -28.486 1.00 88.00 456 ARG A CA 1
ATOM 3714 C C . ARG A 1 456 ? 11.338 14.086 -29.076 1.00 88.00 456 ARG A C 1
ATOM 3716 O O . ARG A 1 456 ? 11.691 14.054 -30.248 1.00 88.00 456 ARG A O 1
ATOM 3723 N N . TYR A 1 457 ? 11.570 15.131 -28.285 1.00 90.69 457 TYR A N 1
ATOM 3724 C CA . TYR A 1 457 ? 12.232 16.351 -28.749 1.00 90.69 457 TYR A CA 1
ATOM 3725 C C . TYR A 1 457 ? 13.693 16.119 -29.105 1.00 90.69 457 TYR A C 1
ATOM 3727 O O . TYR A 1 457 ? 14.140 16.638 -30.119 1.00 90.69 457 TYR A O 1
ATOM 3735 N N . PHE A 1 458 ? 14.416 15.310 -28.329 1.00 89.38 458 PHE A N 1
ATOM 3736 C CA . PHE A 1 458 ? 15.793 14.945 -28.648 1.00 89.38 458 PHE A CA 1
ATOM 3737 C C . PHE A 1 458 ? 15.895 14.312 -30.042 1.00 89.38 458 PHE A C 1
ATOM 3739 O O . PHE A 1 458 ? 16.653 14.787 -30.882 1.00 89.38 458 PHE A O 1
ATOM 3746 N N . ASN A 1 459 ? 15.064 13.303 -30.321 1.00 87.75 459 ASN A N 1
ATOM 3747 C CA . ASN A 1 459 ? 15.066 12.632 -31.622 1.00 87.75 459 ASN A CA 1
ATOM 3748 C C . ASN A 1 459 ? 14.530 13.532 -32.745 1.00 87.75 459 ASN A C 1
ATOM 3750 O O . ASN A 1 459 ? 15.040 13.483 -33.856 1.00 87.75 459 ASN A O 1
ATOM 3754 N N . MET A 1 460 ? 13.570 14.418 -32.455 1.00 88.75 460 MET A N 1
ATOM 3755 C CA . MET A 1 460 ? 13.120 15.430 -33.416 1.00 88.75 460 MET A CA 1
ATOM 3756 C C . MET A 1 460 ? 14.243 16.410 -33.784 1.00 88.75 460 MET A C 1
ATOM 3758 O O . MET A 1 460 ? 14.349 16.793 -34.943 1.00 88.75 460 MET A O 1
ATOM 3762 N N . MET A 1 461 ? 15.085 16.814 -32.825 1.00 88.94 461 MET A N 1
ATOM 3763 C CA . MET A 1 461 ? 16.244 17.665 -33.111 1.00 88.94 461 MET A CA 1
ATOM 3764 C C . MET A 1 461 ? 17.290 16.951 -33.966 1.00 88.94 461 MET A C 1
ATOM 3766 O O . MET A 1 461 ? 17.828 17.569 -34.879 1.00 88.94 461 MET A O 1
ATOM 3770 N N . GLU A 1 462 ? 17.545 15.664 -33.723 1.00 88.38 462 GLU A N 1
ATOM 3771 C CA . GLU A 1 462 ? 18.434 14.881 -34.590 1.00 88.38 462 GLU A CA 1
ATOM 3772 C C . GLU A 1 462 ? 17.852 14.684 -35.997 1.00 88.38 462 GLU A C 1
ATOM 3774 O O . GLU A 1 462 ? 18.571 14.854 -36.977 1.00 88.38 462 GLU A O 1
ATOM 3779 N N . ASP A 1 463 ? 16.545 14.444 -36.129 1.00 87.38 463 ASP A N 1
ATOM 3780 C CA . ASP A 1 463 ? 15.878 14.370 -37.436 1.00 87.38 463 ASP A CA 1
ATOM 3781 C C . ASP A 1 463 ? 15.935 15.706 -38.201 1.00 87.38 463 ASP A C 1
ATOM 3783 O O . ASP A 1 463 ? 16.036 15.709 -39.431 1.00 87.38 463 ASP A O 1
ATOM 3787 N N . MET A 1 464 ? 15.895 16.844 -37.493 1.00 87.69 464 MET A N 1
ATOM 3788 C CA . MET A 1 464 ? 16.024 18.181 -38.090 1.00 87.69 464 MET A CA 1
ATOM 3789 C C . MET A 1 464 ? 17.420 18.452 -38.666 1.00 87.69 464 MET A C 1
ATOM 3791 O O . MET A 1 464 ? 17.526 19.258 -39.587 1.00 87.69 464 MET A O 1
ATOM 3795 N N . LYS A 1 465 ? 18.470 17.758 -38.200 1.00 85.56 465 LYS A N 1
ATOM 3796 C CA . LYS A 1 465 ? 19.805 17.787 -38.834 1.00 85.56 465 LYS A CA 1
ATOM 3797 C C . LYS A 1 465 ? 19.859 17.010 -40.157 1.00 85.56 465 LYS A C 1
ATOM 3799 O O . LYS A 1 465 ? 20.870 17.059 -40.845 1.00 85.56 465 LYS A O 1
ATOM 3804 N N . GLY A 1 466 ? 18.796 16.284 -40.506 1.00 84.69 466 GLY A N 1
ATOM 3805 C CA . GLY A 1 466 ? 18.704 15.460 -41.707 1.00 84.69 466 GLY A CA 1
ATOM 3806 C C . GLY A 1 466 ? 18.651 13.968 -41.380 1.00 84.69 466 GLY A C 1
ATOM 3807 O O . GLY A 1 466 ? 19.495 13.428 -40.666 1.00 84.69 466 GLY A O 1
ATOM 3808 N N . LYS A 1 467 ? 17.662 13.270 -41.955 1.00 85.00 467 LYS A N 1
ATOM 3809 C CA . LYS A 1 467 ? 17.492 11.810 -41.794 1.00 85.00 467 LYS A CA 1
ATOM 3810 C C . LYS A 1 467 ? 18.610 10.998 -42.446 1.00 85.00 467 LYS A C 1
ATOM 3812 O O . LYS A 1 467 ? 18.881 9.874 -42.036 1.00 85.00 467 LYS A O 1
ATOM 3817 N N . ILE A 1 468 ? 19.215 11.555 -43.489 1.00 90.00 468 ILE A N 1
ATOM 3818 C CA . ILE A 1 468 ? 20.401 11.023 -44.150 1.00 90.00 468 ILE A CA 1
ATOM 3819 C C . ILE A 1 468 ? 21.420 12.149 -44.117 1.00 90.00 468 ILE A C 1
ATOM 3821 O O . ILE A 1 468 ? 21.128 13.233 -44.615 1.00 90.00 468 ILE A O 1
ATOM 3825 N N . ARG A 1 469 ? 22.578 11.869 -43.522 1.00 90.69 469 ARG A N 1
ATOM 3826 C CA . ARG A 1 469 ? 23.720 12.777 -43.460 1.00 90.69 469 ARG A CA 1
ATOM 3827 C C . ARG A 1 469 ? 24.911 12.113 -44.134 1.00 90.69 469 ARG A C 1
ATOM 3829 O O . ARG A 1 469 ? 25.234 10.962 -43.836 1.00 90.69 469 ARG A O 1
ATOM 3836 N N . VAL A 1 470 ? 25.531 12.821 -45.062 1.00 93.00 470 VAL A N 1
ATOM 3837 C CA . VAL A 1 470 ? 26.675 12.392 -45.856 1.00 93.00 470 VAL A CA 1
ATOM 3838 C C . VAL A 1 470 ? 27.869 13.230 -45.438 1.00 93.00 470 VAL A C 1
ATOM 3840 O O . VAL A 1 470 ? 27.976 14.405 -45.783 1.00 93.00 470 VAL A O 1
ATOM 3843 N N . TYR A 1 471 ? 28.785 12.605 -44.704 1.00 93.56 471 TYR A N 1
ATOM 3844 C CA . TYR A 1 471 ? 30.034 13.236 -44.293 1.00 93.56 471 TYR A CA 1
ATOM 3845 C C . TYR A 1 471 ? 31.163 12.835 -45.239 1.00 93.56 471 TYR A C 1
ATOM 3847 O O . TYR A 1 471 ? 31.288 11.661 -45.607 1.00 93.56 471 TYR A O 1
ATOM 3855 N N . CYS A 1 472 ? 31.999 13.798 -45.620 1.00 94.12 472 CYS A N 1
ATOM 3856 C CA . CYS A 1 472 ? 33.237 13.523 -46.335 1.00 94.12 472 CYS A CA 1
ATOM 3857 C C . CYS A 1 472 ? 34.397 13.487 -45.346 1.00 94.12 472 CYS A C 1
ATOM 3859 O O . CYS A 1 472 ? 34.536 14.380 -44.519 1.00 94.12 472 CYS A O 1
ATOM 3861 N N . ARG A 1 473 ? 35.242 12.460 -45.436 1.00 93.12 473 ARG A N 1
ATOM 3862 C CA . ARG A 1 473 ? 36.485 12.383 -44.671 1.00 93.12 473 ARG A CA 1
ATOM 3863 C C . ARG A 1 473 ? 37.589 11.792 -45.526 1.00 93.12 473 ARG A C 1
ATOM 3865 O O . ARG A 1 473 ? 37.390 10.729 -46.119 1.00 93.12 473 ARG A O 1
ATOM 3872 N N . TRP A 1 474 ? 38.757 12.424 -45.540 1.00 90.62 474 TRP A N 1
ATOM 3873 C CA . TRP A 1 474 ? 39.970 11.847 -46.121 1.00 90.62 474 TRP A CA 1
ATOM 3874 C C . TRP A 1 474 ? 41.049 11.661 -45.065 1.00 90.62 474 TRP A C 1
ATOM 3876 O O . TRP A 1 474 ? 41.064 12.305 -44.020 1.00 90.62 474 TRP A O 1
ATOM 3886 N N . ARG A 1 475 ? 41.939 10.704 -45.324 1.00 89.56 475 ARG A N 1
ATOM 3887 C CA . ARG A 1 475 ? 43.087 10.449 -44.457 1.00 89.56 475 ARG A CA 1
ATOM 3888 C C . ARG A 1 475 ? 44.260 11.352 -44.854 1.00 89.56 475 ARG A C 1
ATOM 3890 O O . ARG A 1 475 ? 44.395 11.653 -46.040 1.00 89.56 475 ARG A O 1
ATOM 3897 N N . PRO A 1 476 ? 45.155 11.688 -43.914 1.00 88.19 476 PRO A N 1
ATOM 3898 C CA . PRO A 1 476 ? 46.436 12.282 -44.265 1.00 88.19 476 PRO A CA 1
ATOM 3899 C C . PRO A 1 476 ? 47.281 11.319 -45.117 1.00 88.19 476 PRO A C 1
ATOM 3901 O O . PRO A 1 476 ? 47.032 10.102 -45.169 1.00 88.19 476 PRO A O 1
ATOM 3904 N N . LEU A 1 477 ? 48.304 11.872 -45.773 1.00 87.69 477 LEU A N 1
ATOM 3905 C CA . LEU A 1 477 ? 49.307 11.097 -46.503 1.00 87.69 477 LEU A CA 1
ATOM 3906 C C . LEU A 1 477 ? 49.995 10.097 -45.563 1.00 87.69 477 LEU A C 1
ATOM 3908 O O . LEU A 1 477 ? 50.336 10.408 -44.424 1.00 87.69 477 LEU A O 1
ATOM 3912 N N . SER A 1 478 ? 50.185 8.874 -46.046 1.00 86.94 478 SER A N 1
ATOM 3913 C CA . SER A 1 478 ? 50.907 7.824 -45.332 1.00 86.94 478 SER A CA 1
ATOM 3914 C C . SER A 1 478 ? 52.415 8.049 -45.419 1.00 86.94 478 SER A C 1
ATOM 3916 O O . SER A 1 478 ? 52.903 8.700 -46.341 1.00 86.94 478 SER A O 1
ATOM 3918 N N . GLU A 1 479 ? 53.180 7.443 -44.510 1.00 87.94 479 GLU A N 1
ATOM 3919 C CA . GLU A 1 479 ? 54.648 7.555 -44.492 1.00 87.94 479 GLU A CA 1
ATOM 3920 C C . GLU A 1 479 ? 55.292 7.171 -45.835 1.00 87.94 479 GLU A C 1
ATOM 3922 O O . GLU A 1 479 ? 56.246 7.809 -46.277 1.00 87.94 479 GLU A O 1
ATOM 3927 N N . LYS A 1 480 ? 54.735 6.165 -46.524 1.00 89.75 480 LYS A N 1
ATOM 3928 C CA . LYS A 1 480 ? 55.187 5.749 -47.859 1.00 89.75 480 LYS A CA 1
ATOM 3929 C C . LYS A 1 480 ? 54.932 6.829 -48.910 1.00 89.75 480 LYS A C 1
ATOM 3931 O O . LYS A 1 480 ? 55.828 7.150 -49.677 1.00 89.75 480 LYS A O 1
ATOM 3936 N N . GLU A 1 481 ? 53.741 7.423 -48.910 1.00 89.88 481 GLU A N 1
ATOM 3937 C CA . GLU A 1 481 ? 53.364 8.485 -49.854 1.00 89.88 481 GLU A CA 1
ATOM 3938 C C . GLU A 1 481 ? 54.173 9.766 -49.615 1.00 89.88 481 GLU A C 1
ATOM 3940 O O . GLU A 1 481 ? 54.558 10.443 -50.567 1.00 89.88 481 GLU A O 1
ATOM 3945 N N . MET A 1 482 ? 54.502 10.066 -48.355 1.00 89.69 482 MET A N 1
ATOM 3946 C CA . MET A 1 482 ? 55.406 11.162 -48.003 1.00 89.69 482 MET A CA 1
ATOM 3947 C C . MET A 1 482 ? 56.835 10.902 -48.497 1.00 89.69 482 MET A C 1
ATOM 3949 O O . MET A 1 482 ? 57.462 11.804 -49.056 1.00 89.69 482 MET A O 1
ATOM 3953 N N . LEU A 1 483 ? 57.345 9.673 -48.338 1.00 93.19 483 LEU A N 1
ATOM 3954 C CA . LEU A 1 483 ? 58.667 9.271 -48.835 1.00 93.19 483 LEU A CA 1
ATOM 3955 C C . LEU A 1 483 ? 58.744 9.347 -50.368 1.00 93.19 483 LEU A C 1
ATOM 3957 O O . LEU A 1 483 ? 59.752 9.779 -50.926 1.00 93.19 483 LEU A O 1
ATOM 3961 N N . GLU A 1 484 ? 57.650 8.990 -51.040 1.00 93.94 484 GLU A N 1
ATOM 3962 C CA . GLU A 1 484 ? 57.470 9.092 -52.491 1.00 93.94 484 GLU A CA 1
ATOM 3963 C C . GLU A 1 484 ? 57.172 10.523 -52.978 1.00 93.94 484 GLU A C 1
ATOM 3965 O O . GLU A 1 484 ? 57.029 10.744 -54.180 1.00 93.94 484 GLU A O 1
ATOM 3970 N N . LYS A 1 485 ? 57.111 11.512 -52.073 1.00 90.38 485 LYS A N 1
ATOM 3971 C CA . LYS A 1 485 ? 56.797 12.922 -52.369 1.00 90.38 485 LYS A CA 1
ATOM 3972 C C . LYS A 1 485 ? 55.467 13.109 -53.111 1.00 90.38 485 LYS A C 1
ATOM 3974 O O . LYS A 1 485 ? 55.337 14.013 -53.944 1.00 90.38 485 LYS A O 1
ATOM 3979 N N . GLN A 1 486 ? 54.476 12.272 -52.809 1.00 90.12 486 GLN A N 1
ATOM 3980 C CA . GLN A 1 486 ? 53.112 12.475 -53.286 1.00 90.12 486 GLN A CA 1
ATOM 3981 C C . GLN A 1 486 ? 52.512 13.747 -52.663 1.00 90.12 486 GLN A C 1
ATOM 3983 O O . GLN A 1 486 ? 52.935 14.194 -51.596 1.00 90.12 486 GLN A O 1
ATOM 3988 N N . LYS A 1 487 ? 51.541 14.355 -53.352 1.00 85.19 487 LYS A N 1
ATOM 3989 C CA . LYS A 1 487 ? 50.883 15.597 -52.925 1.00 85.19 487 LYS A CA 1
ATOM 3990 C C . LYS A 1 487 ? 49.438 15.323 -52.537 1.00 85.19 487 LYS A C 1
ATOM 3992 O O . LYS A 1 487 ? 48.779 14.517 -53.188 1.00 85.19 487 LYS A O 1
ATOM 3997 N N . ASP A 1 488 ? 48.955 16.035 -51.523 1.00 86.50 488 ASP A N 1
ATOM 3998 C CA . ASP A 1 488 ? 47.520 16.124 -51.277 1.00 86.50 488 ASP A CA 1
ATOM 3999 C C . ASP A 1 488 ? 46.871 16.920 -52.419 1.00 86.50 488 ASP A C 1
ATOM 4001 O O . ASP A 1 488 ? 47.390 17.955 -52.846 1.00 86.50 488 ASP A O 1
ATOM 4005 N N . VAL A 1 489 ? 45.783 16.383 -52.958 1.00 87.69 489 VAL A N 1
ATOM 4006 C CA . VAL A 1 489 ? 45.039 16.953 -54.091 1.00 87.69 489 VAL A CA 1
ATOM 4007 C C . VAL A 1 489 ? 43.648 17.421 -53.675 1.00 87.69 489 VAL A C 1
ATOM 4009 O O . VAL A 1 489 ? 42.895 17.891 -54.523 1.00 87.69 489 VAL A O 1
ATOM 4012 N N . ILE A 1 490 ? 43.293 17.265 -52.400 1.00 89.69 490 ILE A N 1
ATOM 4013 C CA . ILE A 1 490 ? 41.995 17.641 -51.855 1.00 89.69 490 ILE A CA 1
ATOM 4014 C C . ILE A 1 490 ? 42.178 18.869 -50.961 1.00 89.69 490 ILE A C 1
ATOM 4016 O O . ILE A 1 490 ? 43.098 18.928 -50.149 1.00 89.69 490 ILE A O 1
ATOM 4020 N N . ALA A 1 491 ? 41.288 19.846 -51.096 1.00 89.50 491 ALA A N 1
ATOM 4021 C CA . ALA A 1 491 ? 41.201 21.004 -50.217 1.00 89.50 491 ALA A CA 1
ATOM 4022 C C . ALA A 1 491 ? 39.791 21.119 -49.620 1.00 89.50 491 ALA A C 1
ATOM 4024 O O . ALA A 1 491 ? 38.808 20.743 -50.258 1.00 89.50 491 ALA A O 1
ATOM 4025 N N . ALA A 1 492 ? 39.700 21.657 -48.404 1.00 92.38 492 ALA A N 1
ATOM 4026 C CA . ALA A 1 492 ? 38.445 22.033 -47.756 1.00 92.38 492 ALA A CA 1
ATOM 4027 C C . ALA A 1 492 ? 38.391 23.567 -47.654 1.00 92.38 492 ALA A C 1
ATOM 4029 O O . ALA A 1 492 ? 39.035 24.124 -46.764 1.00 92.38 492 ALA A O 1
ATOM 4030 N N . PRO A 1 493 ? 37.707 24.282 -48.568 1.00 90.06 493 PRO A N 1
ATOM 4031 C CA . PRO A 1 493 ? 37.544 25.732 -48.446 1.00 90.06 493 PRO A CA 1
ATOM 4032 C C . PRO A 1 493 ? 36.742 26.136 -47.199 1.00 90.06 493 PRO A C 1
ATOM 4034 O O . PRO A 1 493 ? 36.974 27.203 -46.636 1.00 90.06 493 PRO A O 1
ATOM 4037 N N . ASP A 1 494 ? 35.808 25.279 -46.784 1.00 90.94 494 ASP A N 1
ATOM 4038 C CA . ASP A 1 494 ? 34.958 25.425 -45.605 1.00 90.94 494 ASP A CA 1
ATOM 4039 C C . ASP A 1 494 ? 34.571 24.039 -45.045 1.00 90.94 494 ASP A C 1
ATOM 4041 O O . ASP A 1 494 ? 35.005 23.002 -45.550 1.00 90.94 494 ASP A O 1
ATOM 4045 N N . GLU A 1 495 ? 33.748 24.017 -43.994 1.00 89.75 495 GLU A N 1
ATOM 4046 C CA . GLU A 1 495 ? 33.316 22.799 -43.291 1.00 89.75 495 GLU A CA 1
ATOM 4047 C C . GLU A 1 495 ? 32.328 21.920 -44.081 1.00 89.75 495 GLU A C 1
ATOM 4049 O O . GLU A 1 495 ? 32.001 20.824 -43.626 1.00 89.75 495 GLU A O 1
ATOM 4054 N N . PHE A 1 496 ? 31.859 22.354 -45.254 1.00 93.44 496 PHE A N 1
ATOM 4055 C CA . PHE A 1 496 ? 30.817 21.686 -46.048 1.00 93.44 496 PHE A CA 1
ATOM 4056 C C . PHE A 1 496 ? 31.263 21.356 -47.474 1.00 93.44 496 PHE A C 1
ATOM 4058 O O . PHE A 1 496 ? 30.620 20.560 -48.161 1.00 93.44 496 PHE A O 1
ATOM 4065 N N . THR A 1 497 ? 32.369 21.939 -47.929 1.00 93.75 497 THR A N 1
ATOM 4066 C CA . THR A 1 497 ? 32.798 21.898 -49.322 1.00 93.75 497 THR A CA 1
ATOM 4067 C C . THR A 1 497 ? 34.140 21.195 -49.459 1.00 93.75 497 THR A C 1
ATOM 4069 O O . THR A 1 497 ? 35.114 21.516 -48.786 1.00 93.75 497 THR A O 1
ATOM 4072 N N . VAL A 1 498 ? 34.202 20.247 -50.391 1.00 94.69 498 VAL A N 1
ATOM 4073 C CA . VAL A 1 498 ? 35.440 19.589 -50.817 1.00 94.69 498 VAL A CA 1
ATOM 4074 C C . VAL A 1 498 ? 35.787 20.041 -52.216 1.00 94.69 498 VAL A C 1
ATOM 4076 O O . VAL A 1 498 ? 34.946 19.994 -53.113 1.00 94.69 498 VAL A O 1
ATOM 4079 N N . GLU A 1 499 ? 37.038 20.427 -52.412 1.00 93.56 499 GLU A N 1
ATOM 4080 C CA . GLU A 1 499 ? 37.575 20.909 -53.671 1.00 93.56 499 GLU A CA 1
ATOM 4081 C C . GLU A 1 499 ? 38.716 20.011 -54.159 1.00 93.56 499 GLU A C 1
ATOM 4083 O O . GLU A 1 499 ? 39.595 19.628 -53.389 1.00 93.56 499 GLU A O 1
ATOM 4088 N N . HIS A 1 500 ? 38.712 19.674 -55.450 1.00 91.31 500 HIS A N 1
ATOM 4089 C CA . HIS A 1 500 ? 39.819 18.960 -56.088 1.00 91.31 500 HIS A CA 1
ATOM 4090 C C . HIS A 1 500 ? 40.101 19.500 -57.506 1.00 91.31 500 HIS A C 1
ATOM 4092 O O . HIS A 1 500 ? 39.183 20.023 -58.158 1.00 91.31 500 HIS A O 1
ATOM 4098 N N . PRO A 1 501 ? 41.316 19.321 -58.055 1.00 89.00 501 PRO A N 1
ATOM 4099 C CA . PRO A 1 501 ? 41.614 19.638 -59.449 1.00 89.00 501 PRO A CA 1
ATOM 4100 C C . PRO A 1 501 ? 40.705 18.879 -60.421 1.00 89.00 501 PRO A C 1
ATOM 4102 O O . PRO A 1 501 ? 40.453 17.682 -60.268 1.00 89.00 501 PRO A O 1
ATOM 4105 N N . TRP A 1 502 ? 40.213 19.570 -61.446 1.00 87.81 502 TRP A N 1
ATOM 4106 C CA . TRP A 1 502 ? 39.398 18.984 -62.505 1.00 87.81 502 TRP A CA 1
ATOM 4107 C C . TRP A 1 502 ? 39.824 19.537 -63.869 1.00 87.81 502 TRP A C 1
ATOM 4109 O O . TRP A 1 502 ? 40.756 20.333 -63.966 1.00 87.81 502 TRP A O 1
ATOM 4119 N N . LYS A 1 503 ? 39.188 19.060 -64.944 1.00 79.06 503 LYS A N 1
ATOM 4120 C CA . LYS A 1 503 ? 39.498 19.471 -66.323 1.00 79.06 503 LYS A CA 1
ATOM 4121 C C . LYS A 1 503 ? 39.516 21.006 -66.452 1.00 79.06 503 LYS A C 1
ATOM 4123 O O . LYS A 1 503 ? 38.709 21.682 -65.819 1.00 79.06 503 LYS A O 1
ATOM 4128 N N . ASP A 1 504 ? 40.408 21.514 -67.300 1.00 79.50 504 ASP A N 1
ATOM 4129 C CA . ASP A 1 504 ? 40.570 22.941 -67.632 1.00 79.50 504 ASP A CA 1
ATOM 4130 C C . ASP A 1 504 ? 41.121 23.839 -66.503 1.00 79.50 504 ASP A C 1
ATOM 4132 O O . ASP A 1 504 ? 40.797 25.025 -66.458 1.00 79.50 504 ASP A O 1
ATOM 4136 N N . ASP A 1 505 ? 41.938 23.291 -65.588 1.00 74.31 505 ASP A N 1
ATOM 4137 C CA . ASP A 1 505 ? 42.552 24.006 -64.441 1.00 74.31 505 ASP A CA 1
ATOM 4138 C C . ASP A 1 505 ? 41.536 24.687 -63.501 1.00 74.31 505 ASP A C 1
ATOM 4140 O O . ASP A 1 505 ? 41.884 25.504 -62.646 1.00 74.31 505 ASP A O 1
ATOM 4144 N N . LYS A 1 506 ? 40.255 24.323 -63.626 1.00 83.38 506 LYS A N 1
ATOM 4145 C CA . LYS A 1 506 ? 39.196 24.771 -62.729 1.00 83.38 506 LYS A CA 1
ATOM 4146 C C . LYS A 1 506 ? 38.990 23.732 -61.633 1.00 83.38 506 LYS A C 1
ATOM 4148 O O . LYS A 1 506 ? 38.759 22.560 -61.948 1.00 83.38 506 LYS A O 1
ATOM 4153 N N . PRO A 1 507 ? 39.027 24.133 -60.355 1.00 87.81 507 PRO A N 1
ATOM 4154 C CA . PRO A 1 507 ? 38.671 23.228 -59.281 1.00 87.81 507 PRO A CA 1
ATOM 4155 C C . PRO A 1 507 ? 37.200 22.816 -59.396 1.00 87.81 507 PRO A C 1
ATOM 4157 O O . PRO A 1 507 ? 36.335 23.614 -59.762 1.00 87.81 507 PRO A O 1
ATOM 4160 N N . LYS A 1 508 ? 36.906 21.556 -59.077 1.00 93.19 508 LYS A N 1
ATOM 4161 C CA . LYS A 1 508 ? 35.534 21.061 -58.944 1.00 93.19 508 LYS A CA 1
ATOM 4162 C C . LYS A 1 508 ? 35.211 20.896 -57.469 1.00 93.19 508 LYS A C 1
ATOM 4164 O O . LYS A 1 508 ? 35.976 20.274 -56.735 1.00 93.19 508 LYS A O 1
ATOM 4169 N N . GLN A 1 509 ? 34.062 21.437 -57.084 1.00 94.31 509 GLN A N 1
ATOM 4170 C CA . GLN A 1 509 ? 33.576 21.435 -55.714 1.00 94.31 509 GLN A CA 1
ATOM 4171 C C . GLN A 1 509 ? 32.427 20.443 -55.526 1.00 94.31 509 GLN A C 1
ATOM 4173 O O . GLN A 1 509 ? 31.603 20.232 -56.422 1.00 94.31 509 GLN A O 1
ATOM 4178 N N . HIS A 1 510 ? 32.381 19.846 -54.342 1.00 93.94 510 HIS A N 1
ATOM 4179 C CA . HIS A 1 510 ? 31.367 18.901 -53.901 1.00 93.94 510 HIS A CA 1
ATOM 4180 C C . HIS A 1 510 ? 30.900 19.285 -52.495 1.00 93.94 510 HIS A C 1
ATOM 4182 O O . HIS A 1 510 ? 31.732 19.483 -51.615 1.00 93.94 510 HIS A O 1
ATOM 4188 N N . GLN A 1 511 ? 29.584 19.382 -52.296 1.00 93.88 511 GLN A N 1
ATOM 4189 C CA . GLN A 1 511 ? 28.985 19.739 -51.009 1.00 93.88 511 GLN A CA 1
ATOM 4190 C C . GLN A 1 511 ? 28.559 18.494 -50.228 1.00 93.88 511 GLN A C 1
ATOM 4192 O O . GLN A 1 511 ? 28.040 17.536 -50.807 1.00 93.88 511 GLN A O 1
ATOM 4197 N N . PHE A 1 512 ? 28.771 18.544 -48.919 1.00 94.25 512 PHE A N 1
ATOM 4198 C CA . PHE A 1 512 ? 28.477 17.500 -47.944 1.00 94.25 512 PHE A CA 1
ATOM 4199 C C . PHE A 1 512 ? 27.865 18.123 -46.686 1.00 94.25 512 PHE A C 1
ATOM 4201 O O . PHE A 1 512 ? 27.970 19.329 -46.474 1.00 94.25 512 PHE A O 1
ATOM 4208 N N . ASP A 1 513 ? 27.259 17.300 -45.830 1.00 91.69 513 ASP A N 1
ATOM 4209 C CA . ASP A 1 513 ? 26.693 17.776 -44.560 1.00 91.69 513 ASP A CA 1
ATOM 4210 C C . ASP A 1 513 ? 27.785 18.171 -43.554 1.00 91.69 513 ASP A C 1
ATOM 4212 O O . ASP A 1 513 ? 27.552 19.015 -42.697 1.00 91.69 513 ASP A O 1
ATOM 4216 N N . HIS A 1 514 ? 28.974 17.570 -43.673 1.00 91.94 514 HIS A N 1
ATOM 4217 C CA . HIS A 1 514 ? 30.202 18.004 -43.008 1.00 91.94 514 HIS A CA 1
ATOM 4218 C C . HIS A 1 514 ? 31.425 17.386 -43.705 1.00 91.94 514 HIS A C 1
ATOM 4220 O O . HIS A 1 514 ? 31.393 16.246 -44.184 1.00 91.94 514 HIS A O 1
ATOM 4226 N N . VAL A 1 515 ? 32.514 18.141 -43.752 1.00 94.25 515 VAL A N 1
ATOM 4227 C CA . VAL A 1 515 ? 33.830 17.769 -44.255 1.00 94.25 515 VAL A CA 1
ATOM 4228 C C . VAL A 1 515 ? 34.840 17.685 -43.108 1.00 94.25 515 VAL A C 1
ATOM 4230 O O . VAL A 1 515 ? 35.068 18.660 -42.400 1.00 94.25 515 VAL A O 1
ATOM 4233 N N . PHE A 1 516 ? 35.475 16.521 -42.971 1.00 93.25 516 PHE A N 1
ATOM 4234 C CA . PHE A 1 516 ? 36.564 16.252 -42.035 1.00 93.25 516 PHE A CA 1
ATOM 4235 C C . PHE A 1 516 ? 37.872 16.062 -42.801 1.00 93.25 516 PHE A C 1
ATOM 4237 O O . PHE A 1 516 ? 38.045 15.086 -43.541 1.00 93.25 516 PHE A O 1
ATOM 4244 N N . ASP A 1 517 ? 38.799 16.989 -42.617 1.00 90.50 517 ASP A N 1
ATOM 4245 C CA . ASP A 1 517 ? 40.088 16.953 -43.291 1.00 90.50 517 ASP A CA 1
ATOM 4246 C C . ASP A 1 517 ? 41.063 15.938 -42.660 1.00 90.50 517 ASP A C 1
ATOM 4248 O O . ASP A 1 517 ? 40.766 15.243 -41.681 1.00 90.50 517 ASP A O 1
ATOM 4252 N N . GLY A 1 518 ? 42.274 15.861 -43.218 1.00 86.88 518 GLY A N 1
ATOM 4253 C CA . GLY A 1 518 ? 43.325 14.973 -42.719 1.00 86.88 518 GLY A CA 1
ATOM 4254 C C . GLY A 1 518 ? 43.840 15.306 -41.310 1.00 86.88 518 GLY A C 1
ATOM 4255 O O . GLY A 1 518 ? 44.558 14.485 -40.738 1.00 86.88 518 GLY A O 1
ATOM 4256 N N . SER A 1 519 ? 43.491 16.472 -40.753 1.00 88.69 519 SER A N 1
ATOM 4257 C CA . SER A 1 519 ? 43.860 16.890 -39.395 1.00 88.69 519 SER A CA 1
ATOM 4258 C C . SER A 1 519 ? 42.823 16.488 -38.340 1.00 88.69 519 SER A C 1
ATOM 4260 O O . SER A 1 519 ? 43.156 16.395 -37.159 1.00 88.69 519 SER A O 1
ATOM 4262 N N . THR A 1 520 ? 41.600 16.163 -38.770 1.00 91.62 520 THR A N 1
ATOM 4263 C CA . THR A 1 520 ? 40.488 15.829 -37.878 1.00 91.62 520 THR A CA 1
ATOM 4264 C C . THR A 1 520 ? 40.709 14.498 -37.141 1.00 91.62 520 THR A C 1
ATOM 4266 O O . THR A 1 520 ? 40.895 13.419 -37.733 1.00 91.62 520 THR A O 1
ATOM 4269 N N . THR A 1 521 ? 40.607 14.557 -35.816 1.00 92.50 521 THR A N 1
ATOM 4270 C CA . THR A 1 521 ? 40.778 13.428 -34.894 1.00 92.50 521 THR A CA 1
ATOM 4271 C C . THR A 1 521 ? 39.594 12.451 -34.908 1.00 92.50 521 THR A C 1
ATOM 4273 O O . THR A 1 521 ? 38.540 12.689 -35.493 1.00 92.50 521 THR A O 1
ATOM 4276 N N . GLN A 1 522 ? 39.754 11.282 -34.279 1.00 93.69 522 GLN A N 1
ATOM 4277 C CA . GLN A 1 522 ? 38.653 10.314 -34.153 1.00 93.69 522 GLN A CA 1
ATOM 4278 C C . GLN A 1 522 ? 37.591 10.774 -33.152 1.00 93.69 522 GLN A C 1
ATOM 4280 O O . GLN A 1 522 ? 36.422 10.426 -33.287 1.00 93.69 522 GLN A O 1
ATOM 4285 N N . GLU A 1 523 ? 38.019 11.524 -32.140 1.00 93.50 523 GLU A N 1
ATOM 4286 C CA . GLU A 1 523 ? 37.197 12.172 -31.129 1.00 93.50 523 GLU A CA 1
ATOM 4287 C C . GLU A 1 523 ? 36.220 13.157 -31.769 1.00 93.50 523 GLU A C 1
ATOM 4289 O O . GLU A 1 523 ? 35.017 13.037 -31.553 1.00 93.50 523 GLU A O 1
ATOM 4294 N N . GLU A 1 524 ? 36.730 14.076 -32.589 1.00 91.69 524 GLU A N 1
ATOM 4295 C CA . GLU A 1 524 ? 35.927 15.108 -33.256 1.00 91.69 524 GLU A CA 1
ATOM 4296 C C . GLU A 1 524 ? 34.887 14.486 -34.191 1.00 91.69 524 GLU A C 1
ATOM 4298 O O . GLU A 1 524 ? 33.711 14.834 -34.128 1.00 91.69 524 GLU A O 1
ATOM 4303 N N . VAL A 1 525 ? 35.281 13.475 -34.974 1.00 92.06 525 VAL A N 1
ATOM 4304 C CA . VAL A 1 525 ? 34.339 12.738 -35.835 1.00 92.06 525 VAL A CA 1
ATOM 4305 C C . VAL A 1 525 ? 33.288 11.985 -35.012 1.00 92.06 525 VAL A C 1
ATOM 4307 O O . VAL A 1 525 ? 32.154 11.808 -35.459 1.00 92.06 525 VAL A O 1
ATOM 4310 N N . PHE A 1 526 ? 33.636 11.525 -33.806 1.00 93.75 526 PHE A N 1
ATOM 4311 C CA . PHE A 1 526 ? 32.691 10.823 -32.945 1.00 93.75 526 PHE A CA 1
ATOM 4312 C C . PHE A 1 526 ? 31.677 11.754 -32.279 1.00 93.75 526 PHE A C 1
ATOM 4314 O O . PHE A 1 526 ? 30.519 11.350 -32.190 1.00 93.75 526 PHE A O 1
ATOM 4321 N N . GLU A 1 527 ? 32.059 12.958 -31.836 1.00 90.75 527 GLU A N 1
ATOM 4322 C CA . GLU A 1 527 ? 31.157 13.875 -31.111 1.00 90.75 527 GLU A CA 1
ATOM 4323 C C . GLU A 1 527 ? 29.845 14.122 -31.862 1.00 90.75 527 GLU A C 1
ATOM 4325 O O . GLU A 1 527 ? 28.768 14.077 -31.269 1.00 90.75 527 GLU A O 1
ATOM 4330 N N . ASP A 1 528 ? 29.906 14.251 -33.184 1.00 81.31 528 ASP A N 1
ATOM 4331 C CA . ASP A 1 528 ? 28.710 14.518 -33.977 1.00 81.31 528 ASP A CA 1
ATOM 4332 C C . ASP A 1 528 ? 27.819 13.268 -34.161 1.00 81.31 528 ASP A C 1
ATOM 4334 O O . ASP A 1 528 ? 26.588 13.338 -34.197 1.00 81.31 528 ASP A O 1
ATOM 4338 N N . THR A 1 529 ? 28.430 12.078 -34.174 1.00 86.44 529 THR A N 1
ATOM 4339 C CA . THR A 1 529 ? 27.718 10.784 -34.200 1.00 86.44 529 THR A CA 1
ATOM 4340 C C . THR A 1 529 ? 27.267 10.304 -32.820 1.00 86.44 529 THR A C 1
ATOM 4342 O O . THR A 1 529 ? 26.456 9.383 -32.709 1.00 86.44 529 THR A O 1
ATOM 4345 N N . ARG A 1 530 ? 27.764 10.920 -31.744 1.00 90.62 530 ARG A N 1
ATOM 4346 C CA . ARG A 1 530 ? 27.512 10.503 -30.362 1.00 90.62 530 ARG A CA 1
ATOM 4347 C C . ARG A 1 530 ? 26.029 10.553 -30.011 1.00 90.62 530 ARG A C 1
ATOM 4349 O O . ARG A 1 530 ? 25.524 9.654 -29.338 1.00 90.62 530 ARG A O 1
ATOM 4356 N N . TYR A 1 531 ? 25.315 11.569 -30.494 1.00 88.69 531 TYR A N 1
ATOM 4357 C CA . TYR A 1 531 ? 23.879 11.730 -30.255 1.00 88.69 531 TYR A CA 1
ATOM 4358 C C . TYR A 1 531 ? 23.044 10.599 -30.867 1.00 88.69 531 TYR A C 1
ATOM 4360 O O . TYR A 1 531 ? 22.044 10.191 -30.277 1.00 88.69 531 TYR A O 1
ATOM 4368 N N . LEU A 1 532 ? 23.508 9.999 -31.967 1.00 90.94 532 LEU A N 1
ATOM 4369 C CA . LEU A 1 532 ? 22.850 8.848 -32.582 1.00 90.94 532 LEU A CA 1
ATOM 4370 C C . LEU A 1 532 ? 22.870 7.604 -31.678 1.00 90.94 532 LEU A C 1
ATOM 4372 O O . LEU A 1 532 ? 21.948 6.791 -31.721 1.00 90.94 532 LEU A O 1
ATOM 4376 N N . VAL A 1 533 ? 23.875 7.462 -30.806 1.00 91.31 533 VAL A N 1
ATOM 4377 C CA . VAL A 1 533 ? 23.916 6.377 -29.808 1.00 91.31 533 VAL A CA 1
ATOM 4378 C C . VAL A 1 533 ? 22.755 6.515 -28.819 1.00 91.31 533 VAL A C 1
ATOM 4380 O O . VAL A 1 533 ? 22.122 5.522 -28.465 1.00 91.31 533 VAL A O 1
ATOM 4383 N N . GLN A 1 534 ? 22.426 7.744 -28.409 1.00 88.81 534 GLN A N 1
ATOM 4384 C CA . GLN A 1 534 ? 21.279 8.008 -27.537 1.00 88.81 534 GLN A CA 1
ATOM 4385 C C . GLN A 1 534 ? 19.952 7.712 -28.254 1.00 88.81 534 GLN A C 1
ATOM 4387 O O . GLN A 1 534 ? 19.073 7.100 -27.649 1.00 88.81 534 GLN A O 1
ATOM 4392 N N . SER A 1 535 ? 19.832 8.050 -29.542 1.00 90.19 535 SER A N 1
ATOM 4393 C CA . SER A 1 535 ? 18.670 7.680 -30.366 1.00 90.19 535 SER A CA 1
ATOM 4394 C C . SER A 1 535 ? 18.481 6.163 -30.458 1.00 90.19 535 SER A C 1
ATOM 4396 O O . SER A 1 535 ? 17.361 5.671 -30.314 1.00 90.19 535 SER A O 1
ATOM 4398 N N . ALA A 1 536 ? 19.570 5.402 -30.614 1.00 89.50 536 ALA A N 1
ATOM 4399 C CA . ALA A 1 536 ? 19.516 3.940 -30.611 1.00 89.50 536 ALA A CA 1
ATOM 4400 C C . ALA A 1 536 ? 19.018 3.376 -29.267 1.00 89.50 536 ALA A C 1
ATOM 4402 O O . ALA A 1 536 ? 18.179 2.476 -29.244 1.00 89.50 536 ALA A O 1
ATOM 4403 N N . VAL A 1 537 ? 19.471 3.941 -28.140 1.00 87.19 537 VAL A N 1
ATOM 4404 C CA . VAL A 1 537 ? 18.984 3.571 -26.795 1.00 87.19 537 VAL A CA 1
ATOM 4405 C C . VAL A 1 537 ? 17.505 3.918 -26.605 1.00 87.19 537 VAL A C 1
ATOM 4407 O O . VAL A 1 537 ? 16.780 3.185 -25.933 1.00 87.19 537 VAL A O 1
ATOM 4410 N N . ASP A 1 538 ? 17.035 5.006 -27.216 1.00 85.69 538 ASP A N 1
ATOM 4411 C CA . ASP A 1 538 ? 15.626 5.407 -27.187 1.00 85.69 538 ASP A CA 1
ATOM 4412 C C . ASP A 1 538 ? 14.722 4.548 -28.094 1.00 85.69 538 ASP A C 1
ATOM 4414 O O . ASP A 1 538 ? 13.502 4.722 -28.070 1.00 85.69 538 ASP A O 1
ATOM 4418 N N . GLY A 1 539 ? 15.292 3.593 -28.842 1.00 86.56 539 GLY A N 1
ATOM 4419 C CA . GLY A 1 539 ? 14.564 2.630 -29.673 1.00 86.56 539 GLY A CA 1
ATOM 4420 C C . GLY A 1 539 ? 14.466 3.002 -31.154 1.00 86.56 539 GLY A C 1
ATOM 4421 O O . GLY A 1 539 ? 13.648 2.421 -31.868 1.00 86.56 539 GLY A O 1
ATOM 4422 N N . TYR A 1 540 ? 15.270 3.957 -31.627 1.00 86.50 540 TYR A N 1
ATOM 4423 C CA . TYR A 1 540 ? 15.326 4.333 -33.040 1.00 86.50 540 TYR A CA 1
ATOM 4424 C C . TYR A 1 540 ? 16.363 3.504 -33.801 1.00 86.50 540 TYR A C 1
ATOM 4426 O O . TYR A 1 540 ? 17.418 3.147 -33.278 1.00 86.50 540 TYR A O 1
ATOM 4434 N N . ASN A 1 541 ? 16.079 3.231 -35.074 1.00 89.00 541 ASN A N 1
ATOM 4435 C CA . ASN A 1 541 ? 17.025 2.555 -35.954 1.00 89.00 541 ASN A CA 1
ATOM 4436 C C . ASN A 1 541 ? 18.064 3.554 -36.458 1.00 89.00 541 ASN A C 1
ATOM 4438 O O . ASN A 1 541 ? 17.722 4.522 -37.134 1.00 89.00 541 ASN A O 1
ATOM 4442 N N . VAL A 1 542 ? 19.331 3.284 -36.162 1.00 91.06 542 VAL A N 1
ATOM 4443 C CA . VAL A 1 542 ? 20.469 4.106 -36.574 1.00 91.06 542 VAL A CA 1
ATOM 4444 C C . VAL A 1 542 ? 21.431 3.243 -37.379 1.00 91.06 542 VAL A C 1
ATOM 4446 O O . VAL A 1 542 ? 21.727 2.111 -36.997 1.00 91.06 542 VAL A O 1
ATOM 4449 N N . CYS A 1 543 ? 21.947 3.787 -38.480 1.00 92.06 543 CYS A N 1
ATOM 4450 C CA . CYS A 1 543 ? 22.982 3.149 -39.280 1.00 92.06 543 CYS A CA 1
ATOM 4451 C C . CYS A 1 543 ? 24.096 4.151 -39.582 1.00 92.06 543 CYS A C 1
ATOM 4453 O O . CYS A 1 543 ? 23.829 5.255 -40.048 1.00 92.06 543 CYS A O 1
ATOM 4455 N N . ILE A 1 544 ? 25.340 3.745 -39.332 1.00 92.00 544 ILE A N 1
ATOM 4456 C CA . ILE A 1 544 ? 26.538 4.473 -39.742 1.00 92.00 544 ILE A CA 1
ATOM 4457 C C . ILE A 1 544 ? 27.389 3.497 -40.543 1.00 92.00 544 ILE A C 1
ATOM 4459 O O . ILE A 1 544 ? 27.710 2.407 -40.069 1.00 92.00 544 ILE A O 1
ATOM 4463 N N . PHE A 1 545 ? 27.760 3.885 -41.756 1.00 93.00 545 PHE A N 1
ATOM 4464 C CA . PHE A 1 545 ? 28.645 3.107 -42.608 1.00 93.00 545 PHE A CA 1
ATOM 4465 C C . PHE A 1 545 ? 29.587 4.042 -43.363 1.00 93.00 545 PHE A C 1
ATOM 4467 O O . PHE A 1 545 ? 29.271 5.202 -43.606 1.00 93.00 545 PHE A O 1
ATOM 4474 N N . ALA A 1 546 ? 30.762 3.531 -43.723 1.00 93.75 546 ALA A N 1
ATOM 4475 C CA . ALA A 1 546 ? 31.758 4.271 -44.485 1.00 93.75 546 ALA A CA 1
ATOM 4476 C C . ALA A 1 546 ? 31.882 3.681 -45.894 1.00 93.75 546 ALA A C 1
ATOM 4478 O O . ALA A 1 546 ? 31.972 2.462 -46.057 1.00 93.75 546 ALA A O 1
ATOM 4479 N N . TYR A 1 547 ? 31.941 4.545 -46.906 1.00 94.38 547 TYR A N 1
ATOM 4480 C CA . TYR A 1 547 ? 32.069 4.171 -48.315 1.00 94.38 547 TYR A CA 1
ATOM 4481 C C . TYR A 1 547 ? 33.262 4.884 -48.970 1.00 94.38 547 TYR A C 1
ATOM 4483 O O . TYR A 1 547 ? 33.655 5.965 -48.545 1.00 94.38 547 TYR A O 1
ATOM 4491 N N . GLY A 1 548 ? 33.883 4.256 -49.975 1.00 91.25 548 GLY A N 1
ATOM 4492 C CA . GLY A 1 548 ? 35.068 4.784 -50.663 1.00 91.25 548 GLY A CA 1
ATOM 4493 C C . GLY A 1 548 ? 36.043 3.703 -51.138 1.00 91.25 548 GLY A C 1
ATOM 4494 O O . GLY A 1 548 ? 35.899 2.523 -50.809 1.00 91.25 548 GLY A O 1
ATOM 4495 N N . GLN A 1 549 ? 37.075 4.098 -51.885 1.00 88.50 549 GLN A N 1
ATOM 4496 C CA . GLN A 1 549 ? 38.080 3.186 -52.453 1.00 88.50 549 GLN A CA 1
ATOM 4497 C C . GLN A 1 549 ? 38.971 2.505 -51.398 1.00 88.50 549 GLN A C 1
ATOM 4499 O O . GLN A 1 549 ? 39.109 2.979 -50.268 1.00 88.50 549 GLN A O 1
ATOM 4504 N N . THR A 1 550 ? 39.591 1.370 -51.726 1.00 87.75 550 THR A N 1
ATOM 4505 C CA . THR A 1 550 ? 40.550 0.699 -50.826 1.00 87.75 550 THR A CA 1
ATOM 4506 C C . THR A 1 550 ? 41.691 1.644 -50.441 1.00 87.75 550 THR A C 1
ATOM 4508 O O . THR A 1 550 ? 42.169 2.418 -51.261 1.00 87.75 550 THR A O 1
ATOM 4511 N N . GLY A 1 551 ? 42.094 1.618 -49.167 1.00 85.56 551 GLY A N 1
ATOM 4512 C CA . GLY A 1 551 ? 43.133 2.512 -48.649 1.00 85.56 551 GLY A CA 1
ATOM 4513 C C . GLY A 1 551 ? 42.669 3.937 -48.326 1.00 85.56 551 GLY A C 1
ATOM 4514 O O . GLY A 1 551 ? 43.480 4.711 -47.840 1.00 85.56 551 GLY A O 1
ATOM 4515 N N . SER A 1 552 ? 41.390 4.295 -48.505 1.00 87.75 552 SER A N 1
ATOM 4516 C CA . SER A 1 552 ? 40.881 5.652 -48.217 1.00 87.75 552 SER A CA 1
ATOM 4517 C C . SER A 1 552 ? 40.638 5.973 -46.732 1.00 87.75 552 SER A C 1
ATOM 4519 O O . SER A 1 552 ? 40.156 7.051 -46.417 1.00 87.75 552 SER A O 1
ATOM 4521 N N . GLY A 1 553 ? 40.916 5.045 -45.809 1.00 89.62 553 GLY A N 1
ATOM 4522 C CA . GLY A 1 553 ? 40.728 5.269 -44.367 1.00 89.62 553 GLY A CA 1
ATOM 4523 C C . GLY A 1 553 ? 39.401 4.779 -43.767 1.00 89.62 553 GLY A C 1
ATOM 4524 O O . GLY A 1 553 ? 39.219 4.916 -42.565 1.00 89.62 553 GLY A O 1
ATOM 4525 N N . LYS A 1 554 ? 38.512 4.119 -44.528 1.00 94.00 554 LYS A N 1
ATOM 4526 C CA . LYS A 1 554 ? 37.221 3.587 -44.015 1.00 94.00 554 LYS A CA 1
ATOM 4527 C C . LYS A 1 554 ? 37.347 2.771 -42.722 1.00 94.00 554 LYS A C 1
ATOM 4529 O O . LYS A 1 554 ? 36.678 3.061 -41.736 1.00 94.00 554 LYS A O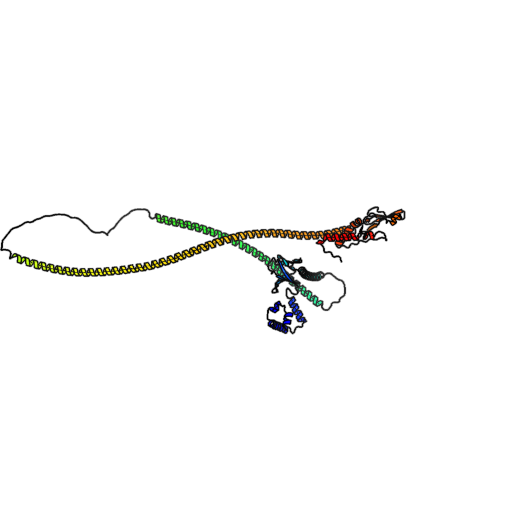 1
ATOM 4534 N N . THR A 1 555 ? 38.210 1.751 -42.721 1.00 93.31 555 THR A N 1
ATOM 4535 C CA . THR A 1 555 ? 38.422 0.874 -41.556 1.00 93.31 555 THR A CA 1
ATOM 4536 C C . THR A 1 555 ? 38.987 1.655 -40.374 1.00 93.31 555 THR A C 1
ATOM 4538 O O . THR A 1 555 ? 38.593 1.415 -39.238 1.00 93.31 555 THR A O 1
ATOM 4541 N N . PHE A 1 556 ? 39.855 2.635 -40.642 1.00 92.38 556 PHE A N 1
ATOM 4542 C CA . PHE A 1 556 ? 40.365 3.534 -39.616 1.00 92.38 556 PHE A CA 1
ATOM 4543 C C . PHE A 1 556 ? 39.230 4.379 -39.029 1.00 92.38 556 PHE A C 1
ATOM 4545 O O . PHE A 1 556 ? 39.077 4.412 -37.821 1.00 92.38 556 PHE A O 1
ATOM 4552 N N . THR A 1 557 ? 38.351 4.980 -39.828 1.00 94.00 557 THR A N 1
ATOM 4553 C CA . THR A 1 557 ? 37.202 5.735 -39.299 1.00 94.00 557 THR A CA 1
ATOM 4554 C C . THR A 1 557 ? 36.247 4.861 -38.475 1.00 94.00 557 THR A C 1
ATOM 4556 O O . THR A 1 557 ? 35.841 5.250 -37.382 1.00 94.00 557 THR A O 1
ATOM 4559 N N . VAL A 1 558 ? 35.910 3.659 -38.955 1.00 94.69 558 VAL A N 1
ATOM 4560 C CA . VAL A 1 558 ? 34.912 2.792 -38.301 1.00 94.69 558 VAL A CA 1
ATOM 4561 C C . VAL A 1 558 ? 35.461 2.082 -37.060 1.00 94.69 558 VAL A C 1
ATOM 4563 O O . VAL A 1 558 ? 34.771 2.031 -36.044 1.00 94.69 558 VAL A O 1
ATOM 4566 N N . TYR A 1 559 ? 36.678 1.539 -37.113 1.00 95.44 559 TYR A N 1
ATOM 4567 C CA . TYR A 1 559 ? 37.271 0.756 -36.019 1.00 95.44 559 TYR A CA 1
ATOM 4568 C C . TYR A 1 559 ? 38.461 1.455 -35.362 1.00 95.44 559 TYR A C 1
ATOM 4570 O O . TYR A 1 559 ? 38.607 1.398 -34.143 1.00 95.44 559 TYR A O 1
ATOM 4578 N N . GLY A 1 560 ? 39.263 2.175 -36.142 1.00 93.25 560 GLY A N 1
ATOM 4579 C CA . GLY A 1 560 ? 40.450 2.878 -35.658 1.00 93.25 560 GLY A CA 1
ATOM 4580 C C . GLY A 1 560 ? 41.578 1.930 -35.278 1.00 93.25 560 GLY A C 1
ATOM 4581 O O . GLY A 1 560 ? 41.732 0.861 -35.866 1.00 93.25 560 GLY A O 1
ATOM 4582 N N . SER A 1 561 ? 42.387 2.357 -34.316 1.00 92.00 561 SER A N 1
ATOM 4583 C CA . SER A 1 561 ? 43.462 1.570 -33.709 1.00 92.00 561 SER A CA 1
ATOM 4584 C C . SER A 1 561 ? 43.322 1.566 -32.187 1.00 92.00 561 SER A C 1
ATOM 4586 O O . SER A 1 561 ? 42.556 2.353 -31.637 1.00 92.00 561 SER A O 1
ATOM 4588 N N . ASP A 1 562 ? 44.104 0.739 -31.492 1.00 89.38 562 ASP A N 1
ATOM 4589 C CA . ASP A 1 562 ? 44.067 0.667 -30.022 1.00 89.38 562 ASP A CA 1
ATOM 4590 C C . ASP A 1 562 ? 44.368 2.013 -29.349 1.00 89.38 562 ASP A C 1
ATOM 4592 O O . ASP A 1 562 ? 43.819 2.328 -28.296 1.00 89.38 562 ASP A O 1
ATOM 4596 N N . ARG A 1 563 ? 45.237 2.825 -29.967 1.00 92.12 563 ARG A N 1
ATOM 4597 C CA . ARG A 1 563 ? 45.586 4.164 -29.470 1.00 92.12 563 ARG A CA 1
ATOM 4598 C C . ARG A 1 563 ? 44.564 5.221 -29.881 1.00 92.12 563 ARG A C 1
ATOM 4600 O O . ARG A 1 563 ? 44.311 6.132 -29.108 1.00 92.12 563 ARG A O 1
ATOM 4607 N N . ASN A 1 564 ? 43.981 5.076 -31.073 1.00 91.94 564 ASN A N 1
ATOM 4608 C CA . ASN A 1 564 ? 43.024 6.014 -31.657 1.00 91.94 564 ASN A CA 1
ATOM 4609 C C . ASN A 1 564 ? 41.756 5.255 -32.082 1.00 91.94 564 ASN A C 1
ATOM 4611 O O . ASN A 1 564 ? 41.572 4.992 -33.280 1.00 91.94 564 ASN A O 1
ATOM 4615 N N . PRO A 1 565 ? 40.892 4.868 -31.123 1.00 95.31 565 PRO A N 1
ATOM 4616 C CA . PRO A 1 565 ? 39.698 4.085 -31.417 1.00 95.31 565 PRO A CA 1
ATOM 4617 C C . PRO A 1 565 ? 38.774 4.849 -32.369 1.00 95.31 565 PRO A C 1
ATOM 4619 O O . PRO A 1 565 ? 38.651 6.070 -32.275 1.00 95.31 565 PRO A O 1
ATOM 4622 N N . GLY A 1 566 ? 38.144 4.136 -33.301 1.00 94.56 566 GLY A N 1
ATOM 4623 C CA . GLY A 1 566 ? 37.198 4.702 -34.265 1.00 94.56 566 GLY A CA 1
ATOM 4624 C C . GLY A 1 566 ? 35.773 4.791 -33.718 1.00 94.56 566 GLY A C 1
ATOM 4625 O O . GLY A 1 566 ? 35.532 4.678 -32.514 1.00 94.56 566 GLY A O 1
ATOM 4626 N N . LEU A 1 567 ? 34.806 4.952 -34.618 1.00 95.25 567 LEU A N 1
ATOM 4627 C CA . LEU A 1 567 ? 33.393 5.124 -34.269 1.00 95.25 567 LEU A CA 1
ATOM 4628 C C . LEU A 1 567 ? 32.805 3.941 -33.485 1.00 95.25 567 LEU A C 1
ATOM 4630 O O . LEU A 1 567 ? 32.150 4.147 -32.471 1.00 95.25 567 LEU A O 1
ATOM 4634 N N . THR A 1 568 ? 33.060 2.700 -33.904 1.00 94.50 568 THR A N 1
ATOM 4635 C CA . THR A 1 568 ? 32.477 1.487 -33.297 1.00 94.50 568 THR A CA 1
ATOM 4636 C C . THR A 1 568 ? 32.871 1.298 -31.826 1.00 94.50 568 THR A C 1
ATOM 4638 O O . THR A 1 568 ? 31.973 1.185 -30.983 1.00 94.50 568 THR A O 1
ATOM 4641 N N . PRO A 1 569 ? 34.170 1.273 -31.455 1.00 94.81 569 PRO A N 1
ATOM 4642 C CA . PRO A 1 569 ? 34.556 1.146 -30.048 1.00 94.81 569 PRO A CA 1
ATOM 4643 C C . PRO A 1 569 ? 34.074 2.326 -29.188 1.00 94.81 569 PRO A C 1
ATOM 4645 O O . PRO A 1 569 ? 33.639 2.104 -28.058 1.00 94.81 569 PRO A O 1
ATOM 4648 N N . ARG A 1 570 ? 34.067 3.560 -29.717 1.00 95.19 570 ARG A N 1
ATOM 4649 C CA . ARG A 1 570 ? 33.548 4.738 -28.996 1.00 95.19 570 ARG A CA 1
ATOM 4650 C C . ARG A 1 570 ? 32.040 4.684 -28.787 1.00 95.19 570 ARG A C 1
ATOM 4652 O O . ARG A 1 570 ? 31.579 4.905 -27.672 1.00 95.19 570 ARG A O 1
ATOM 4659 N N . ALA A 1 571 ? 31.283 4.319 -29.819 1.00 94.44 571 ALA A N 1
ATOM 4660 C CA . ALA A 1 571 ? 29.838 4.139 -29.737 1.00 94.44 571 ALA A CA 1
ATOM 4661 C C . ALA A 1 571 ? 29.474 3.046 -28.728 1.00 94.44 571 ALA A C 1
ATOM 4663 O O . ALA A 1 571 ? 28.564 3.223 -27.924 1.00 94.44 571 ALA A O 1
ATOM 4664 N N . THR A 1 572 ? 30.235 1.949 -28.709 1.00 91.62 572 THR A N 1
ATOM 4665 C CA . THR A 1 572 ? 30.056 0.864 -27.735 1.00 91.62 572 THR A CA 1
ATOM 4666 C C . THR A 1 572 ? 30.337 1.348 -26.309 1.00 91.62 572 THR A C 1
ATOM 4668 O O . THR A 1 572 ? 29.553 1.089 -25.396 1.00 91.62 572 THR A O 1
ATOM 4671 N N . ALA A 1 573 ? 31.425 2.093 -26.096 1.00 92.75 573 ALA A N 1
ATOM 4672 C CA . ALA A 1 573 ? 31.755 2.651 -24.786 1.00 92.75 573 ALA A CA 1
ATOM 4673 C C . ALA A 1 573 ? 30.696 3.655 -24.293 1.00 92.75 573 ALA A C 1
ATOM 4675 O O . ALA A 1 573 ? 30.297 3.602 -23.124 1.00 92.75 573 ALA A O 1
ATOM 4676 N N . GLU A 1 574 ? 30.213 4.532 -25.178 1.00 93.19 574 GLU A N 1
ATOM 4677 C CA . GLU A 1 574 ? 29.160 5.498 -24.860 1.00 93.19 574 GLU A CA 1
ATOM 4678 C C . GLU A 1 574 ? 27.829 4.798 -24.581 1.00 93.19 574 GLU A C 1
ATOM 4680 O O . GLU A 1 574 ? 27.166 5.145 -23.605 1.00 93.19 574 GLU A O 1
ATOM 4685 N N . LEU A 1 575 ? 27.483 3.751 -25.339 1.00 90.12 575 LEU A N 1
ATOM 4686 C CA . LEU A 1 575 ? 26.323 2.908 -25.059 1.00 90.12 575 LEU A CA 1
ATOM 4687 C C . LEU A 1 575 ? 26.382 2.419 -23.610 1.00 90.12 575 LEU A C 1
ATOM 4689 O O . LEU A 1 575 ? 25.504 2.752 -22.819 1.00 90.12 575 LEU A O 1
ATOM 4693 N N . PHE A 1 576 ? 27.460 1.741 -23.205 1.00 89.25 576 PHE A N 1
ATOM 4694 C CA . PHE A 1 576 ? 27.611 1.266 -21.824 1.00 89.25 576 PHE A CA 1
ATOM 4695 C C . PHE A 1 576 ? 27.619 2.390 -20.779 1.00 89.25 576 PHE A C 1
ATOM 4697 O O . PHE A 1 576 ? 27.197 2.174 -19.640 1.00 89.25 576 PHE A O 1
ATOM 4704 N N . LYS A 1 577 ? 28.081 3.593 -21.129 1.00 90.88 577 LYS A N 1
ATOM 4705 C CA . LYS A 1 577 ? 28.005 4.763 -20.246 1.00 90.88 577 LYS A CA 1
ATOM 4706 C C . LYS A 1 577 ? 26.556 5.201 -20.023 1.00 90.88 577 LYS A C 1
ATOM 4708 O O . LYS A 1 577 ? 26.182 5.443 -18.874 1.00 90.88 577 LYS A O 1
ATOM 4713 N N . VAL A 1 578 ? 25.742 5.234 -21.079 1.00 86.81 578 VAL A N 1
ATOM 4714 C CA . VAL A 1 578 ? 24.297 5.498 -20.992 1.00 86.81 578 VAL A CA 1
ATOM 4715 C C . VAL A 1 578 ? 23.605 4.404 -20.173 1.00 86.81 578 VAL A C 1
ATOM 4717 O O . VAL A 1 578 ? 22.862 4.724 -19.245 1.00 86.81 578 VAL A O 1
ATOM 4720 N N . LEU A 1 579 ? 23.930 3.127 -20.415 1.00 84.25 579 LEU A N 1
ATOM 4721 C CA . LEU A 1 579 ? 23.382 1.996 -19.652 1.00 84.25 579 LEU A CA 1
ATOM 4722 C C . LEU A 1 579 ? 23.669 2.114 -18.146 1.00 84.25 579 LEU A C 1
ATOM 4724 O O . LEU A 1 579 ? 22.781 1.897 -17.328 1.00 84.25 579 LEU A O 1
ATOM 4728 N N . AR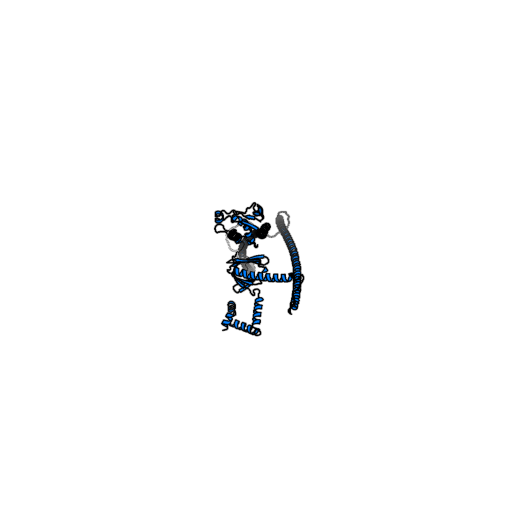G A 1 580 ? 24.895 2.492 -17.756 1.00 86.94 580 ARG A N 1
ATOM 4729 C CA . ARG A 1 580 ? 25.249 2.687 -16.338 1.00 86.94 580 ARG A CA 1
ATOM 4730 C C . ARG A 1 580 ? 24.506 3.862 -15.709 1.00 86.94 580 ARG A C 1
ATOM 4732 O O . ARG A 1 580 ? 24.025 3.728 -14.584 1.00 86.94 580 ARG A O 1
ATOM 4739 N N . ARG A 1 581 ? 24.393 4.991 -16.422 1.00 84.38 581 ARG A N 1
ATOM 4740 C CA . ARG A 1 581 ? 23.658 6.180 -15.952 1.00 84.38 581 ARG A CA 1
ATOM 4741 C C . ARG A 1 581 ? 22.194 5.854 -15.659 1.00 84.38 581 ARG A C 1
ATOM 4743 O O . ARG A 1 581 ? 21.646 6.334 -14.673 1.00 84.38 581 ARG A O 1
ATOM 4750 N N . ASP A 1 582 ? 21.582 5.033 -16.505 1.00 80.50 582 ASP A N 1
ATOM 4751 C CA . ASP A 1 582 ? 20.163 4.686 -16.431 1.00 80.50 582 ASP A CA 1
ATOM 4752 C C . ASP A 1 582 ? 19.920 3.262 -15.873 1.00 80.50 582 ASP A C 1
ATOM 4754 O O . ASP A 1 582 ? 18.845 2.690 -16.053 1.00 80.50 582 ASP A O 1
ATOM 4758 N N . SER A 1 583 ? 20.888 2.711 -15.128 1.00 77.69 583 SER A N 1
ATOM 4759 C CA . SER A 1 583 ? 20.854 1.356 -14.540 1.00 77.69 583 SER A CA 1
ATOM 4760 C C . SER A 1 583 ? 19.694 1.117 -13.570 1.00 77.69 583 SER A C 1
ATOM 4762 O O . SER A 1 583 ? 19.153 0.018 -13.510 1.00 77.69 583 SER A O 1
ATOM 4764 N N . ASN A 1 584 ? 19.249 2.156 -12.862 1.00 76.06 584 ASN A N 1
ATOM 4765 C CA . ASN A 1 584 ? 18.084 2.081 -11.972 1.00 76.06 584 ASN A CA 1
ATOM 4766 C C . ASN A 1 584 ? 16.742 2.174 -12.722 1.00 76.06 584 ASN A C 1
ATOM 4768 O O . ASN A 1 584 ? 15.688 2.067 -12.099 1.00 76.06 584 ASN A O 1
ATOM 4772 N N . LYS A 1 585 ? 16.762 2.430 -14.038 1.00 69.62 585 LYS A N 1
ATOM 4773 C CA . LYS A 1 585 ? 15.561 2.654 -14.859 1.00 69.62 585 LYS A CA 1
ATOM 4774 C C . LYS A 1 585 ? 15.261 1.498 -15.811 1.00 69.62 585 LYS A C 1
ATOM 4776 O O . LYS A 1 585 ? 14.096 1.291 -16.138 1.00 69.62 585 LYS A O 1
ATOM 4781 N N . PHE A 1 586 ? 16.277 0.762 -16.263 1.00 70.38 586 PHE A N 1
ATOM 4782 C CA . PHE A 1 586 ? 16.124 -0.276 -17.284 1.00 70.38 586 PHE A CA 1
ATOM 4783 C C . PHE A 1 586 ? 16.973 -1.511 -16.972 1.00 70.38 586 PHE A C 1
ATOM 4785 O O . PHE A 1 586 ? 18.113 -1.404 -16.526 1.00 70.38 586 PHE A O 1
ATOM 4792 N N . SER A 1 587 ? 16.427 -2.693 -17.265 1.00 74.25 587 SER A N 1
ATOM 4793 C CA . SER A 1 587 ? 17.187 -3.943 -17.301 1.00 74.25 587 SER A CA 1
ATOM 4794 C C . SER A 1 587 ? 17.782 -4.141 -18.692 1.00 74.25 587 SER A C 1
ATOM 4796 O O . SER A 1 587 ? 17.047 -4.118 -19.682 1.00 74.25 587 SER A O 1
ATOM 4798 N N . PHE A 1 588 ? 19.085 -4.390 -18.774 1.00 73.56 588 PHE A N 1
ATOM 4799 C CA . PHE A 1 588 ? 19.782 -4.607 -20.040 1.00 73.56 588 PHE A CA 1
ATOM 4800 C C . PHE A 1 588 ? 20.315 -6.037 -20.123 1.00 73.56 588 PHE A C 1
ATOM 4802 O O . PHE A 1 588 ? 20.859 -6.554 -19.150 1.00 73.56 588 PHE A O 1
ATOM 4809 N N . SER A 1 589 ? 20.186 -6.668 -21.291 1.00 76.62 589 SER A N 1
ATOM 4810 C CA . SER A 1 589 ? 20.756 -7.990 -21.573 1.00 76.62 589 SER A CA 1
ATOM 4811 C C . SER A 1 589 ? 21.458 -7.977 -22.927 1.00 76.62 589 SER A C 1
ATOM 4813 O O . SER A 1 589 ? 20.830 -7.639 -23.931 1.00 76.62 589 SER A O 1
ATOM 4815 N N . LEU A 1 590 ? 22.731 -8.371 -22.957 1.00 69.00 590 LEU A N 1
ATOM 4816 C CA . LEU A 1 590 ? 23.458 -8.654 -24.193 1.00 69.00 590 LEU A CA 1
ATOM 4817 C C . LEU A 1 590 ? 23.183 -10.118 -24.571 1.00 69.00 590 LEU A C 1
ATOM 4819 O O . LEU A 1 590 ? 23.307 -10.986 -23.706 1.00 69.00 590 LEU A O 1
ATOM 4823 N N . LYS A 1 591 ? 22.759 -10.378 -25.809 1.00 52.75 591 LYS A N 1
ATOM 4824 C CA . LYS A 1 591 ? 22.538 -11.737 -26.324 1.00 52.75 591 LYS A CA 1
ATOM 4825 C C . LYS A 1 591 ? 23.699 -12.195 -27.181 1.00 52.75 591 LYS A C 1
ATOM 4827 O O . LYS A 1 591 ? 24.209 -11.342 -27.941 1.00 52.75 591 LYS A O 1
#

Sequence (591 aa):
EWTALLERYLPRQIAVTRAKRDWEMDILTCYRSMEHLSKDDSRQQLLRILRSLPYGNSVFFSVRKIEDPIGLLPGRIILGINKRGVHFFRPVPKEFLHSAELRDIMQFGSSNTAVFFKMRVAGVLHIFQFETKQGEEICVALQTHINDVMLRRYSKTRSVANGSVHGETTHNFKPPGLEIYEKRVQEMSKIIEETQSKTNQLLEELRGKEKREMELQDELEGVKDSLQAERQALSEVVLDRDKFRALFTEKESALQMVFSTKSSERNASDLENTPRNDSWALSGKRDKDLPFTDKGRAPQNQNFDLQAQMKELRQELKAQTEDLHSSEELCKKLSNEKQLLDQKVSRLEKKKASEAQILERKFERERDTLRVRVAELEKTLTERTQGLSVAESTLAVRSSELDALQGNLKEHEDLREMKEDIDRKNEQTAAILKKQANQLVEMEALYKSEQVLRKRYFNMMEDMKGKIRVYCRWRPLSEKEMLEKQKDVIAAPDEFTVEHPWKDDKPKQHQFDHVFDGSTTQEEVFEDTRYLVQSAVDGYNVCIFAYGQTGSGKTFTVYGSDRNPGLTPRATAELFKVLRRDSNKFSFSLK

Foldseek 3Di:
DLVVVCPVPPDPLVCVPDDSVVVVVVVVVVCVVCVPPDPVRVVVVVLVVLVVDLLRPWDKDKWAWDDDPVPQADRIWIWTQDLQAIWIADPVVRHTRDGAGLVQFPDWADDQFKIWTFGDDPNDTDITMITDNCRVVVVVSSVVSVVVVVVVVVVVVVVVVVPDDDDDDDDDDDDPPVVVVVVVVVVVVVVVVVVVVVVVVVVVVVVVVVVVVVVVVVVVVVVVVVVVVVVVVVVVVVVVVVVVVVVVVVVVVVVVVVVVVVVVVVPDDDDDDDDDDDDDDDDDDDDDDDDDDDDDDDDDDDDDDDDDPDPPVVVVVVVVVVVVVVVVVVVVVVVVVVVVVVVVVVVVVVVVVVVVVVVVVVVVVVVVVVVVVVVVVVVVVVVVVVVVVVVVVVVVVVVVVVVVVVVVVVVVVVVVVVVVVVVVVVVVVVVVVVVVVVVVVVVVVVVVVVVVVVLVVLVVVVCVLPPDFFEAEFADDDPVCVVVVHDDQWDDPDQFKIWGQDPPRDIDIDGGSGYHYNVDAQVNVQVVVLSVLVNVVSPDDDDDADDDDPPRCRCCQDANDPVRGHNPVVSVVSNVVVCVVCVVPDDDDDD

InterPro domains:
  IPR000299 FERM domain [PS50057] (1-154)
  IPR001752 Kinesin motor domain [PS50067] (467-591)
  IPR001752 Kinesin motor domain [SM00129] (465-591)
  IPR002404 IRS-type PTB domain [PF02174] (70-147)
  IPR011993 PH-like domain superfamily [G3DSA:2.30.29.30] (58-166)
  IPR019748 FERM central domain [PF00373] (5-61)
  IPR019748 FERM central domain [cd14473] (5-53)
  IPR027417 P-loop containing nucleoside triphosphate hydrolase [SSF52540] (425-584)
  IPR027640 Kinesin-like protein [PTHR47972] (185-590)
  IPR031852 Spindle pole body-associated protein Vik1/Cik1, microtubule binding domain [PF16796] (448-588)
  IPR036961 Kinesin motor domain superfamily [G3DSA:3.40.850.10] (408-591)